Protein 7C90 (pdb70)

Sequence (597 aa):
QLVFRNTVTGDVLDLSFGKKGEKTEAVEHFLNTGENLYNTDDEAIKAGESLFMTACSGCHGHHAEGKLGPALGDDYYTYPKNANDKGLFETIYGGARSMMGPQYNNLTKDEILHIMAWVRSVYWGSADKADWLTEEQKANFKPAEVPEDFKQLVFRNTVTGDVLDLSFGKKGEKTEAVEHFLNTGENLYNTDDEAIKAGESLFMTACSGCHGHHAEGKLGPALGDDYYTYPKNANDKGLFETIYGGARSMMGPQYNNLTKDEILHIMAWVRSVYWGSADKADWLTEEQKANFKPAEVPEDFKLVFRNTVTGDVLDLGEKTEAVEHFLNTGENLYNTDDEAIKAGESLFMTACSGCHGHHAEGKLGPALGDDYYTYPKNANDKGLFETIYGGARSMMGPQYNNLTKDEILHIMAWVRSVYWGSADKADWLTEEQKANFKPAEVPEDFKQLVFRNTVTGDVLDLSFGKKGEKTEAVEHFLNTGENLYNTDDEAIKAGESLFMTACSGCHGHHAEGKLGPALGDDYYTYPKNANDKGLFETIYGGARSMMGPQYNNLTKDEILHIMAWVRSVYWGSADKADWLTEEQKANFKPAEVPEDF

Secondary structure (DSSP, 8-state):
----B-TTT-PBP-TTSS------HHHHHHHHHS--GGGG-HHHHHHHHHHHHHHTHHHH-TTS--SSSPPSSSS--SSGGGGSHHHHHHHHHH--STT----TTTS-HHHHHHHHHHHHHT--S-GGG-TTS-HHHHHT----PPPGGG-/----B-TTT-PBP--SSS------HHHHHHHHHS--GGGG-HHHHHHHHHHHHHHTHHHH-TTSS-SSSPPSSSS--SSGGGGSHHHHHHHHHH--STT----TTTS-HHHHHHHHHHHHHT--S-GGG-TTS-HHHHHT--PPPPPGGG-/---B-TTT-PBP------HHHHHHHHHS--GGGG-HHHHHHHHHHHHHHTHHHH-TTS--SSS--SSSS--SSGGGGSHHHHHHHHHH--STT----TTTS-HHHHHHHHHHHHHT--S-GGG-TTS-HHHHHT--PPPPPTTT-/-PPPB-TTT-PBP-TT---S-PPPHHHHHHHHHS--GGGG-HHHHHHHHHHHHHHTHHHH-TTSS-SSSPPSSSS--SSGGGGSHHHHHHHHHH--STT----TTTS-HHHHHHHHHHHHHT--S-GGG-TTS-HHHHHT--PPPPPTT-

InterPro domains:
  IPR009056 Cytochrome c-like domain [PF13442] (76-151)
  IPR009056 Cytochrome c-like domain [PS51007] (75-155)
  IPR009153 Cytochrome cL [PIRSF000008] (17-185)
  IPR009153 Cytochrome cL [TIGR03872] (35-166)
  IPR036909 Cytochrome c-like domain superfamily [G3DSA:1.10.760.10] (32-193)
  IPR036909 Cytochrome c-like domain superfamily [SSF46626] (16-171)
  IPR050597 Cytochrome c Oxidase Subunit [PTHR33751] (19-162)

Nearest PDB structures (foldseek):
  7c90-assembly1_D  TM=1.007E+00  e=9.278E-29  Methylophaga aminisulfidivorans MP
  7c90-assembly1_C  TM=9.976E-01  e=1.432E-25  Methylophaga aminisulfidivorans MP
  2gc4-assembly1_D  TM=9.327E-01  e=3.330E-16  Paracoccus denitrificans
  2d0w-assembly2_B  TM=9.275E-01  e=1.246E-15  Hyphomicrobium denitrificans
  2c8s-assembly1_A  TM=8.713E-01  e=1.729E-13  Methylorubrum extorquens

Organism: NCBI:txid1026882

Foldseek 3Di:
DDFQAAQAPRHTDDLVDADDDPCDPQNVCCVVPVARPCLVPPVLLVLLLVLCVVPPCVAQNSLSLGDPHHRLQELDDPGLCCLASSSVLNCAQCPHDDPGHHCRHPDHSSSSSSNVSNSPVQHQYQLVSNVSDDPVCNVVDHGHDDDPSND/DDFAAALAPRHTDDLCDAPAPDDDPQLVVCSVPVARPCLPPVVLLVLLLVLCVVPPCVQCNSLSLGDVHHRLQELDDPRLLCLGSSSVLNCQQCHHDDPGHHCRNPDRSSSSSSNSSNSPQQRQYALVRNVSDDPVCSVVPDHHDDDPVND/DFAAALAPRDTDDAPPDDPQLVCCVVPVAGPLLPPVVLLVLLLVLCVVPPCVAQNNLSLGDVHHRLQELDDPRLCCLGSSSVLNCAQCPHDDPGHHCVVVDHSSSSSSNSSNSPVQRQYALVSNVSADVVCNVVDDHHDNDPPRD/DDFAAALAPRDTDDLVPDPPDDDDPQRVCCVVPVAGPCLPPPVLLVLLLVLCVVPPCVAQNNLSCGDVHHRLQELDDPRLLCLGSSSVLNCAQCHDDDPTHHCVVPDRSSSSSSNSSNSPVQHQYQLVSNVSDDVVCSVVDDGHDDDPVD

Structure (mmCIF, N/CA/C/O backbone):
data_7C90
#
_entry.id   7C90
#
_cell.length_a   61.760
_cell.length_b   76.060
_cell.length_c   66.440
_cell.angle_alpha   90.000
_cell.angle_beta   106.850
_cell.angle_gamma   90.000
#
_symmetry.space_group_name_H-M   'P 1 21 1'
#
loop_
_entity.id
_entity.type
_entity.pdbx_description
1 polymer 'Cytochrome c, mono-and diheme variant'
2 non-polymer 'HEME C'
3 non-polymer '4-(2-HYDROXYETHYL)-1-PIPERAZINE ETHANESULFONIC ACID'
4 non-polymer GLYCEROL
5 non-polymer 'CALCIUM ION'
6 non-polymer 'FE (III) ION'
7 non-polymer 'SODIUM ION'
8 water water
#
loop_
_atom_site.group_PDB
_atom_site.id
_atom_site.type_symbol
_atom_site.label_atom_id
_atom_site.label_alt_id
_atom_site.label_comp_id
_atom_site.label_asym_id
_atom_site.label_entity_id
_atom_site.label_seq_id
_atom_site.pdbx_PDB_ins_code
_atom_site.Cartn_x
_atom_site.Cartn_y
_atom_site.Cartn_z
_atom_site.occupancy
_atom_site.B_iso_or_equiv
_atom_site.auth_seq_id
_atom_site.auth_comp_id
_atom_site.auth_asym_id
_atom_site.auth_atom_id
_atom_site.pdbx_PDB_model_num
ATOM 1 N N . GLN A 1 33 ? 5.302 14.453 -4.752 1.00 72.02 33 GLN A N 1
ATOM 2 C CA . GLN A 1 33 ? 6.254 15.267 -3.951 1.00 62.78 33 GLN A CA 1
ATOM 3 C C . GLN A 1 33 ? 6.631 14.461 -2.705 1.00 57.20 33 GLN A C 1
ATOM 4 O O . GLN A 1 33 ? 6.149 14.790 -1.632 1.00 53.96 33 GLN A O 1
ATOM 10 N N . LEU A 1 34 ? 7.457 13.430 -2.876 1.00 49.49 34 LEU A N 1
ATOM 11 C CA . LEU A 1 34 ? 7.870 12.540 -1.768 1.00 44.16 34 LEU A CA 1
ATOM 12 C C . LEU A 1 34 ? 8.814 13.254 -0.794 1.00 43.66 34 LEU A C 1
ATOM 13 O O . LEU A 1 34 ? 9.748 13.898 -1.235 1.00 35.50 34 LEU A O 1
ATOM 18 N N . VAL A 1 35 ? 8.549 13.110 0.499 1.00 36.23 35 VAL A N 1
ATOM 19 C CA . VAL A 1 35 ? 9.450 13.650 1.548 1.00 38.33 35 VAL A CA 1
ATOM 20 C C . VAL A 1 35 ? 10.339 12.509 2.057 1.00 36.63 35 VAL A C 1
ATOM 21 O O . VAL A 1 35 ? 9.845 11.635 2.723 1.00 36.26 35 VAL A O 1
ATOM 25 N N . PHE A 1 36 ? 11.618 12.532 1.706 1.00 34.00 36 PHE A N 1
ATOM 26 C CA . PHE A 1 36 ? 12.573 11.507 2.188 1.00 31.91 36 PHE A CA 1
ATOM 27 C C . PHE A 1 36 ? 13.184 11.984 3.505 1.00 31.76 36 PHE A C 1
ATOM 28 O O . PHE A 1 36 ? 13.682 13.097 3.566 1.00 29.15 36 PHE A O 1
ATOM 36 N N . ARG A 1 37 ? 13.134 11.127 4.520 1.00 29.28 37 ARG A N 1
ATOM 37 C CA . ARG A 1 37 ? 13.615 11.514 5.861 1.00 30.17 37 ARG A CA 1
ATOM 38 C C . ARG A 1 37 ? 14.659 10.539 6.406 1.00 27.60 37 ARG A C 1
ATOM 39 O O . ARG A 1 37 ? 14.563 9.356 6.168 1.00 28.11 37 ARG A O 1
ATOM 47 N N . ASN A 1 38 ? 15.628 11.108 7.106 1.00 25.80 38 ASN A N 1
ATOM 48 C CA . ASN A 1 38 ? 16.691 10.415 7.857 1.00 28.48 38 ASN A CA 1
ATOM 49 C C . ASN A 1 38 ? 16.058 9.444 8.878 1.00 27.64 38 ASN A C 1
ATOM 50 O O . ASN A 1 38 ? 15.159 9.825 9.635 1.00 26.27 38 ASN A O 1
ATOM 55 N N . THR A 1 39 ? 16.544 8.213 8.894 1.00 24.93 39 THR A N 1
ATOM 56 C CA . THR A 1 39 ? 16.004 7.085 9.682 1.00 26.67 39 THR A CA 1
ATOM 57 C C . THR A 1 39 ? 16.123 7.364 11.193 1.00 28.72 39 THR A C 1
ATOM 58 O O . THR A 1 39 ? 15.255 6.907 11.950 1.00 26.07 39 THR A O 1
ATOM 62 N N . VAL A 1 40 ? 17.167 8.082 11.616 1.00 28.09 40 VAL A N 1
ATOM 63 C CA . VAL A 1 40 ? 17.484 8.355 13.050 1.00 33.38 40 VAL A CA 1
ATOM 64 C C . VAL A 1 40 ? 16.987 9.762 13.435 1.00 36.77 40 VAL A C 1
ATOM 65 O O . VAL A 1 40 ? 16.291 9.882 14.460 1.00 40.61 40 VAL A O 1
ATOM 69 N N . THR A 1 41 ? 17.327 10.789 12.659 1.00 33.85 41 THR A N 1
ATOM 70 C CA . THR A 1 41 ? 17.115 12.208 13.047 1.00 34.57 41 THR A CA 1
ATOM 71 C C . THR A 1 41 ? 15.736 12.690 12.605 1.00 34.10 41 THR A C 1
ATOM 72 O O . THR A 1 41 ? 15.314 13.661 13.156 1.00 35.58 41 THR A O 1
ATOM 76 N N . GLY A 1 42 ? 15.076 12.055 11.633 1.00 32.42 42 GLY A N 1
ATOM 77 C CA . GLY A 1 42 ? 13.823 12.576 11.064 1.00 34.42 42 GLY A CA 1
ATOM 78 C C . GLY A 1 42 ? 14.067 13.807 10.185 1.00 34.27 42 GLY A C 1
ATOM 79 O O . GLY A 1 42 ? 13.126 14.269 9.578 1.00 39.33 42 GLY A O 1
ATOM 80 N N . ASP A 1 43 ? 15.296 14.305 10.059 1.00 37.67 43 ASP A N 1
ATOM 81 C CA . ASP A 1 43 ? 15.605 15.430 9.127 1.00 39.52 43 ASP A CA 1
ATOM 82 C C . ASP A 1 43 ? 15.298 15.022 7.683 1.00 37.21 43 ASP A C 1
ATOM 83 O O . ASP A 1 43 ? 15.488 13.836 7.322 1.00 30.84 43 ASP A O 1
ATOM 88 N N . VAL A 1 44 ? 14.916 16.003 6.864 1.00 33.45 44 VAL A N 1
ATOM 89 C CA . VAL A 1 44 ? 14.695 15.816 5.407 1.00 30.06 44 VAL A CA 1
ATOM 90 C C . VAL A 1 44 ? 16.027 15.491 4.748 1.00 30.98 44 VAL A C 1
ATOM 91 O O . VAL A 1 44 ? 17.037 16.123 5.077 1.00 31.50 44 VAL A O 1
ATOM 95 N N . LEU A 1 45 ? 15.999 14.500 3.862 1.00 30.23 45 LEU A N 1
ATOM 96 C CA . LEU A 1 45 ? 17.139 14.105 3.022 1.00 30.76 45 LEU A CA 1
ATOM 97 C C . LEU A 1 45 ? 17.012 14.907 1.725 1.00 33.36 45 LEU A C 1
ATOM 98 O O . LEU A 1 45 ? 15.934 14.851 1.109 1.00 33.99 45 LEU A O 1
ATOM 103 N N . ASP A 1 46 ? 18.036 15.701 1.434 1.00 36.00 46 ASP A N 1
ATOM 104 C CA . ASP A 1 46 ? 18.298 16.408 0.159 1.00 38.73 46 ASP A CA 1
ATOM 105 C C . ASP A 1 46 ? 18.931 15.405 -0.811 1.00 36.40 46 ASP A C 1
ATOM 106 O O . ASP A 1 46 ? 20.117 15.091 -0.671 1.00 37.55 46 ASP A O 1
ATOM 111 N N . LEU A 1 47 ? 18.164 14.915 -1.767 1.00 36.99 47 LEU A N 1
ATOM 112 C CA . LEU A 1 47 ? 18.602 13.816 -2.657 1.00 44.28 47 LEU A CA 1
ATOM 113 C C . LEU A 1 47 ? 19.573 14.323 -3.729 1.00 42.73 47 LEU A C 1
ATOM 114 O O . LEU A 1 47 ? 20.234 13.472 -4.349 1.00 46.75 47 LEU A O 1
ATOM 119 N N . SER A 1 48 ? 19.686 15.637 -3.924 1.00 39.49 48 SER A N 1
ATOM 120 C CA . SER A 1 48 ? 20.652 16.239 -4.882 1.00 44.47 48 SER A CA 1
ATOM 121 C C . SER A 1 48 ? 22.079 16.166 -4.318 1.00 43.35 48 SER A C 1
ATOM 122 O O . SER A 1 48 ? 23.024 16.486 -5.066 1.00 42.19 48 SER A O 1
ATOM 125 N N . PHE A 1 49 ? 22.240 15.801 -3.043 1.00 42.43 49 PHE A N 1
ATOM 126 C CA . PHE A 1 49 ? 23.563 15.614 -2.401 1.00 45.73 49 PHE A CA 1
ATOM 127 C C . PHE A 1 49 ? 24.181 14.313 -2.898 1.00 45.11 49 PHE A C 1
ATOM 128 O O . PHE A 1 49 ? 23.435 13.367 -3.251 1.00 50.21 49 PHE A O 1
ATOM 136 N N . GLY A 1 50 ? 25.507 14.283 -2.928 1.00 43.56 50 GLY A N 1
ATOM 137 C CA . GLY A 1 50 ? 26.274 13.039 -3.043 1.00 47.30 50 GLY A CA 1
ATOM 138 C C . GLY A 1 50 ? 26.716 12.764 -4.462 1.00 49.10 50 GLY A C 1
ATOM 139 O O . GLY A 1 50 ? 26.576 13.652 -5.310 1.00 52.29 50 GLY A O 1
ATOM 140 N N . LYS A 1 51 ? 27.218 11.547 -4.685 1.00 50.29 51 LYS A N 1
ATOM 141 C CA . LYS A 1 51 ? 27.785 11.042 -5.959 1.00 51.31 51 LYS A CA 1
ATOM 142 C C . LYS A 1 51 ? 26.692 11.037 -7.043 1.00 52.78 51 LYS A C 1
ATOM 143 O O . LYS A 1 51 ? 25.664 10.341 -6.887 1.00 54.92 51 LYS A O 1
ATOM 149 N N . LYS A 1 52 ? 26.915 11.801 -8.111 1.00 59.99 52 LYS A N 1
ATOM 150 C CA . LYS A 1 52 ? 26.037 11.853 -9.307 1.00 68.21 52 LYS A CA 1
ATOM 151 C C . LYS A 1 52 ? 26.439 10.710 -10.250 1.00 67.70 52 LYS A C 1
ATOM 152 O O . LYS A 1 52 ? 27.647 10.529 -10.471 1.00 66.93 52 LYS A O 1
ATOM 158 N N . GLY A 1 53 ? 25.461 9.926 -10.712 1.00 70.38 53 GLY A N 1
ATOM 159 C CA . GLY A 1 53 ? 25.592 9.020 -11.868 1.00 74.16 53 GLY A CA 1
ATOM 160 C C . GLY A 1 53 ? 24.739 9.523 -13.019 1.00 80.03 53 GLY A C 1
ATOM 161 O O . GLY A 1 53 ? 24.200 10.645 -12.893 1.00 78.91 53 GLY A O 1
ATOM 162 N N . GLU A 1 54 ? 24.640 8.751 -14.110 1.00 78.14 54 GLU A N 1
ATOM 163 C CA . GLU A 1 54 ? 23.553 8.889 -15.119 1.00 79.51 54 GLU A CA 1
ATOM 164 C C . GLU A 1 54 ? 22.220 8.976 -14.362 1.00 76.98 54 GLU A C 1
ATOM 165 O O . GLU A 1 54 ? 22.099 8.312 -13.303 1.00 81.66 54 GLU A O 1
ATOM 171 N N . LYS A 1 55 ? 21.276 9.788 -14.853 1.00 70.54 55 LYS A N 1
ATOM 172 C CA . LYS A 1 55 ? 19.926 9.957 -14.245 1.00 67.50 55 LYS A CA 1
ATOM 173 C C . LYS A 1 55 ? 18.970 8.919 -14.846 1.00 59.98 55 LYS A C 1
ATOM 174 O O . LYS A 1 55 ? 18.188 9.289 -15.719 1.00 61.06 55 LYS A O 1
ATOM 180 N N . THR A 1 56 ? 19.013 7.680 -14.351 1.00 50.81 56 THR A N 1
ATOM 181 C CA . THR A 1 56 ? 18.381 6.483 -14.955 1.00 44.30 56 THR A CA 1
ATOM 182 C C . THR A 1 56 ? 16.859 6.519 -14.760 1.00 43.67 56 THR A C 1
ATOM 183 O O . THR A 1 56 ? 16.368 7.329 -13.958 1.00 37.33 56 THR A O 1
ATOM 187 N N . GLU A 1 57 ? 16.149 5.630 -15.456 1.00 42.59 57 GLU A N 1
ATOM 188 C CA . GLU A 1 57 ? 14.676 5.488 -15.385 1.00 41.48 57 GLU A CA 1
ATOM 189 C C . GLU A 1 57 ? 14.283 4.968 -13.988 1.00 37.61 57 GLU A C 1
ATOM 190 O O . GLU A 1 57 ? 13.300 5.461 -13.439 1.00 37.25 57 GLU A O 1
ATOM 196 N N . ALA A 1 58 ? 15.007 3.987 -13.437 1.00 33.16 58 ALA A N 1
ATOM 197 C CA . ALA A 1 58 ? 14.766 3.453 -12.077 1.00 31.81 58 ALA A CA 1
ATOM 198 C C . ALA A 1 58 ? 14.878 4.584 -11.047 1.00 30.08 58 ALA A C 1
ATOM 199 O O . ALA A 1 58 ? 13.995 4.694 -10.168 1.00 29.24 58 ALA A O 1
ATOM 201 N N . VAL A 1 59 ? 15.888 5.441 -11.157 1.00 30.07 59 VAL A N 1
ATOM 202 C CA . VAL A 1 59 ? 16.071 6.531 -10.158 1.00 30.71 59 VAL A CA 1
ATOM 203 C C . VAL A 1 59 ? 14.920 7.531 -10.322 1.00 32.91 59 VAL A C 1
ATOM 204 O O . VAL A 1 59 ? 14.296 7.908 -9.301 1.00 32.24 59 VAL A O 1
ATOM 208 N N . GLU A 1 60 ? 14.608 7.953 -11.541 1.00 33.33 60 GLU A N 1
ATOM 209 C CA . GLU A 1 60 ? 13.521 8.959 -11.738 1.00 37.26 60 GLU A CA 1
ATOM 210 C C . GLU A 1 60 ? 12.207 8.349 -11.219 1.00 30.93 60 GLU A C 1
ATOM 211 O O . GLU A 1 60 ? 11.466 9.031 -10.458 1.00 30.97 60 GLU A O 1
ATOM 217 N N . HIS A 1 61 ? 11.945 7.088 -11.546 1.00 30.91 61 HIS A N 1
ATOM 218 C CA . HIS A 1 61 ? 10.728 6.361 -11.091 1.00 35.73 61 HIS A CA 1
ATOM 219 C C . HIS A 1 61 ? 10.689 6.348 -9.550 1.00 34.54 61 HIS A C 1
ATOM 220 O O . HIS A 1 61 ? 9.614 6.618 -8.953 1.00 28.80 61 HIS A O 1
ATOM 227 N N . PHE A 1 62 ? 11.836 6.077 -8.927 1.00 31.76 62 PHE A N 1
ATOM 228 C CA . PHE A 1 62 ? 11.924 5.904 -7.462 1.00 32.36 62 PHE A CA 1
ATOM 229 C C . PHE A 1 62 ? 11.641 7.246 -6.797 1.00 32.51 62 PHE A C 1
ATOM 230 O O . PHE A 1 62 ? 10.848 7.254 -5.831 1.00 33.43 62 PHE A O 1
ATOM 238 N N . LEU A 1 63 ? 12.246 8.328 -7.292 1.00 33.36 63 LEU A N 1
ATOM 239 C CA . LEU A 1 63 ? 12.104 9.669 -6.667 1.00 37.28 63 LEU A CA 1
ATOM 240 C C . LEU A 1 63 ? 10.629 10.089 -6.700 1.00 39.54 63 LEU A C 1
ATOM 241 O O . LEU A 1 63 ? 10.232 10.844 -5.791 1.00 40.80 63 LEU A O 1
ATOM 246 N N . ASN A 1 64 ? 9.849 9.581 -7.658 1.00 40.48 64 ASN A N 1
ATOM 247 C CA . ASN A 1 64 ? 8.425 9.967 -7.862 1.00 43.26 64 ASN A CA 1
ATOM 248 C C . ASN A 1 64 ? 7.478 9.074 -7.063 1.00 41.19 64 ASN A C 1
ATOM 249 O O . ASN A 1 64 ? 6.412 9.568 -6.716 1.00 42.28 64 ASN A O 1
ATOM 254 N N . THR A 1 65 ? 7.813 7.794 -6.858 1.00 40.08 65 THR A N 1
ATOM 255 C CA . THR A 1 65 ? 6.840 6.759 -6.409 1.00 37.92 65 THR A CA 1
ATOM 256 C C . THR A 1 65 ? 7.331 5.970 -5.197 1.00 36.71 65 THR A C 1
ATOM 257 O O . THR A 1 65 ? 6.499 5.255 -4.598 1.00 39.07 65 THR A O 1
ATOM 261 N N . GLY A 1 66 ? 8.628 6.001 -4.893 1.00 35.12 66 GLY A N 1
ATOM 262 C CA . GLY A 1 66 ? 9.191 5.167 -3.821 1.00 34.40 66 GLY A CA 1
ATOM 263 C C . GLY A 1 66 ? 9.160 3.690 -4.182 1.00 33.99 66 GLY A C 1
ATOM 264 O O . GLY A 1 66 ? 9.307 2.886 -3.263 1.00 39.08 66 GLY A O 1
ATOM 265 N N . GLU A 1 67 ? 8.982 3.355 -5.466 1.00 33.61 67 GLU A N 1
ATOM 266 C CA . GLU A 1 67 ? 9.009 1.969 -5.996 1.00 35.87 67 GLU A CA 1
ATOM 267 C C . GLU A 1 67 ? 10.365 1.723 -6.668 1.00 33.77 67 GLU A C 1
ATOM 268 O O . GLU A 1 67 ? 10.825 2.602 -7.406 1.00 32.76 67 GLU A O 1
ATOM 274 N N . ASN A 1 68 ? 10.968 0.552 -6.427 1.00 30.38 68 ASN A N 1
ATOM 275 C CA . ASN A 1 68 ? 12.292 0.161 -6.982 1.00 28.43 68 ASN A CA 1
ATOM 276 C C . ASN A 1 68 ? 12.077 -0.780 -8.173 1.00 29.66 68 ASN A C 1
ATOM 277 O O . ASN A 1 68 ? 11.800 -1.941 -7.921 1.00 29.10 68 ASN A O 1
ATOM 282 N N . LEU A 1 69 ? 12.158 -0.272 -9.411 1.00 32.37 69 LEU A N 1
ATOM 283 C CA . LEU A 1 69 ? 11.928 -1.054 -10.646 1.00 37.02 69 LEU A CA 1
ATOM 284 C C . LEU A 1 69 ? 12.905 -2.218 -10.706 1.00 36.27 69 LEU A C 1
ATOM 285 O O . LEU A 1 69 ? 12.613 -3.147 -11.452 1.00 38.53 69 LEU A O 1
ATOM 290 N N . TYR A 1 70 ? 14.056 -2.145 -10.034 1.00 32.24 70 TYR A N 1
ATOM 291 C CA . TYR A 1 70 ? 15.083 -3.209 -10.182 1.00 28.79 70 TYR A CA 1
ATOM 292 C C . TYR A 1 70 ? 14.699 -4.457 -9.389 1.00 28.29 70 TYR A C 1
ATOM 293 O O . TYR A 1 70 ? 15.377 -5.447 -9.640 1.00 26.15 70 TYR A O 1
ATOM 302 N N . ASN A 1 71 ? 13.667 -4.439 -8.528 1.00 27.98 71 ASN A N 1
ATOM 303 C CA . ASN A 1 71 ? 13.286 -5.631 -7.729 1.00 31.17 71 ASN A CA 1
ATOM 304 C C . ASN A 1 71 ? 13.029 -6.861 -8.620 1.00 34.96 71 ASN A C 1
ATOM 305 O O . ASN A 1 71 ? 13.175 -7.986 -8.100 1.00 32.30 71 ASN A O 1
ATOM 310 N N . THR A 1 72 ? 12.616 -6.687 -9.877 1.00 36.18 72 THR A N 1
ATOM 311 C CA . THR A 1 72 ? 12.175 -7.799 -10.772 1.00 42.80 72 THR A CA 1
ATOM 312 C C . THR A 1 72 ? 13.233 -8.064 -11.852 1.00 45.35 72 THR A C 1
ATOM 313 O O . THR A 1 72 ? 12.999 -8.931 -12.700 1.00 52.15 72 THR A O 1
ATOM 317 N N . ASP A 1 73 ? 14.370 -7.367 -11.815 1.00 46.51 73 ASP A N 1
ATOM 318 C CA . ASP A 1 73 ? 15.322 -7.309 -12.955 1.00 44.29 73 ASP A CA 1
ATOM 319 C C . ASP A 1 73 ? 16.552 -8.141 -12.580 1.00 45.54 73 ASP A C 1
ATOM 320 O O . ASP A 1 73 ? 17.339 -7.691 -11.735 1.00 44.85 73 ASP A O 1
ATOM 325 N N . ASP A 1 74 ? 16.704 -9.317 -13.197 1.00 46.29 74 ASP A N 1
ATOM 326 C CA . ASP A 1 74 ? 17.736 -10.320 -12.838 1.00 47.43 74 ASP A CA 1
ATOM 327 C C . ASP A 1 74 ? 19.137 -9.759 -13.079 1.00 45.11 74 ASP A C 1
ATOM 328 O O . ASP A 1 74 ? 20.021 -10.033 -12.245 1.00 48.35 74 ASP A O 1
ATOM 333 N N . GLU A 1 75 ? 19.333 -9.017 -14.164 1.00 45.71 75 GLU A N 1
ATOM 334 C CA . GLU A 1 75 ? 20.620 -8.363 -14.505 1.00 50.07 75 GLU A CA 1
ATOM 335 C C . GLU A 1 75 ? 20.965 -7.341 -13.413 1.00 49.01 75 GLU A C 1
ATOM 336 O O . GLU A 1 75 ? 22.133 -7.283 -13.004 1.00 46.03 75 GLU A O 1
ATOM 342 N N . ALA A 1 76 ? 19.979 -6.569 -12.950 1.00 44.17 76 ALA A N 1
ATOM 343 C CA . ALA A 1 76 ? 20.185 -5.502 -11.942 1.00 42.61 76 ALA A CA 1
ATOM 344 C C . ALA A 1 76 ? 20.533 -6.166 -10.601 1.00 35.95 76 ALA A C 1
ATOM 345 O O . ALA A 1 76 ? 21.483 -5.736 -9.937 1.00 34.98 76 ALA A O 1
ATOM 347 N N . ILE A 1 77 ? 19.828 -7.235 -10.264 1.00 32.36 77 ILE A N 1
ATOM 348 C CA . ILE A 1 77 ? 20.053 -8.004 -9.017 1.00 36.49 77 ILE A CA 1
ATOM 349 C C . ILE A 1 77 ? 21.503 -8.505 -9.014 1.00 41.56 77 ILE A C 1
ATOM 350 O O . ILE A 1 77 ? 22.183 -8.333 -7.978 1.00 36.21 77 ILE A O 1
ATOM 355 N N . LYS A 1 78 ? 21.993 -8.999 -10.156 1.00 45.25 78 LYS A N 1
ATOM 356 C CA . LYS A 1 78 ? 23.380 -9.524 -10.290 1.00 49.54 78 LYS A CA 1
ATOM 357 C C . LYS A 1 78 ? 24.383 -8.394 -10.010 1.00 45.82 78 LYS A C 1
ATOM 358 O O . LYS A 1 78 ? 25.314 -8.617 -9.215 1.00 45.68 78 LYS A O 1
ATOM 364 N N . ALA A 1 79 ? 24.198 -7.224 -10.617 1.00 42.82 79 ALA A N 1
ATOM 365 C CA . ALA A 1 79 ? 25.049 -6.029 -10.400 1.00 40.15 79 ALA A CA 1
ATOM 366 C C . ALA A 1 79 ? 24.936 -5.538 -8.936 1.00 38.77 79 ALA A C 1
ATOM 367 O O . ALA A 1 79 ? 25.967 -5.148 -8.357 1.00 38.06 79 ALA A O 1
ATOM 369 N N . GLY A 1 80 ? 23.751 -5.628 -8.321 1.00 37.91 80 GLY A N 1
ATOM 370 C CA . GLY A 1 80 ? 23.541 -5.265 -6.903 1.00 35.12 80 GLY A CA 1
ATOM 371 C C . GLY A 1 80 ? 24.311 -6.191 -5.970 1.00 34.74 80 GLY A C 1
ATOM 372 O O . GLY A 1 80 ? 24.770 -5.733 -4.925 1.00 31.70 80 GLY A O 1
ATOM 373 N N . GLU A 1 81 ? 24.440 -7.471 -6.307 1.00 34.64 81 GLU A N 1
ATOM 374 C CA . GLU A 1 81 ? 25.154 -8.457 -5.460 1.00 37.08 81 GLU A CA 1
ATOM 375 C C . GLU A 1 81 ? 26.601 -7.996 -5.323 1.00 35.60 81 GLU A C 1
ATOM 376 O O . GLU A 1 81 ? 27.088 -7.958 -4.211 1.00 30.99 81 GLU A O 1
ATOM 382 N N . SER A 1 82 ? 27.222 -7.642 -6.440 1.00 35.71 82 SER A N 1
ATOM 383 C CA . SER A 1 82 ? 28.644 -7.238 -6.519 1.00 38.00 82 SER A CA 1
ATOM 384 C C . SER A 1 82 ? 28.843 -5.911 -5.756 1.00 35.04 82 SER A C 1
ATOM 385 O O . SER A 1 82 ? 29.859 -5.784 -5.076 1.00 31.35 82 SER A O 1
ATOM 388 N N . LEU A 1 83 ? 27.879 -4.982 -5.799 1.00 33.85 83 LEU A N 1
ATOM 389 C CA . LEU A 1 83 ? 27.981 -3.649 -5.126 1.00 32.80 83 LEU A CA 1
ATOM 390 C C . LEU A 1 83 ? 27.812 -3.810 -3.610 1.00 32.28 83 LEU A C 1
ATOM 391 O O . LEU A 1 83 ? 28.525 -3.119 -2.846 1.00 32.48 83 LEU A O 1
ATOM 396 N N . PHE A 1 84 ? 26.920 -4.702 -3.192 1.00 28.84 84 PHE A N 1
ATOM 397 C CA . PHE A 1 84 ? 26.723 -5.079 -1.773 1.00 31.39 84 PHE A CA 1
ATOM 398 C C . PHE A 1 84 ? 28.010 -5.685 -1.194 1.00 33.52 84 PHE A C 1
ATOM 399 O O . PHE A 1 84 ? 28.376 -5.312 -0.087 1.00 28.21 84 PHE A O 1
ATOM 407 N N . MET A 1 85 ? 28.679 -6.588 -1.916 1.00 34.03 85 MET A N 1
ATOM 408 C CA . MET A 1 85 ? 29.946 -7.203 -1.422 1.00 33.03 85 MET A CA 1
ATOM 409 C C . MET A 1 85 ? 30.961 -6.091 -1.166 1.00 28.21 85 MET A C 1
ATOM 410 O O . MET A 1 85 ? 31.582 -6.111 -0.109 1.00 28.29 85 MET A O 1
ATOM 415 N N . THR A 1 86 ? 31.093 -5.132 -2.070 1.00 29.37 86 THR A N 1
ATOM 416 C CA . THR A 1 86 ? 32.087 -4.038 -1.927 1.00 30.86 86 THR A CA 1
ATOM 417 C C . THR A 1 86 ? 31.707 -3.092 -0.764 1.00 30.89 86 THR A C 1
ATOM 418 O O . THR A 1 86 ? 32.608 -2.710 0.030 1.00 28.20 86 THR A O 1
ATOM 422 N N . ALA A 1 87 ? 30.437 -2.721 -0.639 1.00 27.76 87 ALA A N 1
ATOM 423 C CA . ALA A 1 87 ? 30.000 -1.566 0.180 1.00 27.83 87 ALA A CA 1
ATOM 424 C C . ALA A 1 87 ? 29.470 -2.001 1.530 1.00 24.45 87 ALA A C 1
ATOM 425 O O . ALA A 1 87 ? 29.487 -1.144 2.437 1.00 27.10 87 ALA A O 1
ATOM 427 N N . CYS A 1 88 ? 28.990 -3.238 1.665 1.00 23.48 88 CYS A N 1
ATOM 428 C CA . CYS A 1 88 ? 28.096 -3.647 2.775 1.00 24.21 88 CYS A CA 1
ATOM 429 C C . CYS A 1 88 ? 28.598 -4.918 3.459 1.00 25.34 88 CYS A C 1
ATOM 430 O O . CYS A 1 88 ? 28.269 -5.081 4.641 1.00 26.51 88 CYS A O 1
ATOM 433 N N . SER A 1 89 ? 29.246 -5.847 2.740 1.00 27.85 89 SER A N 1
ATOM 434 C CA . SER A 1 89 ? 29.457 -7.239 3.240 1.00 28.81 89 SER A CA 1
ATOM 435 C C . SER A 1 89 ? 30.321 -7.232 4.498 1.00 26.00 89 SER A C 1
ATOM 436 O O . SER A 1 89 ? 30.058 -8.058 5.418 1.00 24.31 89 SER A O 1
ATOM 439 N N . GLY A 1 90 ? 31.288 -6.327 4.569 1.00 27.03 90 GLY A N 1
ATOM 440 C CA . GLY A 1 90 ? 32.216 -6.246 5.726 1.00 28.61 90 GLY A CA 1
ATOM 441 C C . GLY A 1 90 ? 31.458 -6.104 7.040 1.00 29.24 90 GLY A C 1
ATOM 442 O O . GLY A 1 90 ? 31.907 -6.665 8.028 1.00 33.07 90 GLY A O 1
ATOM 443 N N . CYS A 1 91 ? 30.326 -5.395 7.066 1.00 24.99 91 CYS A N 1
ATOM 444 C CA . CYS A 1 91 ? 29.544 -5.213 8.301 1.00 26.27 91 CYS A CA 1
ATOM 445 C C . CYS A 1 91 ? 28.291 -6.095 8.321 1.00 28.58 91 CYS A C 1
ATOM 446 O O . CYS A 1 91 ? 27.821 -6.340 9.420 1.00 28.01 91 CYS A O 1
ATOM 449 N N . HIS A 1 92 ? 27.689 -6.425 7.174 1.00 25.33 92 HIS A N 1
ATOM 450 C CA . HIS A 1 92 ? 26.378 -7.135 7.149 1.00 27.80 92 HIS A CA 1
ATOM 451 C C . HIS A 1 92 ? 26.527 -8.626 6.755 1.00 26.60 92 HIS A C 1
ATOM 452 O O . HIS A 1 92 ? 25.527 -9.352 6.805 1.00 25.21 92 HIS A O 1
ATOM 459 N N . GLY A 1 93 ? 27.719 -9.089 6.399 1.00 29.31 93 GLY A N 1
ATOM 460 C CA . GLY A 1 93 ? 27.940 -10.508 6.035 1.00 33.64 93 GLY A CA 1
ATOM 461 C C . GLY A 1 93 ? 27.724 -10.727 4.544 1.00 35.70 93 GLY A C 1
ATOM 462 O O . GLY A 1 93 ? 26.851 -10.035 3.971 1.00 33.07 93 GLY A O 1
ATOM 463 N N . HIS A 1 94 ? 28.472 -11.657 3.933 1.00 35.27 94 HIS A N 1
ATOM 464 C CA . HIS A 1 94 ? 28.446 -11.934 2.470 1.00 38.83 94 HIS A CA 1
ATOM 465 C C . HIS A 1 94 ? 27.080 -12.504 2.048 1.00 35.12 94 HIS A C 1
ATOM 466 O O . HIS A 1 94 ? 26.762 -12.362 0.879 1.00 33.99 94 HIS A O 1
ATOM 473 N N . HIS A 1 95 ? 26.272 -13.004 2.978 1.00 33.90 95 HIS A N 1
ATOM 474 C CA . HIS A 1 95 ? 24.892 -13.505 2.715 1.00 40.14 95 HIS A CA 1
ATOM 475 C C . HIS A 1 95 ? 23.837 -12.633 3.406 1.00 34.65 95 HIS A C 1
ATOM 476 O O . HIS A 1 95 ? 22.708 -13.122 3.572 1.00 38.12 95 HIS A O 1
ATOM 483 N N . ALA A 1 96 ? 24.185 -11.406 3.820 1.00 31.18 96 ALA A N 1
ATOM 484 C CA . ALA A 1 96 ? 23.283 -10.495 4.552 1.00 29.93 96 ALA A CA 1
ATOM 485 C C . ALA A 1 96 ? 22.754 -11.159 5.816 1.00 28.52 96 ALA A C 1
ATOM 486 O O . ALA A 1 96 ? 21.630 -10.789 6.260 1.00 33.17 96 ALA A O 1
ATOM 488 N N . GLU A 1 97 ? 23.562 -12.037 6.417 1.00 29.50 97 GLU A N 1
ATOM 489 C CA . GLU A 1 97 ? 23.234 -12.797 7.652 1.00 32.33 97 GLU A CA 1
ATOM 490 C C . GLU A 1 97 ? 23.546 -11.934 8.885 1.00 33.02 97 GLU A C 1
ATOM 491 O O . GLU A 1 97 ? 23.089 -12.280 10.001 1.00 33.69 97 GLU A O 1
ATOM 497 N N . GLY A 1 98 ? 24.200 -10.786 8.692 1.00 32.40 98 GLY A N 1
ATOM 498 C CA . GLY A 1 98 ? 24.577 -9.885 9.799 1.00 35.22 98 GLY A CA 1
ATOM 499 C C . GLY A 1 98 ? 25.934 -10.284 10.367 1.00 36.13 98 GLY A C 1
ATOM 500 O O . GLY A 1 98 ? 26.270 -11.470 10.312 1.00 32.81 98 GLY A O 1
ATOM 501 N N . LYS A 1 99 ? 26.734 -9.317 10.814 1.00 38.34 99 LYS A N 1
ATOM 502 C CA . LYS A 1 99 ? 28.058 -9.555 11.449 1.00 35.45 99 LYS A CA 1
ATOM 503 C C . LYS A 1 99 ? 28.207 -8.469 12.527 1.00 35.09 99 LYS A C 1
ATOM 504 O O . LYS A 1 99 ? 27.842 -8.735 13.694 1.00 39.32 99 LYS A O 1
ATOM 510 N N . LEU A 1 100 ? 28.564 -7.249 12.124 1.00 35.61 100 LEU A N 1
ATOM 511 C CA . LEU A 1 100 ? 28.618 -6.057 13.016 1.00 36.84 100 LEU A CA 1
ATOM 512 C C . LEU A 1 100 ? 27.252 -5.367 13.013 1.00 30.50 100 LEU A C 1
ATOM 513 O O . LEU A 1 100 ? 26.744 -5.028 14.084 1.00 30.67 100 LEU A O 1
ATOM 518 N N . GLY A 1 101 ? 26.710 -5.134 11.824 1.00 30.46 101 GLY A N 1
ATOM 519 C CA . GLY A 1 101 ? 25.334 -4.667 11.623 1.00 28.71 101 GLY A CA 1
ATOM 520 C C . GLY A 1 101 ? 24.389 -5.864 11.544 1.00 29.80 101 GLY A C 1
ATOM 521 O O . GLY A 1 101 ? 24.812 -7.021 11.488 1.00 28.90 101 GLY A O 1
ATOM 522 N N . PRO A 1 102 ? 23.074 -5.616 11.573 1.00 28.27 102 PRO A N 1
ATOM 523 C CA . PRO A 1 102 ? 22.104 -6.704 11.493 1.00 27.32 102 PRO A CA 1
ATOM 524 C C . PRO A 1 102 ? 22.024 -7.501 10.178 1.00 27.97 102 PRO A C 1
ATOM 525 O O . PRO A 1 102 ? 22.561 -7.161 9.132 1.00 23.55 102 PRO A O 1
ATOM 529 N N . ALA A 1 103 ? 21.345 -8.633 10.283 1.00 29.10 103 ALA A N 1
ATOM 530 C CA . ALA A 1 103 ? 20.871 -9.412 9.126 1.00 29.02 103 ALA A CA 1
ATOM 531 C C . ALA A 1 103 ? 19.940 -8.486 8.334 1.00 26.88 103 ALA A C 1
ATOM 532 O O . ALA A 1 103 ? 19.168 -7.731 8.981 1.00 28.38 103 ALA A O 1
ATOM 534 N N . LEU A 1 104 ? 20.055 -8.489 7.009 1.00 28.34 104 LEU A N 1
ATOM 535 C CA . LEU A 1 104 ? 19.175 -7.696 6.104 1.00 30.36 104 LEU A CA 1
ATOM 536 C C . LEU A 1 104 ? 18.192 -8.594 5.344 1.00 32.54 104 LEU A C 1
ATOM 537 O O . LEU A 1 104 ? 17.397 -8.032 4.613 1.00 35.58 104 LEU A O 1
ATOM 542 N N . GLY A 1 105 ? 18.243 -9.925 5.526 1.00 32.70 105 GLY A N 1
ATOM 543 C CA . GLY A 1 105 ? 17.478 -10.918 4.740 1.00 29.68 105 GLY A CA 1
ATOM 544 C C . GLY A 1 105 ? 16.264 -11.457 5.483 1.00 28.10 105 GLY A C 1
ATOM 545 O O . GLY A 1 105 ? 15.504 -12.251 4.904 1.00 28.79 105 GLY A O 1
ATOM 546 N N . ASP A 1 106 ? 16.065 -11.022 6.718 1.00 29.28 106 ASP A N 1
ATOM 547 C CA . ASP A 1 106 ? 15.070 -11.558 7.677 1.00 30.64 106 ASP A CA 1
ATOM 548 C C . ASP A 1 106 ? 13.879 -10.607 7.774 1.00 32.66 106 ASP A C 1
ATOM 549 O O . ASP A 1 106 ? 13.955 -9.517 7.171 1.00 30.76 106 ASP A O 1
ATOM 554 N N . ASP A 1 107 ? 12.804 -11.005 8.462 1.00 33.60 107 ASP A N 1
ATOM 555 C CA . ASP A 1 107 ? 11.630 -10.118 8.676 1.00 38.41 107 ASP A CA 1
ATOM 556 C C . ASP A 1 107 ? 11.736 -9.420 10.031 1.00 33.39 107 ASP A C 1
ATOM 557 O O . ASP A 1 107 ? 10.757 -8.796 10.421 1.00 36.98 107 ASP A O 1
ATOM 562 N N . TYR A 1 108 ? 12.885 -9.493 10.707 1.00 30.70 108 TYR A N 1
ATOM 563 C CA . TYR A 1 108 ? 13.172 -8.661 11.901 1.00 31.60 108 TYR A CA 1
ATOM 564 C C . TYR A 1 108 ? 13.875 -7.377 11.461 1.00 26.69 108 TYR A C 1
ATOM 565 O O . TYR A 1 108 ? 14.763 -7.432 10.605 1.00 28.39 108 TYR A O 1
ATOM 574 N N . TYR A 1 109 ? 13.462 -6.251 12.013 1.00 27.04 109 TYR A N 1
ATOM 575 C CA . TYR A 1 109 ? 13.941 -4.889 11.647 1.00 25.37 109 TYR A CA 1
ATOM 576 C C . TYR A 1 109 ? 14.298 -4.106 12.923 1.00 24.58 109 TYR A C 1
ATOM 577 O O . TYR A 1 109 ? 13.544 -4.102 13.913 1.00 27.34 109 TYR A O 1
ATOM 586 N N . THR A 1 110 ? 15.413 -3.394 12.878 1.00 23.48 110 THR A N 1
ATOM 587 C CA . THR A 1 110 ? 15.714 -2.328 13.845 1.00 25.13 110 THR A CA 1
ATOM 588 C C . THR A 1 110 ? 14.730 -1.167 13.634 1.00 26.66 110 THR A C 1
ATOM 589 O O . THR A 1 110 ? 14.189 -0.640 14.632 1.00 24.19 110 THR A O 1
ATOM 593 N N . TYR A 1 111 ? 14.525 -0.768 12.379 1.00 26.09 111 TYR A N 1
ATOM 594 C CA . TYR A 1 111 ? 13.612 0.314 11.963 1.00 24.72 111 TYR A CA 1
ATOM 595 C C . TYR A 1 111 ? 12.549 -0.283 11.053 1.00 24.93 111 TYR A C 1
ATOM 596 O O . TYR A 1 111 ? 12.851 -0.783 9.976 1.00 24.70 111 TYR A O 1
ATOM 605 N N . PRO A 1 112 ? 11.264 -0.298 11.476 1.00 24.65 112 PRO A N 1
ATOM 606 C CA . PRO A 1 112 ? 10.197 -0.935 10.691 1.00 25.38 112 PRO A CA 1
ATOM 607 C C . PRO A 1 112 ? 9.983 -0.404 9.256 1.00 25.80 112 PRO A C 1
ATOM 608 O O . PRO A 1 112 ? 9.605 -1.186 8.347 1.00 23.78 112 PRO A O 1
ATOM 612 N N . LYS A 1 113 ? 10.267 0.881 9.013 1.00 26.62 113 LYS A N 1
ATOM 613 C CA . LYS A 1 113 ? 10.161 1.467 7.644 1.00 26.25 113 LYS A CA 1
ATOM 614 C C . LYS A 1 113 ? 11.059 0.701 6.669 1.00 24.67 113 LYS A C 1
ATOM 615 O O . LYS A 1 113 ? 10.820 0.821 5.466 1.00 25.05 113 LYS A O 1
ATOM 621 N N . ASN A 1 114 ? 12.079 -0.028 7.143 1.00 23.19 114 ASN A N 1
ATOM 622 C CA . ASN A 1 114 ? 13.038 -0.711 6.242 1.00 24.64 114 ASN A CA 1
ATOM 623 C C . ASN A 1 114 ? 12.360 -1.924 5.578 1.00 25.83 114 ASN A C 1
ATOM 624 O O . ASN A 1 114 ? 12.949 -2.469 4.625 1.00 25.76 114 ASN A O 1
ATOM 629 N N . ALA A 1 115 ? 11.124 -2.261 5.961 1.00 26.82 115 ALA A N 1
ATOM 630 C CA . ALA A 1 115 ? 10.311 -3.301 5.275 1.00 27.07 115 ALA A CA 1
ATOM 631 C C . ALA A 1 115 ? 9.781 -2.776 3.932 1.00 28.47 115 ALA A C 1
ATOM 632 O O . ALA A 1 115 ? 9.341 -3.612 3.089 1.00 25.76 115 ALA A O 1
ATOM 634 N N . ASN A 1 116 ? 9.822 -1.459 3.700 1.00 26.42 116 ASN A N 1
ATOM 635 C CA . ASN A 1 116 ? 9.388 -0.889 2.400 1.00 28.34 116 ASN A CA 1
ATOM 636 C C . ASN A 1 116 ? 10.594 -0.212 1.731 1.00 29.21 116 ASN A C 1
ATOM 637 O O . ASN A 1 116 ? 11.602 0.072 2.421 1.00 26.60 116 ASN A O 1
ATOM 642 N N . ASP A 1 117 ? 10.524 0.004 0.413 1.00 26.38 117 ASP A N 1
ATOM 643 C CA . ASP A 1 117 ? 11.691 0.458 -0.376 1.00 27.17 117 ASP A CA 1
ATOM 644 C C . ASP A 1 117 ? 11.980 1.947 -0.104 1.00 26.51 117 ASP A C 1
ATOM 645 O O . ASP A 1 117 ? 13.182 2.320 -0.134 1.00 24.53 117 ASP A O 1
ATOM 650 N N . LYS A 1 118 ? 10.983 2.772 0.203 1.00 24.05 118 LYS A N 1
ATOM 651 C CA . LYS A 1 118 ? 11.248 4.203 0.517 1.00 26.01 118 LYS A CA 1
ATOM 652 C C . LYS A 1 118 ? 12.088 4.266 1.793 1.00 25.62 118 LYS A C 1
ATOM 653 O O . LYS A 1 118 ? 13.071 4.993 1.823 1.00 26.62 118 LYS A O 1
ATOM 659 N N . GLY A 1 119 ? 11.720 3.501 2.822 1.00 26.11 119 GLY A N 1
ATOM 660 C CA . GLY A 1 119 ? 12.479 3.510 4.085 1.00 26.98 119 GLY A CA 1
ATOM 661 C C . GLY A 1 119 ? 13.886 2.951 3.905 1.00 24.89 119 GLY A C 1
ATOM 662 O O . GLY A 1 119 ? 14.832 3.555 4.412 1.00 25.31 119 GLY A O 1
ATOM 663 N N . LEU A 1 120 ? 14.028 1.836 3.195 1.00 23.77 120 LEU A N 1
ATOM 664 C CA . LEU A 1 120 ? 15.330 1.165 2.961 1.00 25.02 120 LEU A CA 1
ATOM 665 C C . LEU A 1 120 ? 16.272 2.139 2.267 1.00 24.41 120 LEU A C 1
ATOM 666 O O . LEU A 1 120 ? 17.439 2.215 2.690 1.00 23.13 120 LEU A O 1
ATOM 671 N N . PHE A 1 121 ? 15.809 2.809 1.211 1.00 23.19 121 PHE A N 1
ATOM 672 C CA . PHE A 1 121 ? 16.637 3.805 0.491 1.00 24.15 121 PHE A CA 1
ATOM 673 C C . PHE A 1 121 ? 17.063 4.882 1.520 1.00 23.62 121 PHE A C 1
ATOM 674 O O . PHE A 1 121 ? 18.256 5.183 1.624 1.00 22.86 121 PHE A O 1
ATOM 682 N N . GLU A 1 122 ? 16.138 5.373 2.350 1.00 20.35 122 GLU A N 1
ATOM 683 C CA . GLU A 1 122 ? 16.470 6.452 3.335 1.00 22.76 122 GLU A CA 1
ATOM 684 C C . GLU A 1 122 ? 17.582 5.969 4.248 1.00 20.37 122 GLU A C 1
ATOM 685 O O . GLU A 1 122 ? 18.479 6.764 4.508 1.00 23.35 122 GLU A O 1
ATOM 691 N N . THR A 1 123 ? 17.516 4.726 4.722 1.00 20.68 123 THR A N 1
ATOM 692 C CA . THR A 1 123 ? 18.475 4.208 5.719 1.00 19.02 123 THR A CA 1
ATOM 693 C C . THR A 1 123 ? 19.845 4.155 5.024 1.00 20.07 123 THR A C 1
ATOM 694 O O . THR A 1 123 ? 20.852 4.567 5.614 1.00 20.41 123 THR A O 1
ATOM 698 N N . ILE A 1 124 ? 19.898 3.676 3.797 1.00 20.54 124 ILE A N 1
ATOM 699 C CA . ILE A 1 124 ? 21.184 3.541 3.063 1.00 20.86 124 ILE A CA 1
ATOM 700 C C . ILE A 1 124 ? 21.690 4.938 2.710 1.00 21.53 124 ILE A C 1
ATOM 701 O O . ILE A 1 124 ? 22.894 5.243 2.992 1.00 19.48 124 ILE A O 1
ATOM 706 N N . TYR A 1 125 ? 20.851 5.757 2.087 1.00 19.93 125 TYR A N 1
ATOM 707 C CA . TYR A 1 125 ? 21.286 7.088 1.592 1.00 22.74 125 TYR A CA 1
ATOM 708 C C . TYR A 1 125 ? 21.799 7.946 2.764 1.00 23.73 125 TYR A C 1
ATOM 709 O O . TYR A 1 125 ? 22.952 8.479 2.650 1.00 22.82 125 TYR A O 1
ATOM 718 N N . GLY A 1 126 ? 20.968 8.096 3.816 1.00 21.98 126 GLY A N 1
ATOM 719 C CA . GLY A 1 126 ? 21.134 9.039 4.946 1.00 23.61 126 GLY A CA 1
ATOM 720 C C . GLY A 1 126 ? 21.840 8.425 6.142 1.00 23.37 126 GLY A C 1
ATOM 721 O O . GLY A 1 126 ? 22.233 9.165 7.009 1.00 23.90 126 GLY A O 1
ATOM 722 N N . GLY A 1 127 ? 22.023 7.109 6.171 1.00 22.04 127 GLY A N 1
ATOM 723 C CA . GLY A 1 127 ? 22.684 6.413 7.279 1.00 24.19 127 GLY A CA 1
ATOM 724 C C . GLY A 1 127 ? 21.757 6.252 8.474 1.00 21.33 127 GLY A C 1
ATOM 725 O O . GLY A 1 127 ? 20.613 6.652 8.420 1.00 25.59 127 GLY A O 1
ATOM 726 N N . 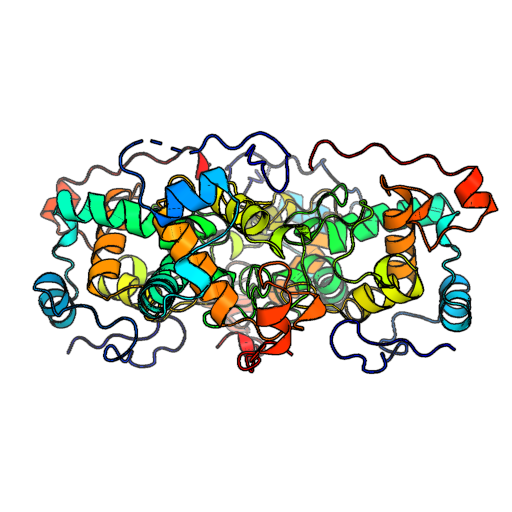ALA A 1 128 ? 22.239 5.608 9.501 1.00 23.80 128 ALA A N 1
ATOM 727 C CA . ALA A 1 128 ? 21.508 5.386 10.766 1.00 26.94 128 ALA A CA 1
ATOM 728 C C . ALA A 1 128 ? 22.480 5.729 11.891 1.00 26.78 128 ALA A C 1
ATOM 729 O O . ALA A 1 128 ? 23.169 6.748 11.725 1.00 29.91 128 ALA A O 1
ATOM 731 N N . ARG A 1 129 ? 22.527 4.952 12.978 1.00 24.15 129 ARG A N 1
ATOM 732 C CA . ARG A 1 129 ? 23.372 5.239 14.165 1.00 28.84 129 ARG A CA 1
ATOM 733 C C . ARG A 1 129 ? 24.765 4.657 13.944 1.00 34.84 129 ARG A C 1
ATOM 734 O O . ARG A 1 129 ? 24.915 3.764 13.088 1.00 40.56 129 ARG A O 1
ATOM 742 N N . SER A 1 130 ? 25.718 5.112 14.745 1.00 37.40 130 SER A N 1
ATOM 743 C CA . SER A 1 130 ? 27.011 4.428 14.996 1.00 43.93 130 SER A CA 1
ATOM 744 C C . SER A 1 130 ? 27.717 4.217 13.651 1.00 33.42 130 SER A C 1
ATOM 745 O O . SER A 1 130 ? 27.747 5.162 12.864 1.00 37.61 130 SER A O 1
ATOM 748 N N . MET A 1 131 ? 28.148 2.994 13.380 1.00 32.96 131 MET A N 1
ATOM 749 C CA . MET A 1 131 ? 28.923 2.635 12.170 1.00 35.15 131 MET A CA 1
ATOM 750 C C . MET A 1 131 ? 28.067 2.589 10.901 1.00 32.14 131 MET A C 1
ATOM 751 O O . MET A 1 131 ? 28.607 2.272 9.882 1.00 35.89 131 MET A O 1
ATOM 756 N N . MET A 1 132 ? 26.769 2.828 10.976 1.00 28.74 132 MET A N 1
ATOM 757 C CA . MET A 1 132 ? 25.965 2.788 9.734 1.00 25.77 132 MET A CA 1
ATOM 758 C C . MET A 1 132 ? 25.954 4.207 9.173 1.00 25.49 132 MET A C 1
ATOM 759 O O . MET A 1 132 ? 25.054 4.951 9.459 1.00 23.02 132 MET A O 1
ATOM 764 N N . GLY A 1 133 ? 27.014 4.552 8.459 1.00 28.45 133 GLY A N 1
ATOM 765 C CA . GLY A 1 133 ? 27.169 5.898 7.897 1.00 26.12 133 GLY A CA 1
ATOM 766 C C . GLY A 1 133 ? 26.315 6.135 6.669 1.00 27.23 133 GLY A C 1
ATOM 767 O O . GLY A 1 133 ? 25.901 5.200 6.048 1.00 22.17 133 GLY A O 1
ATOM 768 N N . PRO A 1 134 ? 26.030 7.392 6.299 1.00 27.47 134 PRO A N 1
ATOM 769 C CA . PRO A 1 134 ? 25.295 7.662 5.078 1.00 27.77 134 PRO A CA 1
ATOM 770 C C . PRO A 1 134 ? 26.161 7.255 3.872 1.00 27.86 134 PRO A C 1
ATOM 771 O O . PRO A 1 134 ? 27.332 7.412 3.916 1.00 23.41 134 PRO A O 1
ATOM 775 N N . GLN A 1 135 ? 25.537 6.734 2.829 1.00 25.34 135 GLN A N 1
ATOM 776 C CA . GLN A 1 135 ? 26.300 6.284 1.644 1.00 29.02 135 GLN A CA 1
ATOM 777 C C . GLN A 1 135 ? 26.129 7.259 0.483 1.00 28.73 135 GLN A C 1
ATOM 778 O O . GLN A 1 135 ? 26.578 6.935 -0.582 1.00 31.40 135 GLN A O 1
ATOM 784 N N . TYR A 1 136 ? 25.520 8.412 0.714 1.00 30.38 136 TYR A N 1
ATOM 785 C CA . TYR A 1 136 ? 25.269 9.376 -0.383 1.00 31.30 136 TYR A CA 1
ATOM 786 C C . TYR A 1 136 ? 26.557 9.775 -1.112 1.00 34.96 136 TYR A C 1
ATOM 787 O O . TYR A 1 136 ? 26.482 10.032 -2.277 1.00 35.92 136 TYR A O 1
ATOM 796 N N . ASN A 1 137 ? 27.703 9.782 -0.442 1.00 37.72 137 ASN A N 1
ATOM 797 C CA . ASN A 1 137 ? 28.971 10.205 -1.102 1.00 36.31 137 ASN A CA 1
ATOM 798 C C . ASN A 1 137 ? 29.711 9.006 -1.695 1.00 36.08 137 ASN A C 1
ATOM 799 O O . ASN A 1 137 ? 30.613 9.236 -2.510 1.00 42.46 137 ASN A O 1
ATOM 804 N N . ASN A 1 138 ? 29.354 7.785 -1.313 1.00 35.87 138 ASN A N 1
ATOM 805 C CA . ASN A 1 138 ? 30.076 6.542 -1.669 1.00 35.57 138 ASN A CA 1
ATOM 806 C C . ASN A 1 138 ? 29.445 5.884 -2.904 1.00 40.06 138 ASN A C 1
ATOM 807 O O . ASN A 1 138 ? 30.186 5.187 -3.621 1.00 40.24 138 ASN A O 1
ATOM 812 N N . LEU A 1 139 ? 28.124 6.031 -3.079 1.00 34.17 139 LEU A N 1
ATOM 813 C CA . LEU A 1 139 ? 27.293 5.298 -4.065 1.00 30.96 139 LEU A CA 1
ATOM 814 C C . LEU A 1 139 ? 26.345 6.272 -4.756 1.00 29.47 139 LEU A C 1
ATOM 815 O O . LEU A 1 139 ? 25.836 7.150 -4.067 1.00 27.13 139 LEU A O 1
ATOM 820 N N . THR A 1 140 ? 26.125 6.117 -6.065 1.00 28.52 140 THR A N 1
ATOM 821 C CA . THR A 1 140 ? 25.036 6.813 -6.793 1.00 30.50 140 THR A CA 1
ATOM 822 C C . THR A 1 140 ? 23.685 6.259 -6.323 1.00 29.20 140 THR A C 1
ATOM 823 O O . THR A 1 140 ? 23.615 5.102 -5.760 1.00 30.92 140 THR A O 1
ATOM 827 N N . LYS A 1 141 ? 22.634 7.030 -6.560 1.00 28.31 141 LYS A N 1
ATOM 828 C CA . LYS A 1 141 ? 21.242 6.612 -6.267 1.00 27.81 141 LYS A CA 1
ATOM 829 C C . LYS A 1 141 ? 20.922 5.341 -7.060 1.00 29.28 141 LYS A C 1
ATOM 830 O O . LYS A 1 141 ? 20.347 4.427 -6.474 1.00 30.48 141 LYS A O 1
ATOM 836 N N . ASP A 1 142 ? 21.387 5.237 -8.304 1.00 30.67 142 ASP A N 1
ATOM 837 C CA . ASP A 1 142 ? 21.142 4.036 -9.139 1.00 28.52 142 ASP A CA 1
ATOM 838 C C . ASP A 1 142 ? 21.830 2.831 -8.504 1.00 27.26 142 ASP A C 1
ATOM 839 O O . ASP A 1 142 ? 21.240 1.744 -8.522 1.00 25.81 142 ASP A O 1
ATOM 844 N N . GLU A 1 143 ? 23.039 3.017 -7.960 1.00 26.82 143 GLU A N 1
ATOM 845 C CA . GLU A 1 143 ? 23.794 1.923 -7.311 1.00 27.77 143 GLU A CA 1
ATOM 846 C C . GLU A 1 143 ? 23.072 1.480 -6.039 1.00 26.12 143 GLU A C 1
ATOM 847 O O . GLU A 1 143 ? 22.972 0.284 -5.789 1.00 26.55 143 GLU A O 1
ATOM 853 N N . ILE A 1 144 ? 22.530 2.415 -5.278 1.00 25.93 144 ILE A N 1
ATOM 854 C CA . ILE A 1 144 ? 21.748 2.076 -4.054 1.00 24.12 144 ILE A CA 1
ATOM 855 C C . ILE A 1 144 ? 20.537 1.225 -4.451 1.00 23.68 144 ILE A C 1
ATOM 856 O O . ILE A 1 144 ? 20.292 0.201 -3.793 1.00 25.97 144 ILE A O 1
ATOM 861 N N . LEU A 1 145 ? 19.824 1.582 -5.513 1.00 24.24 145 LEU A N 1
ATOM 862 C CA . LEU A 1 145 ? 18.626 0.803 -5.935 1.00 25.43 145 LEU A CA 1
ATOM 863 C 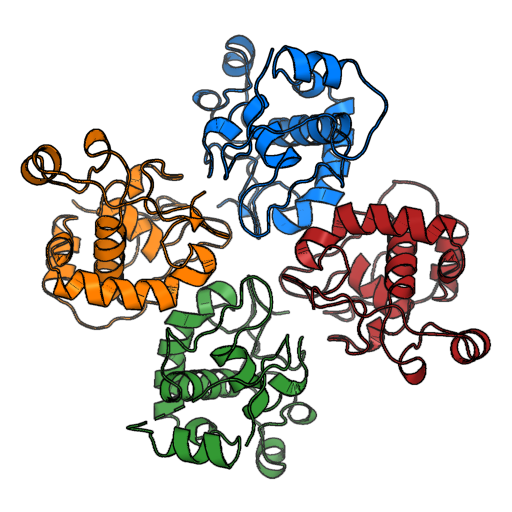C . LEU A 1 145 ? 19.047 -0.604 -6.397 1.00 24.45 145 LEU A C 1
ATOM 864 O O . LEU A 1 145 ? 18.317 -1.548 -6.152 1.00 26.08 145 LEU A O 1
ATOM 869 N N . HIS A 1 146 ? 20.189 -0.748 -7.054 1.00 28.01 146 HIS A N 1
ATOM 870 C CA . HIS A 1 146 ? 20.756 -2.076 -7.418 1.00 27.06 146 HIS A CA 1
ATOM 871 C C . HIS A 1 146 ? 20.971 -2.909 -6.156 1.00 26.07 146 HIS A C 1
ATOM 872 O O . HIS A 1 146 ? 20.524 -4.087 -6.085 1.00 25.92 146 HIS A O 1
ATOM 879 N N . ILE A 1 147 ? 21.631 -2.315 -5.167 1.00 26.47 147 ILE A N 1
ATOM 880 C CA . ILE A 1 147 ? 21.938 -3.021 -3.889 1.00 24.92 147 ILE A CA 1
ATOM 881 C C . ILE A 1 147 ? 20.621 -3.402 -3.243 1.00 22.95 147 ILE A C 1
ATOM 882 O O . ILE A 1 147 ? 20.523 -4.492 -2.677 1.00 23.35 147 ILE A O 1
ATOM 887 N N . MET A 1 148 ? 19.663 -2.479 -3.239 1.00 25.62 148 MET A N 1
ATOM 888 C CA . MET A 1 148 ? 18.336 -2.742 -2.627 1.00 24.60 148 MET A CA 1
ATOM 889 C C . MET A 1 148 ? 17.648 -3.920 -3.332 1.00 24.46 148 MET A C 1
ATOM 890 O O . MET A 1 148 ? 17.156 -4.823 -2.612 1.00 23.65 148 MET A O 1
ATOM 895 N N . ALA A 1 149 ? 17.614 -3.952 -4.660 1.00 23.04 149 ALA A N 1
ATOM 896 C CA . ALA A 1 149 ? 16.988 -5.102 -5.375 1.00 24.71 149 ALA A CA 1
ATOM 897 C C . ALA A 1 149 ? 17.656 -6.405 -4.911 1.00 24.80 149 ALA A C 1
ATOM 898 O O . ALA A 1 149 ? 16.933 -7.367 -4.597 1.00 28.71 149 ALA A O 1
ATOM 900 N N . TRP A 1 150 ? 18.985 -6.436 -4.791 1.00 27.50 150 TRP A N 1
ATOM 901 C CA . TRP A 1 150 ? 19.710 -7.674 -4.378 1.00 25.61 150 TRP A CA 1
ATOM 902 C C . TRP A 1 150 ? 19.320 -8.043 -2.949 1.00 26.76 150 TRP A C 1
ATOM 903 O O . TRP A 1 150 ? 19.095 -9.219 -2.678 1.00 24.91 150 TRP A O 1
ATOM 914 N N . VAL A 1 151 ? 19.260 -7.076 -2.031 1.00 25.23 151 VAL A N 1
ATOM 915 C CA . VAL A 1 151 ? 18.895 -7.334 -0.614 1.00 25.86 151 VAL A CA 1
ATOM 916 C C . VAL A 1 151 ? 17.492 -7.954 -0.579 1.00 29.55 151 VAL A C 1
ATOM 917 O O . VAL A 1 151 ? 17.271 -8.902 0.251 1.00 30.02 151 VAL A O 1
ATOM 921 N N . ARG A 1 152 ? 16.555 -7.458 -1.405 1.00 26.44 152 ARG A N 1
ATOM 922 C CA . ARG A 1 152 ? 15.180 -8.027 -1.405 1.00 24.56 152 ARG A CA 1
ATOM 923 C C . ARG A 1 152 ? 15.215 -9.453 -1.986 1.00 23.18 152 ARG A C 1
ATOM 924 O O . ARG A 1 152 ? 14.514 -10.265 -1.462 1.00 22.84 152 ARG A O 1
ATOM 932 N N . SER A 1 153 ? 16.075 -9.735 -2.961 1.00 27.17 153 SER A N 1
ATOM 933 C CA . SER A 1 153 ? 16.115 -11.012 -3.723 1.00 29.80 153 SER A CA 1
ATOM 934 C C . SER A 1 153 ? 16.564 -12.156 -2.806 1.00 33.17 153 SER A C 1
ATOM 935 O O . SER A 1 153 ? 16.183 -13.295 -3.085 1.00 35.05 153 SER A O 1
ATOM 938 N N . VAL A 1 154 ? 17.328 -11.873 -1.740 1.00 33.16 154 VAL A N 1
ATOM 939 C CA . VAL A 1 154 ? 17.907 -12.933 -0.856 1.00 31.31 154 VAL A CA 1
ATOM 940 C C . VAL A 1 154 ? 17.045 -13.096 0.386 1.00 31.04 154 VAL A C 1
ATOM 941 O O . VAL A 1 154 ? 17.384 -13.932 1.191 1.00 31.41 154 VAL A O 1
ATOM 945 N N . TYR A 1 155 ? 15.927 -12.370 0.476 1.00 31.23 155 TYR A N 1
ATOM 946 C CA . TYR A 1 155 ? 14.982 -12.412 1.623 1.00 31.28 155 TYR A CA 1
ATOM 947 C C . TYR A 1 155 ? 14.504 -13.837 1.880 1.00 37.67 155 TYR A C 1
ATOM 948 O O . TYR A 1 155 ? 14.072 -14.490 0.907 1.00 35.13 155 TYR A O 1
ATOM 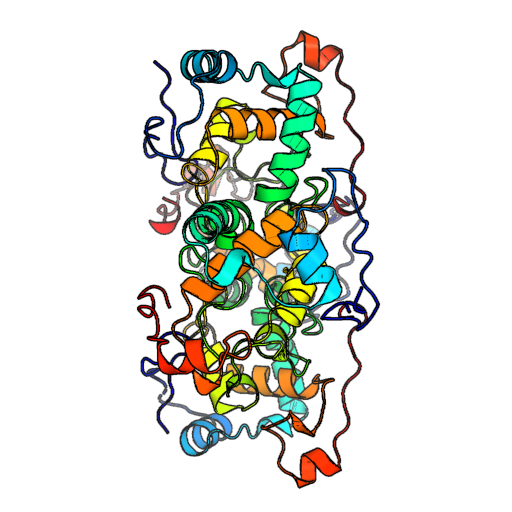957 N N . TRP A 1 156 ? 14.487 -14.230 3.155 1.00 38.33 156 TRP A N 1
ATOM 958 C CA . TRP A 1 156 ? 14.122 -15.582 3.654 1.00 37.06 156 TRP A CA 1
ATOM 959 C C . TRP A 1 156 ? 13.049 -15.445 4.726 1.00 34.88 156 TRP A C 1
ATOM 960 O O . TRP A 1 156 ? 12.795 -16.421 5.409 1.00 39.84 156 TRP A O 1
ATOM 971 N N . GLY A 1 157 ? 12.497 -14.246 4.917 1.00 31.11 157 GLY A N 1
ATOM 972 C CA . GLY A 1 157 ? 11.408 -14.011 5.873 1.00 32.82 157 GLY A CA 1
ATOM 973 C C . GLY A 1 157 ? 10.044 -14.339 5.269 1.00 31.13 157 GLY A C 1
ATOM 974 O O . GLY A 1 157 ? 9.989 -14.917 4.179 1.00 33.14 157 GLY A O 1
ATOM 975 N N . SER A 1 158 ? 8.984 -13.970 5.963 1.00 33.79 158 SER A N 1
ATOM 976 C CA . SER A 1 158 ? 7.583 -14.276 5.590 1.00 40.02 158 SER A CA 1
ATOM 977 C C . SER A 1 158 ? 7.095 -13.261 4.550 1.00 42.32 158 SER A C 1
ATOM 978 O O . SER A 1 158 ? 7.509 -12.088 4.616 1.00 43.79 158 SER A O 1
ATOM 981 N N . ALA A 1 159 ? 6.240 -13.698 3.628 1.00 43.02 159 ALA A N 1
ATOM 982 C CA . ALA A 1 159 ? 5.636 -12.850 2.574 1.00 46.13 159 ALA A CA 1
ATOM 983 C C . ALA A 1 159 ? 4.758 -11.782 3.227 1.00 42.67 159 ALA A C 1
ATOM 984 O O . ALA A 1 159 ? 4.622 -10.691 2.660 1.00 45.90 159 ALA A O 1
ATOM 986 N N . ASP A 1 160 ? 4.162 -12.109 4.366 1.00 43.80 160 ASP A N 1
ATOM 987 C CA . ASP A 1 160 ? 3.169 -11.243 5.049 1.00 53.50 160 ASP A CA 1
ATOM 988 C C . ASP A 1 160 ? 3.857 -9.954 5.511 1.00 49.34 160 ASP A C 1
ATOM 989 O O . ASP A 1 160 ? 3.172 -8.945 5.651 1.00 54.40 160 ASP A O 1
ATOM 994 N N . LYS A 1 161 ? 5.159 -9.989 5.793 1.00 49.88 161 LYS A N 1
ATOM 995 C CA . LYS A 1 161 ? 5.867 -8.817 6.377 1.00 49.02 161 LYS A CA 1
ATOM 996 C C . LYS A 1 161 ? 6.642 -8.085 5.270 1.00 42.61 161 LYS A C 1
ATOM 997 O O . LYS A 1 161 ? 7.206 -7.047 5.600 1.00 41.22 161 LYS A O 1
ATOM 1003 N N . ALA A 1 162 ? 6.631 -8.588 4.025 1.00 34.12 162 ALA A N 1
ATOM 1004 C CA . ALA A 1 162 ? 7.405 -8.040 2.894 1.00 37.65 162 ALA A CA 1
ATOM 1005 C C . ALA A 1 162 ? 6.655 -6.863 2.262 1.00 38.54 162 ALA A C 1
ATOM 1006 O O . ALA A 1 162 ? 6.025 -7.046 1.193 1.00 37.89 162 ALA A O 1
ATOM 1008 N N . ASP A 1 163 ? 6.741 -5.681 2.876 1.00 37.48 163 ASP A N 1
ATOM 1009 C CA . ASP A 1 163 ? 5.905 -4.512 2.495 1.00 36.50 163 ASP A CA 1
ATOM 1010 C C . ASP A 1 163 ? 6.225 -4.057 1.067 1.00 35.27 163 ASP A C 1
ATOM 1011 O O . ASP A 1 163 ? 5.324 -3.491 0.463 1.00 39.64 163 ASP A O 1
ATOM 1016 N N . TRP A 1 164 ? 7.414 -4.328 0.516 1.00 29.83 164 TRP A N 1
ATOM 1017 C CA . TRP A 1 164 ? 7.816 -3.909 -0.854 1.00 31.32 164 TRP A CA 1
ATOM 1018 C C . TRP A 1 164 ? 7.103 -4.755 -1.930 1.00 33.24 164 TRP A C 1
ATOM 1019 O O . TRP A 1 164 ? 7.085 -4.328 -3.081 1.00 30.91 164 TRP A O 1
ATOM 1030 N N . LEU A 1 165 ? 6.559 -5.913 -1.576 1.00 32.78 165 LEU A N 1
ATOM 1031 C CA . LEU A 1 165 ? 5.890 -6.842 -2.539 1.00 35.73 165 LEU A CA 1
ATOM 1032 C C . LEU A 1 165 ? 4.417 -6.445 -2.719 1.00 32.01 165 LEU A C 1
ATOM 1033 O O . LEU A 1 165 ? 3.759 -6.121 -1.710 1.00 38.95 165 LEU A O 1
ATOM 1038 N N . THR A 1 166 ? 3.912 -6.555 -3.949 1.00 35.88 166 THR A N 1
ATOM 1039 C CA . THR A 1 166 ? 2.466 -6.425 -4.292 1.00 37.73 166 THR A CA 1
ATOM 1040 C C . THR A 1 166 ? 1.736 -7.671 -3.784 1.00 39.50 166 THR A C 1
ATOM 1041 O O . THR A 1 166 ? 2.424 -8.690 -3.492 1.00 35.83 166 THR A O 1
ATOM 1045 N N . GLU A 1 167 ? 0.408 -7.595 -3.658 1.00 39.68 167 GLU A N 1
ATOM 1046 C CA . GLU A 1 167 ? -0.423 -8.731 -3.182 1.00 42.97 167 GLU A CA 1
ATOM 1047 C C . GLU A 1 167 ? -0.128 -9.942 -4.080 1.00 43.61 167 GLU A C 1
ATOM 1048 O O . GLU A 1 167 ? 0.027 -11.048 -3.546 1.00 47.42 167 GLU A O 1
ATOM 1054 N N . GLU A 1 168 ? 0.008 -9.712 -5.386 1.00 42.73 168 GLU A N 1
ATOM 1055 C CA . GLU A 1 168 ? 0.297 -10.731 -6.430 1.00 51.29 168 GLU A CA 1
ATOM 1056 C C . GLU A 1 168 ? 1.627 -11.430 -6.118 1.00 54.39 168 GLU A C 1
ATOM 1057 O O . GLU A 1 168 ? 1.689 -12.692 -6.160 1.00 50.86 168 GLU A O 1
ATOM 1063 N N . GLN A 1 169 ? 2.668 -10.639 -5.850 1.00 49.43 169 GLN A N 1
ATOM 1064 C CA . GLN A 1 169 ? 4.038 -11.154 -5.584 1.00 44.02 169 GLN A CA 1
ATOM 1065 C C . GLN A 1 169 ? 4.020 -11.988 -4.296 1.00 43.51 169 GLN A C 1
ATOM 1066 O O . GLN A 1 169 ? 4.589 -13.087 -4.307 1.00 44.66 169 GLN A O 1
ATOM 1072 N N . LYS A 1 170 ? 3.354 -11.509 -3.243 1.00 46.42 170 LYS A N 1
ATOM 1073 C CA . LYS A 1 170 ? 3.206 -12.238 -1.955 1.00 49.96 170 LYS A CA 1
ATOM 1074 C C . LYS A 1 170 ? 2.593 -13.621 -2.221 1.00 53.78 170 LYS A C 1
ATOM 1075 O O . LYS A 1 170 ? 3.184 -14.634 -1.794 1.00 54.13 170 LYS A O 1
ATOM 1081 N N . ALA A 1 171 ? 1.457 -13.663 -2.916 1.00 55.95 171 ALA A N 1
ATOM 1082 C CA . ALA A 1 171 ? 0.722 -14.910 -3.224 1.00 57.54 171 ALA A CA 1
ATOM 1083 C C . ALA A 1 171 ? 1.672 -15.900 -3.910 1.00 54.67 171 ALA A C 1
ATOM 1084 O O . ALA A 1 171 ? 1.519 -17.100 -3.636 1.00 56.46 171 ALA A O 1
ATOM 1086 N N . ASN A 1 172 ? 2.637 -15.418 -4.714 1.00 53.25 172 ASN A N 1
ATOM 1087 C CA . ASN A 1 172 ? 3.556 -16.259 -5.539 1.00 55.48 172 ASN A CA 1
ATOM 1088 C C . ASN A 1 172 ? 5.000 -16.281 -5.010 1.00 57.41 172 ASN A C 1
ATOM 1089 O O . ASN A 1 172 ? 5.892 -16.632 -5.790 1.00 55.03 172 ASN A O 1
ATOM 1094 N N . PHE A 1 173 ? 5.225 -15.956 -3.735 1.00 61.74 173 PHE A N 1
ATOM 1095 C CA . PHE A 1 173 ? 6.572 -15.752 -3.139 1.00 59.52 173 PHE A CA 1
ATOM 1096 C C . PHE A 1 173 ? 7.035 -17.030 -2.419 1.00 56.65 173 PHE A C 1
ATOM 1097 O O . PHE A 1 173 ? 6.260 -17.579 -1.620 1.00 54.20 173 PHE A O 1
ATOM 1105 N N . LYS A 1 174 ? 8.267 -17.478 -2.679 1.00 56.08 174 LYS A N 1
ATOM 1106 C CA . LYS A 1 174 ? 8.958 -18.507 -1.849 1.00 62.03 174 LYS A CA 1
ATOM 1107 C C . LYS A 1 174 ? 10.157 -17.869 -1.144 1.00 53.65 174 LYS A C 1
ATOM 1108 O O . LYS A 1 174 ? 11.028 -17.291 -1.794 1.00 48.00 174 LYS A O 1
ATOM 1114 N N . PRO A 1 175 ? 10.222 -17.924 0.205 1.00 50.52 175 PRO A N 1
ATOM 1115 C CA . PRO A 1 175 ? 11.396 -17.450 0.941 1.00 53.16 175 PRO A CA 1
ATOM 1116 C C . PRO A 1 175 ? 12.671 -18.067 0.356 1.00 54.01 175 PRO A C 1
ATOM 1117 O O . PRO A 1 175 ? 12.666 -19.249 0.026 1.00 52.54 175 PRO A O 1
ATOM 1121 N N . ALA A 1 176 ? 13.715 -17.254 0.187 1.00 52.91 176 ALA A N 1
ATOM 1122 C CA . ALA A 1 176 ? 15.037 -17.720 -0.289 1.00 49.48 176 ALA A CA 1
ATOM 1123 C C . ALA A 1 176 ? 15.686 -18.564 0.817 1.00 45.85 176 ALA A C 1
ATOM 1124 O O . ALA A 1 176 ? 15.083 -18.705 1.915 1.00 42.63 176 ALA A O 1
ATOM 1126 N N . GLU A 1 177 ? 16.864 -19.105 0.510 1.00 53.15 177 GLU A N 1
ATOM 1127 C CA . GLU A 1 177 ? 17.674 -19.984 1.398 1.00 58.92 177 GLU A CA 1
ATOM 1128 C C . GLU A 1 177 ? 18.113 -19.153 2.603 1.00 55.06 177 GLU A C 1
ATOM 1129 O O . GLU A 1 177 ? 18.733 -18.083 2.390 1.00 55.66 177 GLU A O 1
ATOM 1135 N N . VAL A 1 178 ? 17.756 -19.594 3.806 1.00 48.93 178 VAL A N 1
ATOM 1136 C CA . VAL A 1 178 ? 18.312 -19.059 5.077 1.00 54.70 178 VAL A CA 1
ATOM 1137 C C . VAL A 1 178 ? 19.821 -19.305 5.079 1.00 62.56 178 VAL A C 1
ATOM 1138 O O . VAL A 1 178 ? 20.288 -20.373 4.680 1.00 58.57 178 VAL A O 1
ATOM 1142 N N . PRO A 1 179 ? 20.648 -18.308 5.463 1.00 71.10 179 PRO A N 1
ATOM 1143 C CA . PRO A 1 179 ? 22.053 -18.566 5.760 1.00 72.75 179 PRO A CA 1
ATOM 1144 C C . PRO A 1 179 ? 22.158 -19.339 7.084 1.00 74.91 179 PRO A C 1
ATOM 1145 O O . PRO A 1 179 ? 21.379 -19.075 7.993 1.00 72.16 179 PRO A O 1
ATOM 1149 N N . GLU A 1 180 ? 23.094 -20.291 7.123 1.00 86.35 180 GLU A N 1
ATOM 1150 C CA . GLU A 1 180 ? 23.513 -21.084 8.314 1.00 92.96 180 GLU A CA 1
ATOM 1151 C C . GLU A 1 180 ? 23.661 -20.159 9.531 1.00 98.45 180 GLU A C 1
ATOM 1152 O O . GLU A 1 180 ? 23.033 -20.442 10.579 1.00 90.28 180 GLU A O 1
ATOM 1158 N N . ASP A 1 181 ? 24.418 -19.064 9.370 1.00 97.34 181 ASP A N 1
ATOM 1159 C CA . ASP A 1 181 ? 24.940 -18.216 10.478 1.00 92.67 181 ASP A CA 1
ATOM 1160 C C . ASP A 1 181 ? 23.818 -17.374 11.099 1.00 89.24 181 ASP A C 1
ATOM 1161 O O . ASP A 1 181 ? 24.079 -16.769 12.158 1.00 102.50 181 ASP A O 1
ATOM 1166 N N . PHE A 1 182 ? 22.623 -17.334 10.495 1.00 78.89 182 PHE A N 1
ATOM 1167 C CA . PHE A 1 182 ? 21.450 -16.595 11.039 1.00 73.65 182 PHE A CA 1
ATOM 1168 C C . PHE A 1 182 ? 20.859 -17.316 12.270 1.00 74.31 182 PHE A C 1
ATOM 1169 O O . PHE A 1 182 ? 20.134 -16.654 13.059 1.00 70.89 182 PHE A O 1
ATOM 1177 N N . LYS A 1 183 ? 21.143 -18.616 12.433 1.00 75.72 183 LYS A N 1
ATOM 1178 C CA . LYS A 1 183 ? 20.581 -19.489 13.503 1.00 79.22 183 LYS A CA 1
ATOM 1179 C C . LYS A 1 183 ? 19.061 -19.303 13.571 1.00 77.48 183 LYS A C 1
ATOM 1180 O O . LYS A 1 183 ? 18.307 -20.182 13.161 1.00 74.91 183 LYS A O 1
ATOM 1186 N N . GLN B 1 33 ? 2.570 -23.646 32.830 1.00 90.89 33 GLN B N 1
ATOM 1187 C CA . GLN B 1 33 ? 4.016 -23.692 33.235 1.00 89.01 33 GLN B CA 1
ATOM 1188 C C . GLN B 1 33 ? 4.767 -22.536 32.563 1.00 83.76 33 GLN B C 1
ATOM 1189 O O . GLN B 1 33 ? 4.572 -22.315 31.347 1.00 74.73 33 GLN B O 1
ATOM 1195 N N . LEU B 1 34 ? 5.595 -21.841 33.346 1.00 78.50 34 LEU B N 1
ATOM 1196 C CA . LEU B 1 34 ? 6.461 -20.726 32.895 1.00 70.94 34 LEU B CA 1
ATOM 1197 C C . LEU B 1 34 ? 7.797 -21.300 32.401 1.00 64.50 34 LEU B C 1
ATOM 1198 O O . LEU B 1 34 ? 8.733 -21.472 33.210 1.00 62.40 34 LEU B O 1
ATOM 1203 N N . VAL B 1 35 ? 7.880 -21.576 31.103 1.00 57.49 35 VAL B N 1
ATOM 1204 C CA . VAL B 1 35 ? 9.135 -22.013 30.429 1.00 57.43 35 VAL B CA 1
ATOM 1205 C C . VAL B 1 35 ? 9.785 -20.791 29.775 1.00 48.48 35 VAL B C 1
ATOM 1206 O O . VAL B 1 35 ? 9.067 -20.063 29.071 1.00 48.36 35 VAL B O 1
ATOM 1210 N N . PHE B 1 36 ? 11.092 -20.606 29.975 1.00 41.53 36 PHE B N 1
ATOM 1211 C CA . PHE B 1 36 ? 11.901 -19.518 29.368 1.00 40.02 36 PHE B CA 1
ATOM 1212 C C . PHE B 1 36 ? 12.601 -20.069 28.130 1.00 36.55 36 PHE B C 1
ATOM 1213 O O . PHE B 1 36 ? 13.241 -21.142 28.206 1.00 38.55 36 PHE B O 1
ATOM 1221 N N . ARG B 1 37 ? 12.426 -19.366 27.013 1.00 33.83 37 ARG B N 1
ATOM 1222 C CA . ARG B 1 37 ? 12.901 -19.789 25.682 1.00 35.44 37 ARG B CA 1
ATOM 1223 C C . ARG B 1 37 ? 13.818 -18.717 25.090 1.00 33.93 37 ARG B C 1
ATOM 1224 O O . ARG B 1 37 ? 13.493 -17.521 25.151 1.00 34.89 37 ARG B O 1
ATOM 1232 N N . ASN B 1 38 ? 14.897 -19.193 24.493 1.00 31.66 38 ASN B N 1
ATOM 1233 C CA . ASN B 1 38 ? 15.874 -18.444 23.681 1.00 34.40 38 ASN B CA 1
ATOM 1234 C C . ASN B 1 38 ? 15.145 -17.644 22.588 1.00 33.31 38 ASN B C 1
ATOM 1235 O O . ASN B 1 38 ? 14.431 -18.234 21.752 1.00 32.33 38 ASN B O 1
ATOM 1240 N N . THR B 1 39 ? 15.332 -16.328 22.594 1.00 31.56 39 THR B N 1
ATOM 1241 C CA . THR B 1 39 ? 14.782 -15.384 21.585 1.00 30.93 39 THR B CA 1
ATOM 1242 C C . THR B 1 39 ? 15.097 -15.825 20.140 1.00 35.52 39 THR B C 1
ATOM 1243 O O . THR B 1 39 ? 14.229 -15.659 19.268 1.00 34.48 39 THR B O 1
ATOM 1247 N N . VAL B 1 40 ? 16.304 -16.322 19.866 1.00 35.49 40 VAL B N 1
ATOM 1248 C CA . VAL B 1 40 ? 16.729 -16.718 18.490 1.00 38.77 40 VAL B CA 1
ATOM 1249 C C . VAL B 1 40 ? 16.171 -18.100 18.121 1.00 40.82 40 VAL B C 1
ATOM 1250 O O . VAL B 1 40 ? 15.542 -18.198 17.063 1.00 39.91 40 VAL B O 1
ATOM 1254 N N . THR B 1 41 ? 16.406 -19.124 18.949 1.00 44.00 41 THR B N 1
ATOM 1255 C CA . THR B 1 41 ? 16.239 -20.560 18.577 1.00 43.76 41 THR B CA 1
ATOM 1256 C C . THR B 1 41 ? 14.872 -21.100 19.018 1.00 42.72 41 THR B C 1
ATOM 1257 O O . THR B 1 41 ? 14.389 -22.060 18.386 1.00 45.63 41 THR B O 1
ATOM 1261 N N . GLY B 1 42 ? 14.278 -20.528 20.063 1.00 40.73 42 GLY B N 1
ATOM 1262 C CA . GLY B 1 42 ? 13.060 -21.065 20.694 1.00 42.04 42 GLY B CA 1
ATOM 1263 C C . GLY B 1 42 ? 13.365 -22.208 21.652 1.00 41.22 42 GLY B C 1
ATOM 1264 O O . GLY B 1 42 ? 12.426 -22.654 22.319 1.00 41.13 42 GLY B O 1
ATOM 1265 N N . ASP B 1 43 ? 14.636 -22.609 21.792 1.00 43.02 43 ASP B N 1
ATOM 1266 C CA . ASP B 1 43 ? 15.066 -23.698 22.712 1.00 42.44 43 ASP B CA 1
ATOM 1267 C C . ASP B 1 43 ? 14.831 -23.251 24.160 1.00 44.03 43 ASP B C 1
ATOM 1268 O O . ASP B 1 43 ? 14.924 -22.034 24.460 1.00 39.19 43 ASP B O 1
ATOM 1273 N N . VAL B 1 44 ? 14.492 -24.193 25.036 1.00 37.76 44 VAL B N 1
ATOM 1274 C CA . VAL B 1 44 ? 14.339 -23.922 26.488 1.00 41.03 44 VAL B CA 1
ATOM 1275 C C . VAL B 1 44 ? 15.695 -23.449 27.023 1.00 43.11 44 VAL B C 1
ATOM 1276 O O . VAL B 1 44 ? 16.712 -24.078 26.734 1.00 38.09 44 VAL B O 1
ATOM 1280 N N . LEU B 1 45 ? 15.675 -22.363 27.794 1.00 44.28 45 LEU B N 1
ATOM 1281 C CA . LEU B 1 45 ? 16.874 -21.768 28.430 1.00 40.90 45 LEU B CA 1
ATOM 1282 C C . LEU B 1 45 ? 17.181 -22.572 29.692 1.00 41.14 45 LEU B C 1
ATOM 1283 O O . LEU B 1 45 ? 16.241 -22.818 30.492 1.00 40.19 45 LEU B O 1
ATOM 1288 N N . ASP B 1 46 ? 18.454 -22.942 29.839 1.00 36.41 46 ASP B N 1
ATOM 1289 C CA . ASP B 1 46 ? 19.041 -23.507 31.070 1.00 37.10 46 ASP B CA 1
ATOM 1290 C C . ASP B 1 46 ? 19.567 -22.364 31.946 1.00 38.76 46 ASP B C 1
ATOM 1291 O O . ASP B 1 46 ? 20.563 -21.716 31.553 1.00 42.59 46 ASP B O 1
ATOM 1296 N N . LEU B 1 47 ? 18.976 -22.191 33.132 1.00 36.97 47 LEU B N 1
ATOM 1297 C CA . LEU B 1 47 ? 19.258 -21.078 34.071 1.00 37.75 47 LEU B CA 1
ATOM 1298 C C . LEU B 1 47 ? 20.218 -21.510 35.188 1.00 36.19 47 LEU B C 1
ATOM 1299 O O . LEU B 1 47 ? 20.457 -20.684 36.094 1.00 35.86 47 LEU B O 1
ATOM 1304 N N . SER B 1 48 ? 20.781 -22.717 35.132 1.00 33.31 48 SER B N 1
ATOM 1305 C CA . SER B 1 48 ? 21.611 -23.292 36.226 1.00 36.01 48 SER B CA 1
ATOM 1306 C C . SER B 1 48 ? 23.097 -22.923 36.104 1.00 34.00 48 SER B C 1
ATOM 1307 O O . SER B 1 48 ? 23.846 -23.183 37.063 1.00 33.23 48 SER B O 1
ATOM 1310 N N . PHE B 1 49 ? 23.540 -22.331 34.994 1.00 33.19 49 PHE B N 1
ATOM 1311 C CA . PHE B 1 49 ? 24.966 -21.950 34.832 1.00 33.15 49 PHE B CA 1
ATOM 1312 C C . PHE B 1 49 ? 25.067 -20.420 34.838 1.00 37.40 49 PHE B C 1
ATOM 1313 O O . PHE B 1 49 ? 24.254 -19.760 35.510 1.00 39.76 49 PHE B O 1
ATOM 1321 N N . GLY B 1 50 ? 26.081 -19.875 34.172 1.00 35.55 50 GLY B N 1
ATOM 1322 C CA . GLY B 1 50 ? 26.391 -18.442 34.214 1.00 34.40 50 GLY B CA 1
ATOM 1323 C C . GLY B 1 50 ? 27.012 -18.022 35.531 1.00 34.91 50 GLY B C 1
ATOM 1324 O O . GLY B 1 50 ? 27.697 -18.842 36.199 1.00 33.19 50 GLY B O 1
ATOM 1325 N N . LYS B 1 51 ? 26.814 -16.757 35.872 1.00 34.96 51 LYS B N 1
ATOM 1326 C CA . LYS B 1 51 ? 27.169 -16.188 37.192 1.00 40.12 51 LYS B CA 1
ATOM 1327 C C . LYS B 1 51 ? 26.087 -16.600 38.184 1.00 38.11 51 LYS B C 1
ATOM 1328 O O . LYS B 1 51 ? 24.966 -16.063 38.108 1.00 38.90 51 LYS B O 1
ATOM 1334 N N . LYS B 1 52 ? 26.432 -17.509 39.089 1.00 42.80 52 LYS B N 1
ATOM 1335 C CA . LYS B 1 52 ? 25.494 -18.114 40.070 1.00 46.40 52 LYS B CA 1
ATOM 1336 C C . LYS B 1 52 ? 24.916 -17.022 40.977 1.00 42.84 52 LYS B C 1
ATOM 1337 O O . LYS B 1 52 ? 23.681 -16.947 41.090 1.00 46.72 52 LYS B O 1
ATOM 1343 N N . GLY B 1 53 ? 25.760 -16.198 41.592 1.00 40.99 53 GLY B N 1
ATOM 1344 C CA . GLY B 1 53 ? 25.313 -15.218 42.600 1.00 44.35 53 GLY B CA 1
ATOM 1345 C C . GLY B 1 53 ? 24.566 -15.881 43.763 1.00 48.47 53 GLY B C 1
ATOM 1346 O O . GLY B 1 53 ? 25.076 -16.880 44.322 1.00 46.51 53 GLY B O 1
ATOM 1347 N N . GLU B 1 54 ? 23.404 -15.338 44.140 1.00 52.38 54 GLU B N 1
ATOM 1348 C CA . GLU B 1 54 ? 22.571 -15.827 45.275 1.00 58.33 54 GLU B CA 1
ATOM 1349 C C . GLU B 1 54 ? 21.107 -15.894 44.827 1.00 54.96 54 GLU B C 1
ATOM 1350 O O . GLU B 1 54 ? 20.672 -14.992 44.088 1.00 55.04 54 GLU B O 1
ATOM 1356 N N . LYS B 1 55 ? 20.373 -16.925 45.257 1.00 60.56 55 LYS B N 1
ATOM 1357 C CA . LYS B 1 55 ? 18.899 -16.991 45.070 1.00 64.80 55 LYS B CA 1
ATOM 1358 C C . LYS B 1 55 ? 18.296 -15.852 45.900 1.00 58.49 55 LYS B C 1
ATOM 1359 O O . LYS B 1 55 ? 18.566 -15.801 47.108 1.00 64.31 55 LYS B O 1
ATOM 1365 N N . THR B 1 56 ? 17.621 -14.910 45.245 1.00 44.94 56 THR B N 1
ATOM 1366 C CA . THR B 1 56 ? 16.992 -13.726 45.870 1.00 36.91 56 THR B CA 1
ATOM 1367 C C . THR B 1 56 ? 15.479 -13.910 45.789 1.00 35.60 56 THR B C 1
ATOM 1368 O O . THR B 1 56 ? 15.016 -14.734 44.950 1.00 37.54 56 THR B O 1
ATOM 1372 N N . GLU B 1 57 ? 14.750 -13.158 46.605 1.00 36.40 57 GLU B N 1
ATOM 1373 C CA . GLU B 1 57 ? 13.267 -13.060 46.565 1.00 42.64 57 GLU B CA 1
ATOM 1374 C C . GLU B 1 57 ? 12.842 -12.686 45.134 1.00 38.38 57 GLU B C 1
ATOM 1375 O O . GLU B 1 57 ? 11.976 -13.393 44.558 1.00 40.32 57 GLU B O 1
ATOM 1381 N N . ALA B 1 58 ? 13.413 -11.614 44.572 1.00 37.01 58 ALA B N 1
ATOM 1382 C CA . ALA B 1 58 ? 13.038 -11.107 43.225 1.00 34.55 58 ALA B CA 1
ATOM 1383 C C . ALA B 1 58 ? 13.230 -12.216 42.182 1.00 30.75 58 ALA B C 1
ATOM 1384 O O . ALA B 1 58 ? 12.333 -12.400 41.337 1.00 31.07 58 ALA B O 1
ATOM 1386 N N . VAL B 1 59 ? 14.344 -12.951 42.228 1.00 28.28 59 VAL B N 1
ATOM 1387 C CA . VAL B 1 59 ? 14.621 -14.004 41.206 1.00 29.78 59 VAL B CA 1
ATOM 1388 C C . VAL B 1 59 ? 13.640 -15.170 41.383 1.00 33.14 59 VAL B C 1
ATOM 1389 O O . VAL B 1 59 ? 13.108 -15.627 40.354 1.00 31.00 59 VAL B O 1
ATOM 1393 N N . GLU B 1 60 ? 13.401 -15.652 42.614 1.00 36.21 60 GLU B N 1
ATOM 1394 C CA . GLU B 1 60 ? 12.443 -16.774 42.852 1.00 39.84 60 GLU B CA 1
ATOM 1395 C C . GLU B 1 60 ? 11.077 -16.365 42.294 1.00 33.87 60 GLU B C 1
ATOM 1396 O O . GLU B 1 60 ? 10.475 -17.138 41.552 1.00 34.59 60 GLU B O 1
ATOM 1402 N N . HIS B 1 61 ? 10.612 -15.183 42.684 1.00 31.75 61 HIS B N 1
ATOM 1403 C CA . HIS B 1 61 ? 9.296 -14.647 42.279 1.00 35.25 61 HIS B CA 1
ATOM 1404 C C . HIS B 1 61 ? 9.243 -14.572 40.747 1.00 36.68 61 HIS B C 1
ATOM 1405 O O . HIS B 1 61 ? 8.237 -14.988 40.145 1.00 36.12 61 HIS B O 1
ATOM 1412 N N . PHE B 1 62 ? 10.293 -14.055 40.108 1.00 33.84 62 PHE B N 1
ATOM 1413 C CA . PHE B 1 62 ? 10.284 -13.867 38.637 1.00 31.25 62 PHE B CA 1
ATOM 1414 C C . PHE B 1 62 ? 10.235 -15.227 37.936 1.00 30.95 62 PHE B C 1
ATOM 1415 O O . PHE B 1 62 ? 9.537 -15.384 36.918 1.00 33.32 62 PHE B O 1
ATOM 1423 N N . LEU B 1 63 ? 10.992 -16.199 38.422 1.00 34.04 63 LEU B N 1
ATOM 1424 C CA . LEU B 1 63 ? 11.022 -17.532 37.771 1.00 38.39 63 LEU B CA 1
ATOM 1425 C C . LEU B 1 63 ? 9.657 -18.226 37.922 1.00 38.30 63 LEU B C 1
ATOM 1426 O O . LEU B 1 63 ? 9.336 -19.019 37.033 1.00 38.24 63 LEU B O 1
ATOM 1431 N N . ASN B 1 64 ? 8.853 -17.858 38.927 1.00 40.63 64 ASN B N 1
ATOM 1432 C CA . ASN B 1 64 ? 7.484 -18.406 39.147 1.00 42.61 64 ASN B CA 1
ATOM 1433 C C . ASN B 1 64 ? 6.420 -17.653 38.341 1.00 44.69 64 ASN B C 1
ATOM 1434 O O . ASN B 1 64 ? 5.460 -18.316 37.945 1.00 48.91 64 ASN B O 1
ATOM 1439 N N . THR B 1 65 ? 6.534 -16.337 38.134 1.00 42.33 65 THR B N 1
ATOM 1440 C CA . THR B 1 65 ? 5.412 -15.517 37.603 1.00 46.60 65 THR B CA 1
ATOM 1441 C C . THR B 1 65 ? 5.771 -14.719 36.342 1.00 49.02 65 THR B C 1
ATOM 1442 O O . THR B 1 65 ? 4.834 -14.404 35.590 1.00 47.69 65 THR B O 1
ATOM 1446 N N . GLY B 1 66 ? 7.036 -14.352 36.125 1.00 43.65 66 GLY B N 1
ATOM 1447 C CA . GLY B 1 66 ? 7.415 -13.452 35.015 1.00 42.24 66 GLY B CA 1
ATOM 1448 C C . GLY B 1 66 ? 7.260 -11.998 35.413 1.00 40.69 66 GLY B C 1
ATOM 1449 O O . GLY B 1 66 ? 7.374 -11.120 34.541 1.00 40.37 66 GLY B O 1
ATOM 1450 N N . GLU B 1 67 ? 6.991 -11.752 36.694 1.00 40.23 67 GLU B N 1
ATOM 1451 C CA . GLU B 1 67 ? 6.854 -10.400 37.286 1.00 41.88 67 GLU B CA 1
ATOM 1452 C C . GLU B 1 67 ? 8.206 -9.994 37.898 1.00 37.42 67 GLU B C 1
ATOM 1453 O O . GLU B 1 67 ? 8.784 -10.798 38.647 1.00 38.96 67 GLU B O 1
ATOM 1459 N N . ASN B 1 68 ? 8.700 -8.804 37.551 1.00 33.26 68 ASN B N 1
ATOM 1460 C CA . ASN B 1 68 ? 9.938 -8.199 38.114 1.00 33.06 68 ASN B CA 1
ATOM 1461 C C . ASN B 1 68 ? 9.564 -7.279 39.286 1.00 30.75 68 ASN B C 1
ATOM 1462 O O . ASN B 1 68 ? 9.166 -6.138 39.016 1.00 30.27 68 ASN B O 1
ATOM 1467 N N . LEU B 1 69 ? 9.795 -7.721 40.532 1.00 32.89 69 LEU B N 1
ATOM 1468 C CA . LEU B 1 69 ? 9.513 -6.924 41.761 1.00 36.30 69 LEU B CA 1
ATOM 1469 C C . LEU B 1 69 ? 10.342 -5.652 41.752 1.00 35.68 69 LEU B C 1
ATOM 1470 O O . LEU B 1 69 ? 9.970 -4.733 42.490 1.00 34.20 69 LEU B O 1
ATOM 1475 N N . TYR B 1 70 ? 11.460 -5.603 41.015 1.00 31.87 70 TYR B N 1
ATOM 1476 C CA . TYR B 1 70 ? 12.353 -4.416 41.089 1.00 28.20 70 TYR B CA 1
ATOM 1477 C C . TYR B 1 70 ? 11.754 -3.226 40.327 1.00 28.05 70 TYR B C 1
ATOM 1478 O O . TYR B 1 70 ? 12.266 -2.102 40.513 1.00 29.38 70 TYR B O 1
ATOM 1487 N N . ASN B 1 71 ? 10.733 -3.436 39.481 1.00 30.57 71 ASN B N 1
ATOM 1488 C CA . ASN B 1 71 ? 10.198 -2.389 38.563 1.00 31.38 71 ASN B CA 1
ATOM 1489 C C . ASN B 1 71 ? 9.759 -1.163 39.372 1.00 36.25 71 ASN B C 1
ATOM 1490 O O . ASN B 1 71 ? 9.924 -0.012 38.867 1.00 35.19 71 ASN B O 1
ATOM 1495 N N . THR B 1 72 ? 9.246 -1.352 40.583 1.00 36.29 72 THR B N 1
ATOM 1496 C CA . THR B 1 72 ? 8.713 -0.229 41.398 1.00 42.62 72 THR B CA 1
ATOM 1497 C C . THR B 1 72 ? 9.592 0.006 42.629 1.00 44.52 72 THR B C 1
ATOM 1498 O O . THR B 1 72 ? 9.067 0.527 43.616 1.00 54.42 72 THR B O 1
ATOM 1502 N N . ASP B 1 73 ? 10.864 -0.370 42.583 1.00 42.03 73 ASP B N 1
ATOM 1503 C CA . ASP B 1 73 ? 11.807 -0.217 43.716 1.00 41.54 73 ASP B CA 1
ATOM 1504 C C . ASP B 1 73 ? 12.898 0.779 43.292 1.00 48.45 73 ASP B C 1
ATOM 1505 O O . ASP B 1 73 ? 13.759 0.447 42.420 1.00 40.59 73 ASP B O 1
ATOM 1510 N N . ASP B 1 74 ? 12.858 1.976 43.869 1.00 45.06 74 ASP B N 1
ATOM 1511 C CA . ASP B 1 74 ? 13.672 3.115 43.389 1.00 47.93 74 ASP B CA 1
ATOM 1512 C C . ASP B 1 74 ? 15.138 2.796 43.665 1.00 45.25 74 ASP B C 1
ATOM 1513 O O . ASP B 1 74 ? 15.961 3.129 42.806 1.00 39.05 74 ASP B O 1
ATOM 1518 N N . GLU B 1 75 ? 15.426 2.113 44.778 1.00 42.41 75 GLU B N 1
ATOM 1519 C CA . GLU B 1 75 ? 16.792 1.669 45.168 1.00 44.02 75 GLU B CA 1
ATOM 1520 C C . GLU B 1 75 ? 17.322 0.688 44.103 1.00 38.36 75 GLU B C 1
ATOM 1521 O O . GLU B 1 75 ? 18.514 0.776 43.733 1.00 36.91 75 GLU B O 1
ATOM 1527 N N . ALA B 1 76 ? 16.475 -0.228 43.639 1.00 35.63 76 ALA B N 1
ATOM 1528 C CA . ALA B 1 76 ? 16.845 -1.273 42.662 1.00 34.22 76 ALA B CA 1
ATOM 1529 C C . ALA B 1 76 ? 17.064 -0.617 41.292 1.00 32.03 76 ALA B C 1
ATOM 1530 O O . ALA B 1 76 ? 18.043 -0.968 40.607 1.00 28.90 76 ALA B O 1
ATOM 1532 N N . ILE B 1 77 ? 16.239 0.366 40.950 1.00 30.69 77 ILE B N 1
ATOM 1533 C CA . ILE B 1 77 ? 16.349 1.130 39.677 1.00 31.76 77 ILE B CA 1
ATOM 1534 C C . ILE B 1 77 ? 17.698 1.842 39.636 1.00 34.41 77 ILE B C 1
ATOM 1535 O O . ILE B 1 77 ? 18.380 1.767 38.581 1.00 32.09 77 ILE B O 1
ATOM 1540 N N . LYS B 1 78 ? 18.107 2.470 40.738 1.00 38.47 78 LYS B N 1
ATOM 1541 C CA . LYS B 1 78 ? 19.419 3.161 40.836 1.00 42.69 78 LYS B CA 1
ATOM 1542 C C . LYS B 1 78 ? 20.572 2.156 40.631 1.00 37.31 78 LYS B C 1
ATOM 1543 O O . LYS B 1 78 ? 21.527 2.495 39.909 1.00 31.62 78 LYS B O 1
ATOM 1549 N N . ALA B 1 79 ? 20.545 0.992 41.284 1.00 31.50 79 ALA B N 1
ATOM 1550 C CA . ALA B 1 79 ? 21.553 -0.070 41.065 1.00 33.75 79 ALA B CA 1
ATOM 1551 C C . ALA B 1 79 ? 21.500 -0.528 39.590 1.00 30.26 79 ALA B C 1
ATOM 1552 O O . ALA B 1 79 ? 22.554 -0.701 38.969 1.00 31.01 79 ALA B O 1
ATOM 1554 N N . GLY B 1 80 ? 20.313 -0.742 39.031 1.00 30.79 80 GLY B N 1
ATOM 1555 C CA . GLY B 1 80 ? 20.181 -1.183 37.625 1.00 30.67 80 GLY B CA 1
ATOM 1556 C C . GLY B 1 80 ? 20.879 -0.201 36.682 1.00 28.43 80 GLY B C 1
ATOM 1557 O O . GLY B 1 80 ? 21.386 -0.625 35.622 1.00 25.15 80 GLY B O 1
ATOM 1558 N N . GLU B 1 81 ? 20.859 1.083 37.031 1.00 29.49 81 GLU B N 1
ATOM 1559 C CA . GLU B 1 81 ? 21.412 2.178 36.199 1.00 32.10 81 GLU B CA 1
ATOM 1560 C C . GLU B 1 81 ? 22.914 1.947 36.045 1.00 33.76 81 GLU B C 1
ATOM 1561 O O . GLU B 1 81 ? 23.392 2.019 34.897 1.00 36.69 81 GLU B O 1
ATOM 1567 N N . SER B 1 82 ? 23.624 1.692 37.149 1.00 30.08 82 SER B N 1
ATOM 1568 C CA . SER B 1 82 ? 25.103 1.542 37.148 1.00 33.98 82 SER B CA 1
ATOM 1569 C C . SER B 1 82 ? 25.467 0.240 36.443 1.00 29.32 82 SER B C 1
ATOM 1570 O O . SER B 1 82 ? 26.435 0.234 35.689 1.00 30.73 82 SER B O 1
ATOM 1573 N N . LEU B 1 83 ? 24.687 -0.811 36.666 1.00 26.99 83 LEU B N 1
ATOM 1574 C CA . LEU B 1 83 ? 24.897 -2.105 35.972 1.00 26.90 83 LEU B CA 1
ATOM 1575 C C . LEU B 1 83 ? 24.677 -1.907 34.465 1.00 25.56 83 LEU B C 1
ATOM 1576 O O . LEU B 1 83 ? 25.509 -2.384 33.716 1.00 24.72 83 LEU B O 1
ATOM 1581 N N . PHE B 1 84 ? 23.631 -1.192 34.037 1.00 26.26 84 PHE B N 1
ATOM 1582 C CA . PHE B 1 84 ? 23.409 -0.923 32.595 1.00 25.85 84 PHE B CA 1
ATOM 1583 C C . PHE B 1 84 ? 24.599 -0.153 32.002 1.00 25.31 84 PHE B C 1
ATOM 1584 O O . PHE B 1 84 ? 25.030 -0.508 30.919 1.00 23.55 84 PHE B O 1
ATOM 1592 N N . MET B 1 85 ? 25.097 0.878 32.664 1.00 25.96 85 MET B N 1
ATOM 1593 C CA . MET B 1 85 ? 26.227 1.679 32.138 1.00 28.93 85 MET B CA 1
ATOM 1594 C C . MET B 1 85 ? 27.437 0.772 31.902 1.00 29.01 85 MET B C 1
ATOM 1595 O O . MET B 1 85 ? 28.056 0.907 30.843 1.00 29.68 85 MET B O 1
ATOM 1600 N N . THR B 1 86 ? 27.744 -0.117 32.844 1.00 28.48 86 THR B N 1
ATOM 1601 C CA . THR B 1 86 ? 28.905 -1.034 32.780 1.00 30.21 86 THR B CA 1
ATOM 1602 C C . THR B 1 86 ? 28.723 -2.112 31.701 1.00 30.94 86 THR B C 1
ATOM 1603 O O . THR B 1 86 ? 29.698 -2.417 31.041 1.00 31.67 86 THR B O 1
ATOM 1607 N N . ALA B 1 87 ? 27.526 -2.680 31.543 1.00 29.78 87 ALA B N 1
ATOM 1608 C CA . ALA B 1 87 ? 27.301 -3.928 30.778 1.00 28.19 87 ALA B CA 1
ATOM 1609 C C . ALA B 1 87 ? 26.690 -3.655 29.393 1.00 26.33 87 ALA B C 1
ATOM 1610 O O . ALA B 1 87 ? 26.784 -4.538 28.550 1.00 25.31 87 ALA B O 1
ATOM 1612 N N . CYS B 1 88 ? 25.968 -2.552 29.207 1.00 23.97 88 CYS B N 1
ATOM 1613 C CA . CYS B 1 88 ? 25.006 -2.351 28.085 1.00 21.66 88 CYS B CA 1
ATOM 1614 C C . CYS B 1 88 ? 25.304 -1.062 27.311 1.00 23.96 88 CYS B C 1
ATOM 1615 O O . CYS B 1 88 ? 24.987 -1.034 26.090 1.00 25.60 88 CYS B O 1
ATOM 1618 N N . SER B 1 89 ? 25.840 -0.015 27.958 1.00 23.34 89 SER B N 1
ATOM 1619 C CA . SER B 1 89 ? 25.820 1.354 27.367 1.00 24.94 89 SER B CA 1
ATOM 1620 C C . SER B 1 89 ? 26.726 1.419 26.128 1.00 24.31 89 SER B C 1
ATOM 1621 O O . SER B 1 89 ? 26.442 2.241 25.246 1.00 28.12 89 SER B O 1
ATOM 1624 N N . GLY B 1 90 ? 27.789 0.625 26.093 1.00 25.72 90 GLY B N 1
ATOM 1625 C CA . GLY B 1 90 ? 28.793 0.587 25.012 1.00 26.50 90 GLY B CA 1
ATOM 1626 C C . GLY B 1 90 ? 28.124 0.254 23.691 1.00 29.56 90 GLY B C 1
ATOM 1627 O O . GLY B 1 90 ? 28.467 0.871 22.665 1.00 26.70 90 GLY B O 1
ATOM 1628 N N . CYS B 1 91 ? 27.102 -0.599 23.709 1.00 28.40 91 CYS B N 1
ATOM 1629 C CA . CYS B 1 91 ? 26.357 -0.955 22.471 1.00 25.64 91 CYS B CA 1
ATOM 1630 C C . CYS B 1 91 ? 24.974 -0.289 22.411 1.00 24.55 91 CYS B C 1
ATOM 1631 O O . CYS B 1 91 ? 24.470 -0.185 21.316 1.00 24.43 91 CYS B O 1
ATOM 1634 N N . HIS B 1 92 ? 24.353 0.114 23.527 1.00 22.90 92 HIS B N 1
ATOM 1635 C CA . HIS B 1 92 ? 22.947 0.607 23.512 1.00 21.47 92 HIS B CA 1
ATOM 1636 C C . HIS B 1 92 ? 22.892 2.100 23.867 1.00 23.97 92 HIS B C 1
ATOM 1637 O O . HIS B 1 92 ? 21.766 2.639 23.879 1.00 23.64 92 HIS B O 1
ATOM 1644 N N . GLY B 1 93 ? 24.030 2.714 24.221 1.00 24.44 93 GLY B N 1
ATOM 1645 C CA . GLY B 1 93 ? 24.076 4.152 24.538 1.00 27.58 93 GLY B CA 1
ATOM 1646 C C . GLY B 1 93 ? 23.810 4.401 26.006 1.00 27.34 93 GLY B C 1
ATOM 1647 O O . GLY B 1 93 ? 23.124 3.552 26.661 1.00 27.25 93 GLY B O 1
ATOM 1648 N N . HIS B 1 94 ? 24.383 5.471 26.547 1.00 26.51 94 HIS B N 1
ATOM 1649 C CA . HIS B 1 94 ? 24.274 5.785 27.992 1.00 26.74 94 HIS B CA 1
ATOM 1650 C C . HIS B 1 94 ? 22.819 6.075 28.356 1.00 25.95 94 HIS B C 1
ATOM 1651 O O . HIS B 1 94 ? 22.516 5.954 29.556 1.00 26.51 94 HIS B O 1
ATOM 1658 N N . HIS B 1 95 ? 21.942 6.412 27.405 1.00 26.16 95 HIS B N 1
ATOM 1659 C CA . HIS B 1 95 ? 20.511 6.725 27.707 1.00 30.15 95 HIS B CA 1
ATOM 1660 C C . HIS B 1 95 ? 19.569 5.702 27.072 1.00 27.46 95 HIS B C 1
ATOM 1661 O O . HIS B 1 95 ? 18.334 5.955 27.011 1.00 27.81 95 HIS B O 1
ATOM 1668 N N . ALA B 1 96 ? 20.097 4.528 26.730 1.00 29.77 96 ALA B N 1
ATOM 1669 C CA . ALA B 1 96 ? 19.335 3.416 26.109 1.00 28.92 96 ALA B CA 1
ATOM 1670 C C . ALA B 1 96 ? 18.679 3.903 24.804 1.00 26.77 96 ALA B C 1
ATOM 1671 O O . ALA B 1 96 ? 17.615 3.381 24.412 1.00 26.64 96 ALA B O 1
ATOM 1673 N N . GLU B 1 97 ? 19.331 4.835 24.126 1.00 26.57 97 GLU B N 1
ATOM 1674 C CA . GLU B 1 97 ? 18.829 5.530 22.910 1.00 30.10 97 GLU B CA 1
ATOM 1675 C C . GLU B 1 97 ? 19.295 4.772 21.658 1.00 31.41 97 GLU B C 1
ATOM 1676 O O . GLU B 1 97 ? 18.925 5.161 20.537 1.00 30.59 97 GLU B O 1
ATOM 1682 N N . GLY B 1 98 ? 20.093 3.720 21.825 1.00 31.60 98 GLY B N 1
ATOM 1683 C CA . GLY B 1 98 ? 20.684 3.007 20.678 1.00 31.15 98 GLY B CA 1
ATOM 1684 C C . GLY B 1 98 ? 22.068 3.532 20.344 1.00 30.74 98 GLY B C 1
ATOM 1685 O O . GLY B 1 98 ? 22.341 4.723 20.571 1.00 31.04 98 GLY B O 1
ATOM 1686 N N . LYS B 1 99 ? 22.915 2.652 19.830 1.00 31.09 99 LYS B N 1
ATOM 1687 C CA . LYS B 1 99 ? 24.228 2.996 19.227 1.00 34.24 99 LYS B CA 1
ATOM 1688 C C . LYS B 1 99 ? 24.533 1.932 18.158 1.00 32.37 99 LYS B C 1
ATOM 1689 O O . LYS B 1 99 ? 24.027 2.073 17.061 1.00 39.53 99 LYS B O 1
ATOM 1695 N N . LEU B 1 100 ? 25.237 0.853 18.489 1.00 29.17 100 LEU B N 1
ATOM 1696 C CA . LEU B 1 100 ? 25.378 -0.310 17.586 1.00 30.36 100 LEU B CA 1
ATOM 1697 C C . LEU B 1 100 ? 24.126 -1.189 17.681 1.00 30.54 100 LEU B C 1
ATOM 1698 O O . LEU B 1 100 ? 23.701 -1.722 16.658 1.00 24.74 100 LEU B O 1
ATOM 1703 N N . GLY B 1 101 ? 23.580 -1.363 18.888 1.00 29.56 101 GLY B N 1
ATOM 1704 C CA . GLY B 1 101 ? 22.310 -2.067 19.105 1.00 27.78 101 GLY B CA 1
ATOM 1705 C C . GLY B 1 101 ? 21.139 -1.090 19.151 1.00 25.63 101 GLY B C 1
ATOM 1706 O O . GLY B 1 101 ? 21.298 0.122 19.225 1.00 24.58 101 GLY B O 1
ATOM 1707 N N . PRO B 1 102 ? 19.906 -1.592 19.077 1.00 26.95 102 PRO B N 1
ATOM 1708 C CA . PRO B 1 102 ? 18.729 -0.728 19.147 1.00 27.04 102 PRO B CA 1
ATOM 1709 C C . PRO B 1 102 ? 18.521 0.098 20.429 1.00 28.44 102 PRO B C 1
ATOM 1710 O O . PRO B 1 102 ? 18.917 -0.294 21.513 1.00 28.22 102 PRO B O 1
ATOM 1714 N N . ALA B 1 103 ? 17.795 1.207 20.262 1.00 26.63 103 ALA B N 1
ATOM 1715 C CA . ALA B 1 103 ? 17.124 1.951 21.341 1.00 25.64 103 ALA B CA 1
ATOM 1716 C C . ALA B 1 103 ? 16.293 0.951 22.151 1.00 25.41 103 ALA B C 1
ATOM 1717 O O . ALA B 1 103 ? 15.680 0.056 21.548 1.00 22.44 103 ALA B O 1
ATOM 1719 N N . LEU B 1 104 ? 16.342 1.054 23.475 1.00 25.77 104 LEU B N 1
ATOM 1720 C CA . LEU B 1 104 ? 15.602 0.149 24.380 1.00 25.82 104 LEU B CA 1
ATOM 1721 C C . LEU B 1 104 ? 14.471 0.928 25.071 1.00 26.71 104 LEU B C 1
ATOM 1722 O O . LEU B 1 104 ? 13.614 0.282 25.629 1.00 33.19 104 LEU B O 1
ATOM 1727 N N . GLY B 1 105 ? 14.471 2.271 25.029 1.00 27.72 105 GLY B N 1
ATOM 1728 C CA . GLY B 1 105 ? 13.487 3.115 25.742 1.00 29.35 105 GLY B CA 1
ATOM 1729 C C . GLY B 1 105 ? 12.271 3.463 24.893 1.00 28.89 105 GLY B C 1
ATOM 1730 O O . GLY B 1 105 ? 11.366 4.129 25.409 1.00 29.75 105 GLY B O 1
ATOM 1731 N N . ASP B 1 106 ? 12.249 3.069 23.624 1.00 27.77 106 ASP B N 1
ATOM 1732 C CA . ASP B 1 106 ? 11.174 3.443 22.664 1.00 30.55 106 ASP B CA 1
ATOM 1733 C C . ASP B 1 106 ? 10.117 2.337 22.706 1.00 29.01 106 ASP B C 1
ATOM 1734 O O . ASP B 1 106 ? 10.372 1.336 23.393 1.00 28.96 106 ASP B O 1
ATOM 1739 N N . ASP B 1 107 ? 8.994 2.479 22.001 1.00 29.77 107 ASP B N 1
ATOM 1740 C CA . ASP B 1 107 ? 7.910 1.462 22.079 1.00 34.37 107 ASP B CA 1
ATOM 1741 C C . ASP B 1 107 ? 7.917 0.613 20.818 1.00 32.68 107 ASP B C 1
ATOM 1742 O O . ASP B 1 107 ? 7.012 -0.193 20.678 1.00 34.87 107 ASP B O 1
ATOM 1747 N N . TYR B 1 108 ? 8.905 0.756 19.932 1.00 30.70 108 TYR B N 1
ATOM 1748 C CA . TYR B 1 108 ? 9.110 -0.231 18.850 1.00 29.54 108 TYR B CA 1
ATOM 1749 C C . TYR B 1 108 ? 10.130 -1.256 19.353 1.00 29.01 108 TYR B C 1
ATOM 1750 O O . TYR B 1 108 ? 11.139 -0.835 19.981 1.00 31.19 108 TYR B O 1
ATOM 1759 N N . TYR B 1 109 ? 9.909 -2.545 19.071 1.00 27.85 109 TYR B N 1
ATOM 1760 C CA . TYR B 1 109 ? 10.833 -3.641 19.467 1.00 27.42 109 TYR B CA 1
ATOM 1761 C C . TYR B 1 109 ? 11.156 -4.484 18.243 1.00 26.76 109 TYR B C 1
ATOM 1762 O O . TYR B 1 109 ? 10.271 -4.780 17.510 1.00 29.90 109 TYR B O 1
ATOM 1771 N N . THR B 1 110 ? 12.412 -4.843 18.025 1.00 25.61 110 THR B N 1
ATOM 1772 C CA . THR B 1 110 ? 12.788 -5.785 16.964 1.00 25.20 110 THR B CA 1
ATOM 1773 C C . THR B 1 110 ? 12.056 -7.095 17.243 1.00 27.49 110 THR B C 1
ATOM 1774 O O . THR B 1 110 ? 11.597 -7.710 16.298 1.00 25.91 110 THR B O 1
ATOM 1778 N N . TYR B 1 111 ? 11.998 -7.487 18.515 1.00 27.78 111 TYR B N 1
ATOM 1779 C CA . TYR B 1 111 ? 11.348 -8.723 18.993 1.00 28.05 111 TYR B CA 1
ATOM 1780 C C . TYR B 1 111 ? 10.253 -8.321 19.962 1.00 27.64 111 TYR B C 1
ATOM 1781 O O . TYR B 1 111 ? 10.532 -7.999 21.113 1.00 28.28 111 TYR B O 1
ATOM 1790 N N . PRO B 1 112 ? 8.983 -8.296 19.510 1.00 27.80 112 PRO B N 1
ATOM 1791 C CA . PRO B 1 112 ? 7.895 -7.745 20.314 1.00 29.04 112 PRO B CA 1
ATOM 1792 C C . PRO B 1 112 ? 7.681 -8.389 21.702 1.00 27.27 112 PRO B C 1
ATOM 1793 O O . PRO B 1 112 ? 7.081 -7.751 22.522 1.00 27.01 112 PRO B O 1
ATOM 1797 N N . LYS B 1 113 ? 8.179 -9.603 21.960 1.00 27.39 113 LYS B N 1
ATOM 1798 C CA . LYS B 1 113 ? 8.115 -10.212 23.317 1.00 30.24 113 LYS B CA 1
ATOM 1799 C C . LYS B 1 113 ? 8.897 -9.380 24.349 1.00 28.69 113 LYS B C 1
ATOM 1800 O O . LYS B 1 113 ? 8.594 -9.517 25.536 1.00 32.70 113 LYS B O 1
ATOM 1806 N N . ASN B 1 114 ? 9.828 -8.514 23.936 1.00 27.32 114 ASN B N 1
ATOM 1807 C CA . ASN B 1 114 ? 10.633 -7.679 24.872 1.00 25.89 114 ASN B CA 1
ATOM 1808 C C . ASN B 1 114 ? 9.762 -6.586 25.494 1.00 25.51 114 ASN B C 1
ATOM 1809 O O . ASN B 1 114 ? 10.223 -5.928 26.418 1.00 23.79 114 ASN B O 1
ATOM 1814 N N . ALA B 1 115 ? 8.518 -6.415 25.037 1.00 26.87 115 ALA B N 1
ATOM 1815 C CA . ALA B 1 115 ? 7.549 -5.490 25.672 1.00 26.36 115 ALA B CA 1
ATOM 1816 C C . ALA B 1 115 ? 7.045 -6.081 26.996 1.00 27.21 115 ALA B C 1
ATOM 1817 O O . ALA B 1 115 ? 6.482 -5.312 27.804 1.00 25.30 115 ALA B O 1
ATOM 1819 N N . ASN B 1 116 ? 7.272 -7.379 27.245 1.00 26.35 116 ASN B N 1
ATOM 1820 C CA . ASN B 1 116 ? 6.943 -7.998 28.560 1.00 27.91 116 ASN B CA 1
ATOM 1821 C C . ASN B 1 116 ? 8.228 -8.464 29.252 1.00 29.81 116 ASN B C 1
ATOM 1822 O O . ASN B 1 116 ? 9.258 -8.667 28.576 1.00 28.41 116 ASN B O 1
ATOM 1827 N N . ASP B 1 117 ? 8.168 -8.617 30.577 1.00 29.02 117 ASP B N 1
ATOM 1828 C CA . ASP B 1 117 ? 9.373 -8.827 31.410 1.00 29.56 117 ASP B CA 1
ATOM 1829 C C . ASP B 1 117 ? 9.921 -10.232 31.158 1.00 28.61 117 ASP B C 1
ATOM 1830 O O . ASP B 1 117 ? 11.149 -10.358 31.134 1.00 28.85 117 ASP B O 1
ATOM 1835 N N . LYS B 1 118 ? 9.081 -11.216 30.836 1.00 28.36 118 LYS B N 1
ATOM 1836 C CA . LYS B 1 118 ? 9.590 -12.582 30.525 1.00 30.75 118 LYS B CA 1
ATOM 1837 C C . LYS B 1 118 ? 10.428 -12.510 29.250 1.00 27.60 118 LYS B C 1
ATOM 1838 O O . LYS B 1 118 ? 11.542 -13.044 29.232 1.00 27.68 118 LYS B O 1
ATOM 1844 N N . GLY B 1 119 ? 9.892 -11.881 28.203 1.00 27.35 119 GLY B N 1
ATOM 1845 C CA . GLY B 1 119 ? 10.587 -11.791 26.913 1.00 28.58 119 GLY B CA 1
ATOM 1846 C C . GLY B 1 119 ? 11.903 -11.038 27.064 1.00 25.68 119 GLY B C 1
ATOM 1847 O O . GLY B 1 119 ? 12.942 -11.543 26.600 1.00 24.78 119 GLY B O 1
ATOM 1848 N N . LEU B 1 120 ? 11.871 -9.913 27.767 1.00 23.83 120 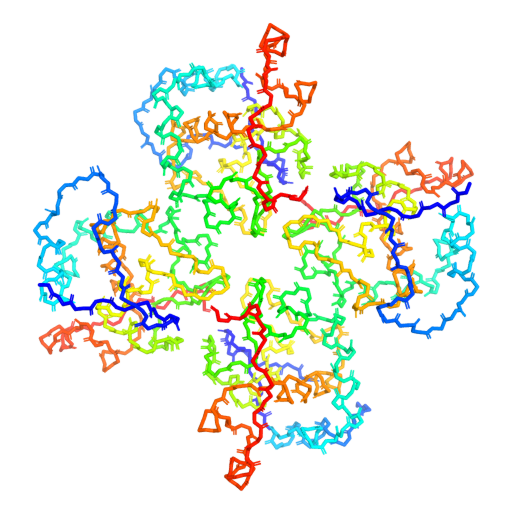LEU B N 1
ATOM 1849 C CA . LEU B 1 120 ? 13.070 -9.067 27.927 1.00 24.34 120 LEU B CA 1
ATOM 1850 C C . LEU B 1 120 ? 14.155 -9.899 28.628 1.00 23.82 120 LEU B C 1
ATOM 1851 O O . LEU B 1 120 ? 15.313 -9.864 28.184 1.00 22.46 120 LEU B O 1
ATOM 1856 N N . PHE B 1 121 ? 13.814 -10.623 29.698 1.00 25.00 121 PHE B N 1
ATOM 1857 C CA . PHE B 1 121 ? 14.801 -11.453 30.436 1.00 23.93 121 PHE B CA 1
ATOM 1858 C C . PHE B 1 121 ? 15.415 -12.483 29.479 1.00 24.04 121 PHE B C 1
ATOM 1859 O O . PHE B 1 121 ? 16.645 -12.742 29.536 1.00 22.86 121 PHE B O 1
ATOM 1867 N N . GLU B 1 122 ? 14.578 -13.101 28.651 1.00 24.62 122 GLU B N 1
ATOM 1868 C CA . GLU B 1 122 ? 15.011 -14.184 27.730 1.00 26.58 122 GLU B CA 1
ATOM 1869 C C . GLU B 1 122 ? 16.037 -13.624 26.747 1.00 26.65 122 GLU B C 1
ATOM 1870 O O . GLU B 1 122 ? 17.053 -14.311 26.497 1.00 25.24 122 GLU B O 1
ATOM 1876 N N . THR B 1 123 ? 15.771 -12.434 26.196 1.00 23.62 123 THR B N 1
ATOM 1877 C CA . THR B 1 123 ? 16.656 -11.802 25.207 1.00 23.87 123 THR B CA 1
ATOM 1878 C C . THR B 1 123 ? 17.988 -11.465 25.879 1.00 23.18 123 THR B C 1
ATOM 1879 O O . THR B 1 123 ? 18.996 -11.776 25.303 1.00 24.40 123 THR B O 1
ATOM 1883 N N . ILE B 1 124 ? 17.967 -10.903 27.088 1.00 23.73 124 ILE B N 1
ATOM 1884 C CA . ILE B 1 124 ? 19.206 -10.526 27.818 1.00 26.05 124 ILE B CA 1
ATOM 1885 C C . ILE B 1 124 ? 19.985 -11.791 28.180 1.00 23.03 124 ILE B C 1
ATOM 1886 O O . ILE B 1 124 ? 21.168 -11.871 27.857 1.00 22.83 124 ILE B O 1
ATOM 1891 N N . TYR B 1 125 ? 19.321 -12.756 28.784 1.00 23.44 125 TYR B N 1
ATOM 1892 C CA . TYR B 1 125 ? 19.960 -13.971 29.335 1.00 25.22 125 TYR B CA 1
ATOM 1893 C C . TYR B 1 125 ? 20.576 -14.797 28.200 1.00 26.76 125 TYR B C 1
ATOM 1894 O O . TYR B 1 125 ? 21.796 -15.078 28.279 1.00 27.56 125 TYR B O 1
ATOM 1903 N N . GLY B 1 126 ? 19.781 -15.162 27.183 1.00 27.40 126 GLY B N 1
ATOM 1904 C CA . GLY B 1 126 ? 20.206 -16.094 26.111 1.00 27.60 126 GLY B CA 1
ATOM 1905 C C . GLY B 1 126 ? 20.681 -15.384 24.851 1.00 25.44 126 GLY B C 1
ATOM 1906 O O . GLY B 1 126 ? 21.142 -16.035 23.959 1.00 24.86 126 GLY B O 1
ATOM 1907 N N . GLY B 1 127 ? 20.604 -14.066 24.791 1.00 26.67 127 GLY B N 1
ATOM 1908 C CA . GLY B 1 127 ? 21.105 -13.307 23.645 1.00 24.77 127 GLY B CA 1
ATOM 1909 C C . GLY B 1 127 ? 20.127 -13.244 22.497 1.00 25.59 127 GLY B C 1
ATOM 1910 O O . GLY B 1 127 ? 19.000 -13.819 22.593 1.00 26.44 127 GLY B O 1
ATOM 1911 N N . ALA B 1 128 ? 20.520 -12.510 21.448 1.00 26.72 128 ALA B N 1
ATOM 1912 C CA . ALA B 1 128 ? 19.773 -12.380 20.179 1.00 27.62 128 ALA B CA 1
ATOM 1913 C C . ALA B 1 128 ? 20.784 -12.575 19.055 1.00 29.09 128 ALA B C 1
ATOM 1914 O O . ALA B 1 128 ? 21.692 -13.421 19.235 1.00 29.33 128 ALA B O 1
ATOM 1916 N N . ARG B 1 129 ? 20.693 -11.813 17.964 1.00 27.62 129 ARG B N 1
ATOM 1917 C CA . ARG B 1 129 ? 21.564 -12.034 16.781 1.00 29.51 129 ARG B CA 1
ATOM 1918 C C . ARG B 1 129 ? 22.733 -11.040 16.739 1.00 31.84 129 ARG B C 1
ATOM 1919 O O . ARG B 1 129 ? 22.884 -10.223 17.670 1.00 27.63 129 ARG B O 1
ATOM 1927 N N . SER B 1 130 ? 23.548 -11.143 15.691 1.00 35.50 130 SER B N 1
ATOM 1928 C CA . SER B 1 130 ? 24.807 -10.380 15.475 1.00 38.06 130 SER B CA 1
ATOM 1929 C C . SER B 1 130 ? 25.558 -10.207 16.814 1.00 32.66 130 SER B C 1
ATOM 1930 O O . SER B 1 130 ? 25.943 -11.217 17.427 1.00 31.39 130 SER B O 1
ATOM 1933 N N . MET B 1 131 ? 25.735 -8.991 17.304 1.00 30.46 131 MET B N 1
ATOM 1934 C CA . MET B 1 131 ? 26.628 -8.696 18.450 1.00 29.80 131 MET B CA 1
ATOM 1935 C C . MET B 1 131 ? 25.896 -8.792 19.802 1.00 28.16 131 MET B C 1
ATOM 1936 O O . MET B 1 131 ? 26.541 -8.460 20.832 1.00 28.91 131 MET B O 1
ATOM 1941 N N . MET B 1 132 ? 24.593 -9.114 19.827 1.00 26.10 132 MET B N 1
ATOM 1942 C CA . MET B 1 132 ? 23.817 -9.254 21.095 1.00 26.64 132 MET B CA 1
ATOM 1943 C C . MET B 1 132 ? 24.040 -10.673 21.633 1.00 26.16 132 MET B C 1
ATOM 1944 O O . MET B 1 132 ? 23.248 -11.585 21.364 1.00 26.96 132 MET B O 1
ATOM 1949 N N . GLY B 1 133 ? 25.178 -10.878 22.283 1.00 26.04 133 GLY B N 1
ATOM 1950 C CA . GLY B 1 133 ? 25.530 -12.185 22.840 1.00 25.06 133 GLY B CA 1
ATOM 1951 C C . GLY B 1 133 ? 24.725 -12.433 24.104 1.00 26.29 133 GLY B C 1
ATOM 1952 O O . GLY B 1 133 ? 24.202 -11.505 24.698 1.00 26.60 133 GLY B O 1
ATOM 1953 N N . PRO B 1 134 ? 24.638 -13.696 24.554 1.00 26.29 134 PRO B N 1
ATOM 1954 C CA . PRO B 1 134 ? 24.023 -14.008 25.828 1.00 25.03 134 PRO B CA 1
ATOM 1955 C C . PRO B 1 134 ? 24.777 -13.256 26.931 1.00 25.43 134 PRO B C 1
ATOM 1956 O O . PRO B 1 134 ? 25.994 -13.085 26.815 1.00 25.79 134 PRO B O 1
ATOM 1960 N N . GLN B 1 135 ? 24.066 -12.831 27.963 1.00 24.97 135 GLN B N 1
ATOM 1961 C CA . GLN B 1 135 ? 24.650 -12.085 29.105 1.00 27.58 135 GLN B CA 1
ATOM 1962 C C . GLN B 1 135 ? 24.687 -12.979 30.358 1.00 28.48 135 GLN B C 1
ATOM 1963 O O . GLN B 1 135 ? 25.093 -12.459 31.396 1.00 27.47 135 GLN B O 1
ATOM 1969 N N . TYR B 1 136 ? 24.373 -14.283 30.261 1.00 29.10 136 TYR B N 1
ATOM 1970 C CA . TYR B 1 136 ? 24.243 -15.161 31.460 1.00 30.66 136 TYR B CA 1
ATOM 1971 C C . TYR B 1 136 ? 25.613 -15.397 32.112 1.00 29.87 136 TYR B C 1
ATOM 1972 O O . TYR B 1 136 ? 25.637 -15.652 33.305 1.00 29.42 136 TYR B O 1
ATOM 1981 N N . ASN B 1 137 ? 26.717 -15.289 31.378 1.00 29.26 137 ASN B N 1
ATOM 1982 C CA . ASN B 1 137 ? 28.080 -15.365 31.967 1.00 29.61 137 ASN B CA 1
ATOM 1983 C C . ASN B 1 137 ? 28.527 -14.002 32.484 1.00 26.41 137 ASN B C 1
ATOM 1984 O O . ASN B 1 137 ? 29.496 -13.983 33.213 1.00 28.54 137 ASN B O 1
ATOM 1989 N N . ASN B 1 138 ? 27.850 -12.911 32.136 1.00 23.67 138 ASN B N 1
ATOM 1990 C CA . ASN B 1 138 ? 28.322 -11.533 32.461 1.00 23.83 138 ASN B CA 1
ATOM 1991 C C . ASN B 1 138 ? 27.683 -11.006 33.745 1.00 24.92 138 ASN B C 1
ATOM 1992 O O . ASN B 1 138 ? 28.281 -10.110 34.373 1.00 26.03 138 ASN B O 1
ATOM 1997 N N . LEU B 1 139 ? 26.495 -11.497 34.076 1.00 25.81 139 LEU B N 1
ATOM 1998 C CA . LEU B 1 139 ? 25.595 -10.893 35.081 1.00 26.65 139 LEU B CA 1
ATOM 1999 C C . LEU B 1 139 ? 24.874 -12.014 35.823 1.00 26.95 139 LEU B C 1
ATOM 2000 O O . LEU B 1 139 ? 24.446 -12.945 35.149 1.00 27.69 139 LEU B O 1
ATOM 2005 N N . THR B 1 140 ? 24.650 -11.891 37.130 1.00 28.28 140 THR B N 1
ATOM 2006 C CA . THR B 1 140 ? 23.715 -12.798 37.851 1.00 26.49 140 THR B CA 1
ATOM 2007 C C . THR B 1 140 ? 22.291 -12.525 37.331 1.00 25.98 140 THR B C 1
ATOM 2008 O O . THR B 1 140 ? 22.010 -11.411 36.770 1.00 22.09 140 THR B O 1
ATOM 2012 N N . LYS B 1 141 ? 21.385 -13.467 37.566 1.00 25.62 141 LYS B N 1
ATOM 2013 C CA . LYS B 1 141 ? 19.939 -13.293 37.253 1.00 25.63 141 LYS B CA 1
ATOM 2014 C C . LYS B 1 141 ? 19.375 -12.076 38.012 1.00 26.10 141 LYS B C 1
ATOM 2015 O O . LYS B 1 141 ? 18.529 -11.342 37.444 1.00 25.01 141 LYS B O 1
ATOM 2021 N N . ASP B 1 142 ? 19.842 -11.847 39.238 1.00 26.71 142 ASP B N 1
ATOM 2022 C CA . ASP B 1 142 ? 19.408 -10.711 40.080 1.00 26.61 142 ASP B CA 1
ATOM 2023 C C . ASP B 1 142 ? 19.883 -9.396 39.434 1.00 27.46 142 ASP B C 1
ATOM 2024 O O . ASP B 1 142 ? 19.134 -8.409 39.476 1.00 24.64 142 ASP B O 1
ATOM 2029 N N . GLU B 1 143 ? 21.118 -9.365 38.926 1.00 27.15 143 GLU B N 1
ATOM 2030 C CA . GLU B 1 143 ? 21.683 -8.155 38.282 1.00 27.48 143 GLU B CA 1
ATOM 2031 C C . GLU B 1 143 ? 20.824 -7.868 37.048 1.00 23.79 143 GLU B C 1
ATOM 2032 O O . GLU B 1 143 ? 20.477 -6.721 36.819 1.00 22.82 143 GLU B O 1
ATOM 2038 N N . ILE B 1 144 ? 20.465 -8.904 36.290 1.00 22.87 144 ILE B N 1
ATOM 2039 C CA . ILE B 1 144 ? 19.657 -8.752 35.052 1.00 22.38 144 ILE B CA 1
ATOM 2040 C C . ILE B 1 144 ? 18.321 -8.080 35.422 1.00 23.21 144 ILE B C 1
ATOM 2041 O O . ILE B 1 144 ? 17.927 -7.099 34.731 1.00 20.94 144 ILE B O 1
ATOM 2046 N N . LEU B 1 145 ? 17.646 -8.530 36.487 1.00 23.63 145 LEU B N 1
ATOM 2047 C CA . LEU B 1 145 ? 16.343 -7.948 36.920 1.00 24.17 145 LEU B CA 1
ATOM 2048 C C . LEU B 1 145 ? 16.518 -6.477 37.319 1.00 24.60 145 LEU B C 1
ATOM 2049 O O . LEU B 1 145 ? 15.581 -5.673 37.036 1.00 26.13 145 LEU B O 1
ATOM 2054 N N . HIS B 1 146 ? 17.665 -6.114 37.899 1.00 23.07 146 HIS B N 1
ATOM 2055 C CA . HIS B 1 146 ? 17.992 -4.711 38.247 1.00 23.88 146 HIS B CA 1
ATOM 2056 C C . HIS B 1 146 ? 18.064 -3.886 36.965 1.00 26.22 146 HIS B C 1
ATOM 2057 O O . HIS B 1 146 ? 17.383 -2.817 36.904 1.00 26.10 146 HIS B O 1
ATOM 2064 N N . ILE B 1 147 ? 18.809 -4.377 35.968 1.00 25.41 147 ILE B N 1
ATOM 2065 C CA . ILE B 1 147 ? 19.008 -3.669 34.665 1.00 26.43 147 ILE B CA 1
ATOM 2066 C C . ILE B 1 147 ? 17.646 -3.497 34.006 1.00 22.88 147 ILE B C 1
ATOM 2067 O O . ILE B 1 147 ? 17.311 -2.386 33.585 1.00 25.21 147 ILE B O 1
ATOM 2072 N N . MET B 1 148 ? 16.876 -4.560 33.978 1.00 25.87 148 MET B N 1
ATOM 2073 C CA . MET B 1 148 ? 15.515 -4.579 33.377 1.00 25.18 148 MET B CA 1
ATOM 2074 C C . MET B 1 148 ? 14.631 -3.516 34.031 1.00 24.15 148 MET B C 1
ATOM 2075 O O . MET B 1 148 ? 13.971 -2.811 33.283 1.00 25.22 148 MET B O 1
ATOM 2080 N N . ALA B 1 149 ? 14.609 -3.424 35.359 1.00 24.32 149 ALA B N 1
ATOM 2081 C CA . ALA B 1 149 ? 13.846 -2.387 36.099 1.00 26.56 149 ALA B CA 1
ATOM 2082 C C . ALA B 1 149 ? 14.280 -0.982 35.642 1.00 23.96 149 ALA B C 1
ATOM 2083 O O . ALA B 1 149 ? 13.404 -0.117 35.416 1.00 24.58 149 ALA B O 1
ATOM 2085 N N . TRP B 1 150 ? 15.582 -0.751 35.498 1.00 25.32 150 TRP B N 1
ATOM 2086 C CA . TRP B 1 150 ? 16.128 0.556 35.049 1.00 23.73 150 TRP B CA 1
ATOM 2087 C C . TRP B 1 150 ? 15.714 0.821 33.600 1.00 23.05 150 TRP B C 1
ATOM 2088 O O . TRP B 1 150 ? 15.229 1.936 33.311 1.00 25.69 150 TRP B O 1
ATOM 2099 N N . VAL B 1 151 ? 15.773 -0.184 32.729 1.00 23.81 151 VAL B N 1
ATOM 2100 C CA . VAL B 1 151 ? 15.353 -0.010 31.315 1.00 25.41 151 VAL B CA 1
ATOM 2101 C C . VAL B 1 151 ? 13.872 0.392 31.283 1.00 27.19 151 VAL B C 1
ATOM 2102 O O . VAL B 1 151 ? 13.547 1.369 30.567 1.00 26.21 151 VAL B O 1
ATOM 2106 N N . ARG B 1 152 ? 13.017 -0.229 32.092 1.00 23.78 152 ARG B N 1
ATOM 2107 C CA . ARG B 1 152 ? 11.567 0.139 32.119 1.00 25.30 152 ARG B CA 1
ATOM 2108 C C . ARG B 1 152 ? 11.389 1.560 32.691 1.00 24.95 152 ARG B C 1
ATOM 2109 O O . ARG B 1 152 ? 10.501 2.274 32.173 1.00 25.87 152 ARG B O 1
ATOM 2117 N N . SER B 1 153 ? 12.210 1.973 33.661 1.00 26.35 153 SER B N 1
ATOM 2118 C CA . SER B 1 153 ? 12.117 3.292 34.328 1.00 29.23 153 SER B CA 1
ATOM 2119 C C . SER B 1 153 ? 12.367 4.445 33.337 1.00 31.22 153 SER B C 1
ATOM 2120 O O . SER B 1 153 ? 11.805 5.501 33.577 1.00 34.14 153 SER B O 1
ATOM 2123 N N . VAL B 1 154 ? 13.163 4.256 32.270 1.00 32.94 154 VAL B N 1
ATOM 2124 C CA . VAL B 1 154 ? 13.596 5.349 31.336 1.00 31.94 154 VAL B CA 1
ATOM 2125 C C . VAL B 1 154 ? 12.729 5.285 30.083 1.00 32.40 154 VAL B C 1
ATOM 2126 O O . VAL B 1 154 ? 12.959 6.061 29.158 1.00 28.10 154 VAL B O 1
ATOM 2130 N N . TYR B 1 155 ? 11.757 4.378 30.046 1.00 30.26 155 TYR B N 1
ATOM 2131 C CA . TYR B 1 155 ? 10.861 4.200 28.876 1.00 30.47 155 TYR B CA 1
ATOM 2132 C C . TYR B 1 155 ? 10.151 5.515 28.543 1.00 31.81 155 TYR B C 1
ATOM 2133 O O . TYR B 1 155 ? 9.518 6.114 29.435 1.00 29.25 155 TYR B O 1
ATOM 2142 N N . TRP B 1 156 ? 10.205 5.920 27.272 1.00 30.33 156 TRP B N 1
ATOM 2143 C CA . TRP B 1 156 ? 9.589 7.183 26.798 1.00 30.05 156 TRP B CA 1
ATOM 2144 C C . TRP B 1 156 ? 8.477 6.908 25.795 1.00 29.97 156 TRP B C 1
ATOM 2145 O O . TRP B 1 156 ? 7.905 7.878 25.312 1.00 29.76 156 TRP B O 1
ATOM 2156 N N . GLY B 1 157 ? 8.131 5.637 25.563 1.00 30.57 157 GLY B N 1
ATOM 2157 C CA . GLY B 1 157 ? 7.061 5.261 24.629 1.00 32.51 157 GLY B CA 1
ATOM 2158 C C . GLY B 1 157 ? 5.697 5.464 25.250 1.00 32.29 157 GLY B C 1
ATOM 2159 O O . GLY B 1 157 ? 5.629 6.088 26.339 1.00 33.27 157 GLY B O 1
ATOM 2160 N N . SER B 1 158 ? 4.662 4.905 24.622 1.00 37.24 158 SER B N 1
ATOM 2161 C CA . SER B 1 158 ? 3.237 5.056 25.037 1.00 45.89 158 SER B CA 1
ATOM 2162 C C . SER B 1 158 ? 2.823 3.978 26.056 1.00 46.21 158 SER B C 1
ATOM 2163 O O . SER B 1 158 ? 3.302 2.821 25.974 1.00 40.40 158 SER B O 1
ATOM 2166 N N . ALA B 1 159 ? 1.924 4.347 26.968 1.00 50.32 159 ALA B N 1
ATOM 2167 C CA . ALA B 1 159 ? 1.342 3.458 28.004 1.00 52.31 159 ALA B CA 1
ATOM 2168 C C . ALA B 1 159 ? 0.649 2.267 27.333 1.00 48.38 159 ALA B C 1
ATOM 2169 O O . ALA B 1 159 ? 0.819 1.150 27.820 1.00 58.27 159 ALA B O 1
ATOM 2171 N N . ASP B 1 160 ? -0.051 2.499 26.223 1.00 49.16 160 ASP B N 1
ATOM 2172 C CA . ASP B 1 160 ? -0.810 1.475 25.454 1.00 56.63 160 ASP B CA 1
ATOM 2173 C C . ASP B 1 160 ? 0.082 0.277 25.117 1.00 54.40 160 ASP B C 1
ATOM 2174 O O . ASP B 1 160 ? -0.472 -0.816 24.902 1.00 48.69 160 ASP B O 1
ATOM 2179 N N . LYS B 1 161 ? 1.398 0.492 24.996 1.00 56.30 161 LYS B N 1
ATOM 2180 C CA . LYS B 1 161 ? 2.355 -0.524 24.475 1.00 50.39 161 LYS B CA 1
ATOM 2181 C C . LYS B 1 161 ? 3.245 -1.073 25.595 1.00 43.48 161 LYS B C 1
ATOM 2182 O O . LYS B 1 161 ? 3.938 -2.067 25.319 1.00 48.06 161 LYS B O 1
ATOM 2188 N N . ALA B 1 162 ? 3.203 -0.488 26.798 1.00 40.56 162 ALA B N 1
ATOM 2189 C CA . ALA B 1 162 ? 3.990 -0.909 27.983 1.00 40.90 162 ALA B CA 1
ATOM 2190 C C . ALA B 1 162 ? 3.371 -2.148 28.658 1.00 43.37 162 ALA B C 1
ATOM 2191 O O . ALA B 1 162 ? 2.841 -2.018 29.778 1.00 40.09 162 ALA B O 1
ATOM 2193 N N . ASP B 1 163 ? 3.492 -3.327 28.039 1.00 45.02 163 ASP B N 1
ATOM 2194 C CA . ASP B 1 163 ? 2.862 -4.591 28.518 1.00 46.05 163 ASP B CA 1
ATOM 2195 C C . ASP B 1 163 ? 3.229 -4.953 29.969 1.00 46.96 163 ASP B C 1
ATOM 2196 O O . ASP B 1 163 ? 2.388 -5.620 30.599 1.00 53.72 163 ASP B O 1
ATOM 2201 N N . TRP B 1 164 ? 4.424 -4.606 30.472 1.00 38.88 164 TRP B N 1
ATOM 2202 C CA . TRP B 1 164 ? 4.893 -4.979 31.838 1.00 39.99 164 TRP B CA 1
ATOM 2203 C C . TRP B 1 164 ? 4.127 -4.187 32.910 1.00 43.06 164 TRP B C 1
ATOM 2204 O O . TRP B 1 164 ? 4.222 -4.553 34.081 1.00 44.26 164 TRP B O 1
ATOM 2215 N N . LEU B 1 165 ? 3.453 -3.095 32.554 1.00 42.54 165 LEU B N 1
ATOM 2216 C CA . LEU B 1 165 ? 2.729 -2.253 33.545 1.00 48.63 165 LEU B CA 1
ATOM 2217 C C . LEU B 1 165 ? 1.333 -2.845 33.817 1.00 46.66 165 LEU B C 1
ATOM 2218 O O . LEU B 1 165 ? 0.600 -3.143 32.843 1.00 44.39 165 LEU B O 1
ATOM 2223 N N . THR B 1 166 ? 0.951 -2.934 35.089 1.00 48.05 166 THR B N 1
ATOM 2224 C CA . THR B 1 166 ? -0.461 -3.087 35.532 1.00 50.54 166 THR B CA 1
ATOM 2225 C C . THR B 1 166 ? -1.323 -1.952 34.961 1.00 51.36 166 THR B C 1
ATOM 2226 O O . THR B 1 166 ? -0.780 -0.882 34.601 1.00 42.12 166 THR B O 1
ATOM 2230 N N . GLU B 1 167 ? -2.637 -2.166 34.910 1.00 55.07 167 GLU B N 1
ATOM 2231 C CA . GLU B 1 167 ? -3.597 -1.194 34.335 1.00 56.89 167 GLU B CA 1
ATOM 2232 C C . GLU B 1 167 ? -3.711 0.031 35.244 1.00 53.76 167 GLU B C 1
ATOM 2233 O O . GLU B 1 167 ? -4.010 1.105 34.704 1.00 53.26 167 GLU B O 1
ATOM 2239 N N . GLU B 1 168 ? -3.456 -0.118 36.546 1.00 53.64 168 GLU B N 1
ATOM 2240 C CA . GLU B 1 168 ? -3.298 1.020 37.487 1.00 56.75 168 GLU B CA 1
ATOM 2241 C C . GLU B 1 168 ? -2.134 1.902 37.010 1.00 60.11 168 GLU B C 1
ATOM 2242 O O . GLU B 1 168 ? -2.353 3.121 36.826 1.00 57.67 168 GLU B O 1
ATOM 2248 N N . GLN B 1 169 ? -0.948 1.305 36.814 1.00 57.63 169 GLN B N 1
ATOM 2249 C CA . GLN B 1 169 ? 0.298 2.001 36.384 1.00 53.27 169 GLN B CA 1
ATOM 2250 C C . GLN B 1 169 ? 0.064 2.677 35.019 1.00 53.01 169 GLN B C 1
ATOM 2251 O O . GLN B 1 169 ? 0.456 3.843 34.882 1.00 55.77 169 GLN B O 1
ATOM 2257 N N . LYS B 1 170 ? -0.617 2.002 34.079 1.00 52.56 170 LYS B N 1
ATOM 2258 C CA . LYS B 1 170 ? -0.892 2.479 32.689 1.00 55.55 170 LYS B CA 1
ATOM 2259 C C . LYS B 1 170 ? -1.888 3.647 32.660 1.00 55.71 170 LYS B C 1
ATOM 2260 O O . LYS B 1 170 ? -1.689 4.562 31.814 1.00 48.53 170 LYS B O 1
ATOM 2266 N N . ALA B 1 171 ? -2.946 3.598 33.479 1.00 53.74 171 ALA B N 1
ATOM 2267 C CA . ALA B 1 171 ? -3.904 4.716 33.676 1.00 56.00 171 ALA B CA 1
ATOM 2268 C C . ALA B 1 171 ? -3.187 5.887 34.372 1.00 58.03 171 ALA B C 1
ATOM 2269 O O . ALA B 1 171 ? -3.587 7.037 34.136 1.00 60.87 171 ALA B O 1
ATOM 2271 N N . ASN B 1 172 ? -2.146 5.609 35.174 1.00 63.58 172 ASN B N 1
ATOM 2272 C CA . ASN B 1 172 ? -1.347 6.621 35.922 1.00 63.04 172 ASN B CA 1
ATOM 2273 C C . ASN B 1 172 ? -0.013 6.897 35.215 1.00 67.38 172 ASN B C 1
ATOM 2274 O O . ASN B 1 172 ? 0.826 7.620 35.798 1.00 74.31 172 ASN B O 1
ATOM 2279 N N . PHE B 1 173 ? 0.198 6.342 34.018 1.00 66.72 173 PHE B N 1
ATOM 2280 C CA . PHE B 1 173 ? 1.531 6.320 33.357 1.00 63.43 173 PHE B CA 1
ATOM 2281 C C . PHE B 1 173 ? 1.934 7.724 32.903 1.00 59.96 173 PHE B C 1
ATOM 2282 O O . PHE B 1 173 ? 1.130 8.405 32.233 1.00 55.50 173 PHE B O 1
ATOM 2290 N N . LYS B 1 174 ? 3.172 8.109 33.224 1.00 60.45 174 LYS B N 1
ATOM 2291 C CA . LYS B 1 174 ? 3.856 9.306 32.672 1.00 58.71 174 LYS B CA 1
ATOM 2292 C C . LYS B 1 174 ? 5.158 8.852 32.016 1.00 51.78 174 LYS B C 1
ATOM 2293 O O . LYS B 1 174 ? 6.079 8.429 32.704 1.00 47.26 174 LYS B O 1
ATOM 2299 N N . PRO B 1 175 ? 5.312 8.936 30.676 1.00 46.21 175 PRO B N 1
ATOM 2300 C CA . PRO B 1 175 ? 6.539 8.454 30.040 1.00 46.87 175 PRO B CA 1
ATOM 2301 C C . PRO B 1 175 ? 7.742 9.311 30.470 1.00 41.72 175 PRO B C 1
ATOM 2302 O O . PRO B 1 175 ? 7.571 10.492 30.650 1.00 38.31 175 PRO B O 1
ATOM 2306 N N . ALA B 1 176 ? 8.924 8.714 30.619 1.00 34.33 176 ALA B N 1
ATOM 2307 C CA . ALA B 1 176 ? 10.185 9.461 30.807 1.00 35.65 176 ALA B CA 1
ATOM 2308 C C . ALA B 1 176 ? 10.417 10.369 29.590 1.00 34.23 176 ALA B C 1
ATOM 2309 O O . ALA B 1 176 ? 9.755 10.197 28.570 1.00 30.83 176 ALA B O 1
ATOM 2311 N N . GLU B 1 177 ? 11.326 11.329 29.715 1.00 37.47 177 GLU B N 1
ATOM 2312 C CA . GLU B 1 177 ? 11.726 12.222 28.599 1.00 38.25 177 GLU B CA 1
ATOM 2313 C C . GLU B 1 177 ? 12.598 11.447 27.603 1.00 34.89 177 GLU B C 1
ATOM 2314 O O . GLU B 1 177 ? 13.284 10.487 28.011 1.00 30.49 177 GLU B O 1
ATOM 2320 N N . VAL B 1 178 ? 12.558 11.880 26.342 1.00 33.22 178 VAL B N 1
ATOM 2321 C CA . VAL B 1 178 ? 13.357 11.337 25.214 1.00 34.07 178 VAL B CA 1
ATOM 2322 C C . VAL B 1 178 ? 14.742 11.944 25.324 1.00 32.04 178 VAL B C 1
ATOM 2323 O O . VAL B 1 178 ? 14.890 13.154 25.220 1.00 31.30 178 VAL B O 1
ATOM 2327 N N . PRO B 1 179 ? 15.808 11.139 25.497 1.00 29.42 179 PRO B N 1
ATOM 2328 C CA . PRO B 1 179 ? 17.152 11.696 25.503 1.00 30.03 179 PRO B CA 1
ATOM 2329 C C . PRO B 1 179 ? 17.496 12.256 24.113 1.00 31.45 179 PRO B C 1
ATOM 2330 O O . PRO B 1 179 ? 17.041 11.715 23.088 1.00 29.88 179 PRO B O 1
ATOM 2334 N N . GLU B 1 180 ? 18.266 13.340 24.110 1.00 33.38 180 GLU B N 1
ATOM 2335 C CA . GLU B 1 180 ? 18.745 14.071 22.906 1.00 41.76 180 GLU B CA 1
ATOM 2336 C C . GLU B 1 180 ? 19.426 13.101 21.929 1.00 37.84 180 GLU B C 1
ATOM 2337 O O . GLU B 1 180 ? 19.271 13.296 20.709 1.00 32.63 180 GLU B O 1
ATOM 2343 N N . ASP B 1 181 ? 20.183 12.131 22.449 1.00 36.77 181 ASP B N 1
ATOM 2344 C CA . ASP B 1 181 ? 21.060 11.243 21.639 1.00 42.69 181 ASP B CA 1
ATOM 2345 C C . ASP B 1 181 ? 20.185 10.306 20.790 1.00 42.58 181 ASP B C 1
ATOM 2346 O O . ASP B 1 181 ? 20.697 9.845 19.770 1.00 46.37 181 ASP B O 1
ATOM 2351 N N . PHE B 1 182 ? 18.915 10.068 21.163 1.00 34.10 182 PHE B N 1
ATOM 2352 C CA . PHE B 1 182 ? 17.955 9.249 20.372 1.00 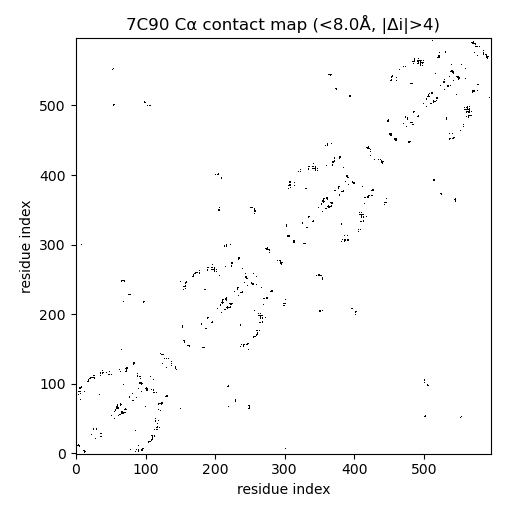35.60 182 PHE B CA 1
ATOM 2353 C C . PHE B 1 182 ? 17.744 9.880 18.984 1.00 41.27 182 PHE B C 1
ATOM 2354 O O . PHE B 1 182 ? 17.588 9.109 18.003 1.00 35.27 182 PHE B O 1
ATOM 2362 N N . LYS B 1 183 ? 17.703 11.223 18.953 1.00 43.79 183 LYS B N 1
ATOM 2363 C CA . LYS B 1 183 ? 17.553 12.139 17.786 1.00 50.31 183 LYS B CA 1
ATOM 2364 C C . LYS B 1 183 ? 16.104 12.079 17.290 1.00 53.47 183 LYS B C 1
ATOM 2365 O O . LYS B 1 183 ? 15.258 12.855 17.738 1.00 57.35 183 LYS B O 1
ATOM 2371 N N . LEU C 1 34 ? 53.484 10.479 38.048 1.00 52.49 34 LEU C N 1
ATOM 2372 C CA . LEU C 1 34 ? 53.297 10.036 36.630 1.00 47.72 34 LEU C CA 1
ATOM 2373 C C . LEU C 1 34 ? 52.180 10.841 35.972 1.00 41.93 34 LEU C C 1
ATOM 2374 O O . LEU C 1 34 ? 51.098 10.950 36.567 1.00 40.23 34 LEU C O 1
ATOM 2379 N N . VAL C 1 35 ? 52.401 11.256 34.731 1.00 43.02 35 VAL C N 1
ATOM 2380 C CA . VAL C 1 35 ? 51.340 11.869 33.897 1.00 41.48 35 VAL C CA 1
ATOM 2381 C C . VAL C 1 35 ? 50.704 10.779 33.027 1.00 38.99 35 VAL C C 1
ATOM 2382 O O . VAL C 1 35 ? 51.432 10.103 32.318 1.00 39.66 35 VAL C O 1
ATOM 2386 N N . PHE C 1 36 ? 49.374 10.680 33.053 1.00 37.94 36 PHE C N 1
ATOM 2387 C CA . PHE C 1 36 ? 48.584 9.678 32.304 1.00 34.07 36 PHE C CA 1
ATOM 2388 C C . PHE C 1 36 ? 47.875 10.383 31.159 1.00 32.83 36 PHE C C 1
ATOM 2389 O O . PHE C 1 36 ? 47.356 11.491 31.384 1.00 30.03 36 PHE C O 1
ATOM 2397 N N . ARG C 1 37 ? 47.939 9.784 29.964 1.00 31.29 37 ARG C N 1
ATOM 2398 C CA . ARG C 1 37 ? 47.504 10.384 28.680 1.00 34.82 37 ARG C CA 1
ATOM 2399 C C . ARG C 1 37 ? 46.484 9.474 28.000 1.00 31.93 37 ARG C C 1
ATOM 2400 O O . ARG C 1 37 ? 46.584 8.250 28.096 1.00 29.37 37 ARG C O 1
ATOM 2408 N N . ASN C 1 38 ? 45.543 10.107 27.340 1.00 29.62 38 ASN C N 1
ATOM 2409 C CA . ASN C 1 38 ? 44.529 9.469 26.501 1.00 30.60 38 ASN C CA 1
ATOM 2410 C C . ASN C 1 38 ? 45.233 8.721 25.358 1.00 31.81 38 ASN C C 1
ATOM 2411 O O . ASN C 1 38 ? 46.100 9.290 24.668 1.00 31.79 38 ASN C O 1
ATOM 2416 N N . THR C 1 39 ? 44.811 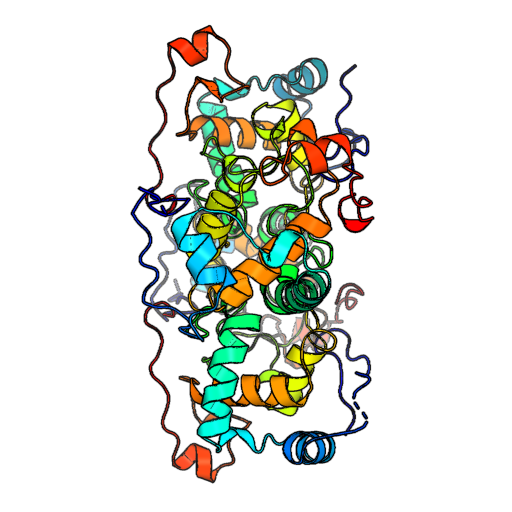7.489 25.114 1.00 30.10 39 THR C N 1
ATOM 2417 C CA . THR C 1 39 ? 45.415 6.600 24.096 1.00 29.62 39 THR C CA 1
ATOM 2418 C C . THR C 1 39 ? 45.331 7.253 22.702 1.00 31.43 39 THR C C 1
ATOM 2419 O O . THR C 1 39 ? 46.244 7.072 21.906 1.00 37.52 39 THR C O 1
ATOM 2423 N N . VAL C 1 40 ? 44.268 7.982 22.400 1.00 33.43 40 VAL C N 1
ATOM 2424 C CA . VAL C 1 40 ? 44.030 8.515 21.029 1.00 37.08 40 VAL C CA 1
ATOM 2425 C C . VAL C 1 40 ? 44.411 10.002 20.935 1.00 40.21 40 VAL C C 1
ATOM 2426 O O . VAL C 1 40 ? 45.034 10.376 19.930 1.00 43.78 40 VAL C O 1
ATOM 2430 N N . THR C 1 41 ? 43.990 10.836 21.885 1.00 42.72 41 THR C N 1
ATOM 2431 C CA . THR C 1 41 ? 44.165 12.313 21.824 1.00 43.23 41 THR C CA 1
ATOM 2432 C C . THR C 1 41 ? 45.542 12.679 22.400 1.00 49.43 41 THR C C 1
ATOM 2433 O O . THR C 1 41 ? 46.195 13.568 21.837 1.00 56.83 41 THR C O 1
ATOM 2437 N N . GLY C 1 42 ? 46.012 11.977 23.430 1.00 50.66 42 GLY C N 1
ATOM 2438 C CA . GLY C 1 42 ? 47.248 12.338 24.154 1.00 47.49 42 GLY C CA 1
ATOM 2439 C C . GLY C 1 42 ? 46.985 13.366 25.246 1.00 46.90 42 GLY C C 1
ATOM 2440 O O . GLY C 1 42 ? 47.925 13.678 25.981 1.00 55.16 42 GLY C O 1
ATOM 2441 N N . ASP C 1 43 ? 45.748 13.857 25.360 1.00 45.70 43 ASP C N 1
ATOM 2442 C CA . ASP C 1 43 ? 45.267 14.723 26.466 1.00 47.31 43 ASP C CA 1
ATOM 2443 C C . ASP C 1 43 ? 45.480 14.027 27.808 1.00 44.91 43 ASP C C 1
ATOM 2444 O O . ASP C 1 43 ? 45.332 12.788 27.878 1.00 38.88 43 ASP C O 1
ATOM 2449 N N . VAL C 1 44 ? 45.711 14.824 28.850 1.00 41.32 44 VAL C N 1
ATOM 2450 C CA . VAL C 1 44 ? 45.858 14.352 30.254 1.00 41.70 44 VAL C CA 1
ATOM 2451 C C . VAL C 1 44 ? 44.580 13.679 30.723 1.00 38.67 44 VAL C C 1
ATOM 2452 O O . VAL C 1 44 ? 43.489 14.230 30.530 1.00 37.77 44 VAL C O 1
ATOM 2456 N N . LEU C 1 45 ? 44.753 12.606 31.466 1.00 33.99 45 LEU C N 1
ATOM 2457 C CA . LEU C 1 45 ? 43.608 11.957 32.124 1.00 39.50 45 LEU C CA 1
ATOM 2458 C C . LEU C 1 45 ? 43.549 12.528 33.545 1.00 47.55 45 LEU C C 1
ATOM 2459 O O . LEU C 1 45 ? 44.602 12.672 34.158 1.00 48.82 45 LEU C O 1
ATOM 2464 N N . ASP C 1 46 ? 42.367 12.919 34.008 1.00 50.48 46 ASP C N 1
ATOM 2465 C CA . ASP C 1 46 ? 42.235 13.427 35.395 1.00 59.44 46 ASP C CA 1
ATOM 2466 C C . ASP C 1 46 ? 41.960 12.202 36.248 1.00 56.67 46 ASP C C 1
ATOM 2467 O O . ASP C 1 46 ? 40.911 11.614 36.063 1.00 58.41 46 ASP C O 1
ATOM 2472 N N . LEU C 1 47 ? 42.860 11.862 37.157 1.00 54.04 47 LEU C N 1
ATOM 2473 C CA . LEU C 1 47 ? 42.675 10.573 37.855 1.00 61.12 47 LEU C CA 1
ATOM 2474 C C . LEU C 1 47 ? 41.835 10.694 39.132 1.00 67.24 47 LEU C C 1
ATOM 2475 O O . LEU C 1 47 ? 41.465 9.657 39.684 1.00 71.83 47 LEU C O 1
ATOM 2480 N N . GLY C 1 53 ? 40.812 11.295 48.544 1.00 105.58 53 GLY C N 1
ATOM 2481 C CA . GLY C 1 53 ? 40.347 10.011 47.982 1.00 101.39 53 GLY C CA 1
ATOM 2482 C C . GLY C 1 53 ? 40.631 8.843 48.915 1.00 99.48 53 GLY C C 1
ATOM 2483 O O . GLY C 1 53 ? 41.553 8.960 49.747 1.00 97.85 53 GLY C O 1
ATOM 2484 N N . GLU C 1 54 ? 39.870 7.753 48.773 1.00 99.85 54 GLU C N 1
ATOM 2485 C CA . GLU C 1 54 ? 40.020 6.495 49.563 1.00 101.01 54 GLU C CA 1
ATOM 2486 C C . GLU C 1 54 ? 40.658 5.421 48.665 1.00 96.59 54 GLU C C 1
ATOM 2487 O O . GLU C 1 54 ? 39.986 4.407 48.365 1.00 93.58 54 GLU C O 1
ATOM 2493 N N . LYS C 1 55 ? 41.921 5.642 48.272 1.00 83.67 55 LYS C N 1
ATOM 2494 C CA . LYS C 1 55 ? 42.680 4.825 47.284 1.00 70.61 55 LYS C CA 1
ATOM 2495 C C . LYS C 1 55 ? 43.240 3.572 47.973 1.00 58.81 55 LYS C C 1
ATOM 2496 O O . LYS C 1 55 ? 43.720 3.696 49.108 1.00 59.85 55 LYS C O 1
ATOM 2502 N N . THR C 1 56 ? 43.171 2.412 47.302 1.00 47.69 56 THR C N 1
ATOM 2503 C CA . THR C 1 56 ? 43.779 1.119 47.724 1.00 42.72 56 THR C CA 1
ATOM 2504 C C . THR C 1 56 ? 45.304 1.201 47.592 1.00 42.38 56 THR C C 1
ATOM 2505 O O . THR C 1 56 ? 45.815 2.168 46.992 1.00 45.55 56 THR C O 1
ATOM 2509 N N . GLU C 1 57 ? 46.013 0.225 48.150 1.00 43.72 57 GLU C N 1
ATOM 2510 C CA . GLU C 1 57 ? 47.495 0.159 48.083 1.00 46.07 57 GLU C CA 1
ATOM 2511 C C . GLU C 1 57 ? 47.879 0.045 46.604 1.00 40.99 57 GLU C C 1
ATOM 2512 O O . GLU C 1 57 ? 48.748 0.811 46.136 1.00 38.97 57 GLU C O 1
ATOM 2518 N N . ALA C 1 58 ? 47.217 -0.875 45.906 1.00 36.57 58 ALA C N 1
ATOM 2519 C CA . ALA C 1 58 ? 47.468 -1.184 44.482 1.00 38.45 58 ALA C CA 1
ATOM 2520 C C . ALA C 1 58 ? 47.310 0.099 43.643 1.00 33.56 58 ALA C C 1
ATOM 2521 O O . ALA C 1 58 ? 48.205 0.410 42.814 1.00 35.18 58 ALA C O 1
ATOM 2523 N N . VAL C 1 59 ? 46.236 0.854 43.857 1.00 33.55 59 VAL C N 1
ATOM 2524 C CA . VAL C 1 59 ? 45.970 2.110 43.093 1.00 34.90 59 VAL C CA 1
ATOM 2525 C C . VAL C 1 59 ? 47.060 3.132 43.424 1.00 36.04 59 VAL C C 1
ATOM 2526 O O . VAL C 1 59 ? 47.564 3.752 42.482 1.00 34.40 59 VAL C O 1
ATOM 2530 N N . GLU C 1 60 ? 47.426 3.298 44.698 1.00 40.19 60 GLU C N 1
ATOM 2531 C CA . GLU C 1 60 ? 48.470 4.288 45.080 1.00 43.65 60 GLU C CA 1
ATOM 2532 C C . GLU C 1 60 ? 49.803 3.853 44.460 1.00 36.05 60 GLU C C 1
ATOM 2533 O O . GLU C 1 60 ? 50.503 4.694 43.904 1.00 38.90 60 GLU C O 1
ATOM 2539 N N . HIS C 1 61 ? 50.146 2.576 44.545 1.00 35.17 61 HIS C N 1
ATOM 2540 C CA . HIS C 1 61 ? 51.403 2.050 43.950 1.00 36.14 61 HIS C CA 1
ATOM 2541 C C . HIS C 1 61 ? 51.370 2.290 42.443 1.00 34.32 61 HIS C C 1
ATOM 2542 O O . HIS C 1 61 ? 52.361 2.819 41.894 1.00 35.57 61 HIS C O 1
ATOM 2549 N N . PHE C 1 62 ? 50.234 1.999 41.803 1.00 33.61 62 PHE C N 1
ATOM 2550 C CA . PHE C 1 62 ? 50.061 2.175 40.341 1.00 30.64 62 PHE C CA 1
ATOM 2551 C C . PHE C 1 62 ? 50.257 3.646 39.959 1.00 32.89 62 PHE C C 1
ATOM 2552 O O . PHE C 1 62 ? 51.014 3.925 39.003 1.00 30.13 62 PHE C O 1
ATOM 2560 N N . LEU C 1 63 ? 49.613 4.576 40.660 1.00 33.28 63 LEU C N 1
ATOM 2561 C CA . LEU C 1 63 ? 49.707 6.020 40.292 1.00 38.35 63 LEU C CA 1
ATOM 2562 C C . LEU C 1 63 ? 51.150 6.520 40.453 1.00 36.74 63 LEU C C 1
ATOM 2563 O O . LEU C 1 63 ? 51.524 7.405 39.672 1.00 37.50 63 LEU C O 1
ATOM 2568 N N . ASN C 1 64 ? 51.956 5.917 41.332 1.00 36.01 64 ASN C N 1
ATOM 2569 C CA . ASN C 1 64 ? 53.383 6.302 41.556 1.00 40.58 64 ASN C CA 1
ATOM 2570 C C . ASN C 1 64 ? 54.350 5.581 40.608 1.00 40.83 64 ASN C C 1
ATOM 2571 O O . ASN C 1 64 ? 55.398 6.152 40.318 1.00 43.25 64 ASN C O 1
ATOM 2576 N N . THR C 1 65 ? 54.036 4.375 40.133 1.00 40.31 65 THR C N 1
ATOM 2577 C CA . THR C 1 65 ? 55.026 3.481 39.486 1.00 41.24 65 THR C CA 1
ATOM 2578 C C . THR C 1 65 ? 54.597 3.012 38.088 1.00 40.22 65 THR C C 1
ATOM 2579 O O . THR C 1 65 ? 55.501 2.666 37.319 1.00 34.05 65 THR C O 1
ATOM 2583 N N . GLY C 1 66 ? 53.294 2.955 37.784 1.00 37.47 66 GLY C N 1
ATOM 2584 C CA . GLY C 1 66 ? 52.772 2.315 36.562 1.00 40.07 66 GLY C CA 1
ATOM 2585 C C . GLY C 1 66 ? 52.860 0.798 36.640 1.00 35.63 66 GLY C C 1
ATOM 2586 O O . GLY C 1 66 ? 52.715 0.140 35.621 1.00 37.75 66 GLY C O 1
ATOM 2587 N N . GLU C 1 67 ? 53.052 0.243 37.827 1.00 36.75 67 GLU C N 1
ATOM 2588 C CA . GLU C 1 67 ? 53.121 -1.225 38.034 1.00 34.36 67 GLU C CA 1
ATOM 2589 C C . GLU C 1 67 ? 51.859 -1.673 38.781 1.00 35.98 67 GLU C C 1
ATOM 2590 O O . GLU C 1 67 ? 51.486 -1.016 39.772 1.00 36.76 67 GLU C O 1
ATOM 2596 N N . ASN C 1 68 ? 51.277 -2.791 38.334 1.00 30.91 68 ASN C N 1
ATOM 2597 C CA . ASN C 1 68 ? 50.036 -3.415 38.838 1.00 32.63 68 ASN C CA 1
ATOM 2598 C C . ASN C 1 68 ? 50.377 -4.588 39.777 1.00 32.84 68 ASN C C 1
ATOM 2599 O O . ASN C 1 68 ? 50.656 -5.681 39.275 1.00 31.07 68 ASN C O 1
ATOM 2604 N N . LEU C 1 69 ? 50.258 -4.377 41.091 1.00 32.22 69 LEU C N 1
ATOM 2605 C CA . LEU C 1 69 ? 50.505 -5.401 42.151 1.00 35.77 69 LEU C CA 1
ATOM 2606 C C . LEU C 1 69 ? 49.581 -6.602 41.966 1.00 35.44 69 LEU C C 1
ATOM 2607 O O . LEU C 1 69 ? 49.942 -7.703 42.439 1.00 33.53 69 LEU C O 1
ATOM 2612 N N . TYR C 1 70 ? 48.408 -6.431 41.360 1.00 31.65 70 TYR C N 1
ATOM 2613 C CA . TYR C 1 70 ? 47.433 -7.545 41.248 1.00 31.69 70 TYR C CA 1
ATOM 2614 C C . TYR C 1 70 ? 47.871 -8.592 40.214 1.00 29.22 70 TYR C C 1
ATOM 2615 O O . TYR C 1 70 ? 47.287 -9.666 40.241 1.00 29.54 70 TYR C O 1
ATOM 2624 N N . ASN C 1 71 ? 48.871 -8.327 39.375 1.00 30.55 71 ASN C N 1
ATOM 2625 C CA . ASN C 1 71 ? 49.309 -9.260 38.300 1.00 32.77 71 ASN C CA 1
ATOM 2626 C C . ASN C 1 71 ? 49.730 -10.609 38.919 1.00 38.31 71 ASN C C 1
ATOM 2627 O O . ASN C 1 71 ? 49.618 -11.636 38.194 1.00 35.34 71 ASN C O 1
ATOM 2632 N N . THR C 1 72 ? 50.130 -10.643 40.199 1.00 38.57 72 THR C N 1
ATOM 2633 C CA . THR C 1 72 ? 50.570 -11.886 40.904 1.00 47.33 72 THR C CA 1
ATOM 2634 C C . THR C 1 72 ? 49.694 -12.233 42.114 1.00 48.97 72 THR C C 1
ATOM 2635 O O . THR C 1 72 ? 50.177 -12.977 42.971 1.00 58.38 72 THR C O 1
ATOM 2639 N N . ASP C 1 73 ? 48.463 -11.731 42.181 1.00 50.17 73 ASP C N 1
ATOM 2640 C CA . ASP C 1 73 ? 47.518 -11.966 43.305 1.00 50.08 73 ASP C CA 1
ATOM 2641 C C . ASP C 1 73 ? 46.356 -12.817 42.763 1.00 49.26 73 ASP C C 1
ATOM 2642 O O . ASP C 1 73 ? 45.539 -12.296 41.979 1.00 41.69 73 ASP C O 1
ATOM 2647 N N . ASP C 1 74 ? 46.315 -14.108 43.097 1.00 48.23 74 ASP C N 1
ATOM 2648 C CA . ASP C 1 74 ? 45.386 -15.064 42.444 1.00 49.29 74 ASP C CA 1
ATOM 2649 C C . ASP C 1 74 ? 43.957 -14.668 42.794 1.00 45.50 74 ASP C C 1
ATOM 2650 O O . ASP C 1 74 ? 43.117 -14.727 41.897 1.00 41.34 74 ASP C O 1
ATOM 2655 N N . GLU C 1 75 ? 43.716 -14.243 44.033 1.00 43.28 75 GLU C N 1
ATOM 2656 C CA . GLU C 1 75 ? 42.387 -13.765 44.493 1.00 51.34 75 GLU C CA 1
ATOM 2657 C C . GLU C 1 75 ? 41.939 -12.562 43.646 1.00 49.35 75 GLU C C 1
ATOM 2658 O O . GLU C 1 75 ? 40.745 -12.509 43.290 1.00 44.54 75 GLU C O 1
ATOM 2664 N N . ALA C 1 76 ? 42.857 -11.645 43.320 1.00 43.88 76 ALA C N 1
ATOM 2665 C CA . ALA C 1 76 ? 42.569 -10.387 42.587 1.00 40.91 76 ALA C CA 1
ATOM 2666 C C . ALA C 1 76 ? 42.259 -10.718 41.119 1.00 35.98 76 ALA C C 1
ATOM 2667 O O . ALA C 1 76 ? 41.362 -10.101 40.521 1.00 38.78 76 ALA C O 1
ATOM 2669 N N . ILE C 1 77 ? 42.963 -11.691 40.562 1.00 37.90 77 ILE C N 1
ATOM 2670 C CA . ILE C 1 77 ? 42.770 -12.187 39.172 1.00 39.95 77 ILE C CA 1
ATOM 2671 C C . ILE C 1 77 ? 41.382 -12.836 39.053 1.00 42.65 77 ILE C C 1
ATOM 2672 O O . ILE C 1 77 ? 40.766 -12.713 37.968 1.00 38.66 77 ILE C O 1
ATOM 2677 N N . LYS C 1 78 ? 40.895 -13.474 40.115 1.00 41.79 78 LYS C N 1
ATOM 2678 C CA . LYS C 1 78 ? 39.549 -14.120 40.122 1.00 45.94 78 LYS C CA 1
ATOM 2679 C C . LYS C 1 78 ? 38.476 -13.036 40.037 1.00 39.04 78 LYS C C 1
ATOM 2680 O O . LYS C 1 78 ? 37.566 -13.184 39.235 1.00 36.22 78 LYS C O 1
ATOM 2686 N N . ALA C 1 79 ? 38.582 -12.014 40.882 1.00 36.80 79 ALA C N 1
ATOM 2687 C CA . ALA C 1 79 ? 37.684 -10.843 40.911 1.00 36.68 79 ALA C CA 1
ATOM 2688 C C . ALA C 1 79 ? 37.725 -10.106 39.550 1.00 35.67 79 ALA C C 1
ATOM 2689 O O . ALA C 1 79 ? 36.657 -9.632 39.089 1.00 34.14 79 ALA C O 1
ATOM 2691 N N . GLY C 1 80 ? 38.905 -9.994 38.940 1.00 31.38 80 GLY C N 1
ATOM 2692 C CA . GLY C 1 80 ? 39.094 -9.350 37.631 1.00 30.73 80 GLY C CA 1
ATOM 2693 C C . GLY C 1 80 ? 38.388 -10.144 36.548 1.00 34.62 80 GLY C C 1
ATOM 2694 O O . GLY C 1 80 ? 37.900 -9.552 35.548 1.00 29.83 80 GLY C O 1
ATOM 2695 N N . GLU C 1 81 ? 38.293 -11.457 36.723 1.00 29.84 81 GLU C N 1
ATOM 2696 C CA . GLU C 1 81 ? 37.607 -12.297 35.720 1.00 33.13 81 GLU C CA 1
ATOM 2697 C C . GLU C 1 81 ? 36.122 -11.903 35.692 1.00 33.30 81 GLU C C 1
ATOM 2698 O O . GLU C 1 81 ? 35.532 -11.750 34.584 1.00 34.40 81 GLU C O 1
ATOM 2704 N N . SER C 1 82 ? 35.513 -11.775 36.867 1.00 32.28 82 SER C N 1
ATOM 2705 C CA . SER C 1 82 ? 34.073 -11.457 37.012 1.00 33.68 82 SER C CA 1
ATOM 2706 C C . SER C 1 82 ? 33.808 -10.042 36.472 1.00 32.03 82 SER C C 1
ATOM 2707 O O . SER C 1 82 ? 32.750 -9.827 35.810 1.00 30.11 82 SER C O 1
ATOM 2710 N N . LEU C 1 83 ? 34.690 -9.085 36.754 1.00 30.57 83 LEU C N 1
ATOM 2711 C CA . LEU C 1 83 ? 34.516 -7.688 36.256 1.00 29.98 83 LEU C CA 1
ATOM 2712 C C . LEU C 1 83 ? 34.708 -7.664 34.742 1.00 27.57 83 LEU C C 1
ATOM 2713 O O . LEU C 1 83 ? 33.928 -7.015 34.076 1.00 34.46 83 LEU C O 1
ATOM 2718 N N . PHE C 1 84 ? 35.702 -8.357 34.209 1.00 28.87 84 PHE C N 1
ATOM 2719 C CA . PHE C 1 84 ? 35.929 -8.428 32.744 1.00 27.95 84 PHE C CA 1
ATOM 2720 C C . PHE C 1 84 ? 34.665 -8.949 32.047 1.00 29.94 84 PHE C C 1
ATOM 2721 O O . PHE C 1 84 ? 34.296 -8.392 30.990 1.00 25.12 84 PHE C O 1
ATOM 2729 N N . MET C 1 85 ? 34.037 -10.007 32.577 1.00 30.62 85 MET C N 1
ATOM 2730 C CA . MET C 1 85 ? 32.834 -10.597 31.930 1.00 30.78 85 MET C CA 1
ATOM 2731 C C . MET C 1 85 ? 31.723 -9.533 31.942 1.00 30.13 85 MET C C 1
ATOM 2732 O O . MET C 1 85 ? 30.990 -9.436 30.970 1.00 33.05 85 MET C O 1
ATOM 2737 N N . THR C 1 86 ? 31.626 -8.718 32.987 1.00 30.46 86 THR C N 1
ATOM 2738 C CA . THR C 1 86 ? 30.571 -7.691 33.075 1.00 33.21 86 THR C CA 1
ATOM 2739 C C . THR C 1 86 ? 30.853 -6.559 32.086 1.00 32.39 86 THR C C 1
ATOM 2740 O O . THR C 1 86 ? 29.926 -6.184 31.355 1.00 34.16 86 THR C O 1
ATOM 2744 N N . ALA C 1 87 ? 32.074 -6.029 32.072 1.00 27.78 87 ALA C N 1
ATOM 2745 C CA . ALA C 1 87 ? 32.380 -4.724 31.440 1.00 28.75 87 ALA C CA 1
ATOM 2746 C C . ALA C 1 87 ? 32.919 -4.910 30.018 1.00 27.37 87 ALA C C 1
ATOM 2747 O O . ALA C 1 87 ? 32.856 -3.940 29.247 1.00 30.52 87 ALA C O 1
ATOM 2749 N N . CYS C 1 88 ? 33.507 -6.059 29.668 1.00 28.74 88 CYS C N 1
ATOM 2750 C CA . CYS C 1 88 ? 34.410 -6.158 28.477 1.00 26.60 88 CYS C CA 1
ATOM 2751 C C . CYS C 1 88 ? 34.019 -7.294 27.521 1.00 27.06 88 CYS C C 1
ATOM 2752 O O . CYS C 1 88 ? 34.305 -7.162 26.292 1.00 25.42 88 CYS C O 1
ATOM 2755 N N . SER C 1 89 ? 33.494 -8.418 28.017 1.00 28.47 89 SER C N 1
ATOM 2756 C CA . SER C 1 89 ? 33.403 -9.677 27.223 1.00 29.80 89 SER C CA 1
ATOM 2757 C C . SER C 1 89 ? 32.410 -9.513 26.068 1.00 27.18 89 SER C C 1
ATOM 2758 O O . SER C 1 89 ? 32.625 -10.155 25.022 1.00 30.23 89 SER C O 1
ATOM 2761 N N . GLY C 1 90 ? 31.405 -8.661 26.226 1.00 29.65 90 GLY C N 1
ATOM 2762 C CA . GLY C 1 90 ? 30.460 -8.317 25.137 1.00 32.09 90 GLY C CA 1
ATOM 2763 C C . GLY C 1 90 ? 31.184 -7.938 23.861 1.00 34.91 90 GLY C C 1
ATOM 2764 O O . GLY C 1 90 ? 30.795 -8.401 22.759 1.00 39.25 90 GLY C O 1
ATOM 2765 N N . CYS C 1 91 ? 32.254 -7.150 23.964 1.00 31.36 91 CYS C N 1
ATOM 2766 C CA . CYS C 1 91 ? 32.954 -6.640 22.766 1.00 29.46 91 CYS C CA 1
ATOM 2767 C C . CYS C 1 91 ? 34.262 -7.387 22.523 1.00 28.85 91 CYS C C 1
ATOM 2768 O O . CYS C 1 91 ? 34.777 -7.316 21.392 1.00 31.48 91 CYS C O 1
ATOM 2771 N N . HIS C 1 92 ? 34.850 -8.005 23.545 1.00 25.53 92 HIS C N 1
ATOM 2772 C CA . HIS C 1 92 ? 36.208 -8.574 23.410 1.00 27.17 92 HIS C CA 1
ATOM 2773 C C . HIS C 1 92 ? 36.152 -10.098 23.548 1.00 27.92 92 HIS C C 1
ATOM 2774 O O . HIS C 1 92 ? 37.240 -10.719 23.418 1.00 27.97 92 HIS C O 1
ATOM 2781 N N . GLY C 1 93 ? 34.963 -10.668 23.800 1.00 28.10 93 GLY C N 1
ATOM 2782 C CA . GLY C 1 93 ? 34.782 -12.138 23.910 1.00 32.97 93 GLY C CA 1
ATOM 2783 C C . GLY C 1 93 ? 35.002 -12.636 25.334 1.00 35.11 93 GLY C C 1
ATOM 2784 O O . GLY C 1 93 ? 35.672 -11.920 26.137 1.00 32.10 93 GLY C O 1
ATOM 2785 N N . HIS C 1 94 ? 34.484 -13.825 25.663 1.00 36.17 94 HIS C N 1
ATOM 2786 C CA . HIS C 1 94 ? 34.568 -14.407 27.030 1.00 36.52 94 HIS C CA 1
ATOM 2787 C C . HIS C 1 94 ? 35.986 -14.920 27.289 1.00 35.06 94 HIS C C 1
ATOM 2788 O O . HIS C 1 94 ? 36.339 -15.073 28.453 1.00 33.04 94 HIS C O 1
ATOM 2795 N N . HIS C 1 95 ? 36.790 -15.124 26.251 1.00 31.87 95 HIS C N 1
ATOM 2796 C CA . HIS C 1 95 ? 38.181 -15.617 26.383 1.00 33.48 95 HIS C CA 1
ATOM 2797 C C . HIS C 1 95 ? 39.139 -14.559 25.861 1.00 32.30 95 HIS C C 1
ATOM 2798 O O . HIS C 1 95 ? 40.255 -14.943 25.487 1.00 32.52 95 HIS C O 1
ATOM 2805 N N . ALA C 1 96 ? 38.676 -13.305 25.757 1.00 33.07 96 ALA C N 1
ATOM 2806 C CA . ALA C 1 96 ? 39.477 -12.170 25.247 1.00 31.47 96 ALA C CA 1
ATOM 2807 C C . ALA C 1 96 ? 40.033 -12.505 23.865 1.00 28.74 96 ALA C C 1
ATOM 2808 O O . ALA C 1 96 ? 41.138 -12.022 23.540 1.00 29.27 96 ALA C O 1
ATOM 2810 N N . GLU C 1 97 ? 39.280 -13.277 23.065 1.00 33.11 97 GLU C N 1
ATOM 2811 C CA . GLU C 1 97 ? 39.698 -13.733 21.706 1.00 33.97 97 GLU C CA 1
ATOM 2812 C C . GLU C 1 97 ? 39.353 -12.663 20.662 1.00 34.59 97 GLU C C 1
ATOM 2813 O O . GLU C 1 97 ? 39.863 -12.746 19.520 1.00 36.45 97 GLU C O 1
ATOM 2819 N N . GLY C 1 98 ? 38.578 -11.647 21.039 1.00 33.87 98 GLY C N 1
ATOM 2820 C CA . GLY C 1 98 ? 38.122 -10.603 20.094 1.00 34.95 98 GLY C CA 1
ATOM 2821 C C . GLY C 1 98 ? 36.733 -10.935 19.574 1.00 39.18 98 GLY C C 1
ATOM 2822 O O . GLY C 1 98 ? 36.401 -12.127 19.531 1.00 37.37 98 GLY C O 1
ATOM 2823 N N . LYS C 1 99 ? 35.946 -9.915 19.229 1.00 40.00 99 LYS C N 1
ATOM 2824 C CA . LYS C 1 99 ? 34.556 -10.028 18.709 1.00 38.55 99 LYS C CA 1
ATOM 2825 C C . LYS C 1 99 ? 34.232 -8.717 17.964 1.00 38.20 99 LYS C C 1
ATOM 2826 O O . LYS C 1 99 ? 34.568 -8.635 16.787 1.00 36.84 99 LYS C O 1
ATOM 2832 N N . LEU C 1 100 ? 33.717 -7.695 18.662 1.00 38.31 100 LEU C N 1
ATOM 2833 C CA . LEU C 1 100 ? 33.619 -6.297 18.164 1.00 39.25 100 LEU C CA 1
ATOM 2834 C C . LEU C 1 100 ? 35.031 -5.705 18.179 1.00 36.57 100 LEU C C 1
ATOM 2835 O O . LEU C 1 100 ? 35.549 -5.303 17.117 1.00 37.39 100 LEU C O 1
ATOM 2840 N N . GLY C 1 101 ? 35.647 -5.690 19.355 1.00 34.18 101 GLY C N 1
ATOM 2841 C CA . GLY C 1 101 ? 37.006 -5.161 19.543 1.00 33.59 101 GLY C CA 1
ATOM 2842 C C . GLY C 1 101 ? 38.042 -6.261 19.382 1.00 31.95 101 GLY C C 1
ATOM 2843 O O . GLY C 1 101 ? 37.713 -7.437 19.333 1.00 36.56 101 GLY C O 1
ATOM 2844 N N . PRO C 1 102 ? 39.336 -5.919 19.411 1.00 28.10 102 PRO C N 1
ATOM 2845 C CA . PRO C 1 102 ? 40.376 -6.915 19.197 1.00 26.85 102 PRO C CA 1
ATOM 2846 C C . PRO C 1 102 ? 40.557 -7.917 20.337 1.00 27.27 102 PRO C C 1
ATOM 2847 O O . PRO C 1 102 ? 40.160 -7.653 21.455 1.00 28.87 102 PRO C O 1
ATOM 2851 N N . ALA C 1 103 ? 41.205 -9.039 20.029 1.00 28.45 103 ALA C N 1
ATOM 2852 C CA . ALA C 1 103 ? 41.734 -9.997 21.025 1.00 28.94 103 ALA C CA 1
ATOM 2853 C C . ALA C 1 103 ? 42.674 -9.237 21.988 1.00 29.79 103 ALA C C 1
ATOM 2854 O O . ALA C 1 103 ? 43.403 -8.364 21.518 1.00 27.74 103 ALA C O 1
ATOM 2856 N N . LEU C 1 104 ? 42.625 -9.533 23.290 1.00 29.66 104 LEU C N 1
ATOM 2857 C CA . LEU C 1 104 ? 43.468 -8.869 24.325 1.00 31.97 104 LEU C CA 1
ATOM 2858 C C . LEU C 1 104 ? 44.517 -9.842 24.898 1.00 34.61 104 LEU C C 1
ATOM 2859 O O . LEU C 1 104 ? 45.376 -9.391 25.662 1.00 35.33 104 LEU C O 1
ATOM 2864 N N . GLY C 1 105 ? 44.485 -11.122 24.505 1.00 36.98 105 GLY C N 1
ATOM 2865 C CA . GLY C 1 105 ? 45.394 -12.164 25.017 1.00 33.23 105 GLY C CA 1
ATOM 2866 C C . GLY C 1 105 ? 46.590 -12.404 24.119 1.00 33.26 105 GLY C C 1
ATOM 2867 O O . GLY C 1 105 ? 47.466 -13.193 24.534 1.00 33.93 105 GLY C O 1
ATOM 2868 N N . ASP C 1 106 ? 46.660 -11.755 22.954 1.00 31.81 106 ASP C N 1
ATOM 2869 C CA . ASP C 1 106 ? 47.709 -12.014 21.926 1.00 33.35 106 ASP C CA 1
ATOM 2870 C C . ASP C 1 106 ? 48.771 -10.925 22.024 1.00 30.29 106 ASP C C 1
ATOM 2871 O O . ASP C 1 106 ? 48.616 -10.072 22.890 1.00 33.09 106 ASP C O 1
ATOM 2876 N N . ASP C 1 107 ? 49.782 -10.934 21.160 1.00 32.75 107 ASP C N 1
ATOM 2877 C CA . ASP C 1 107 ? 50.936 -9.991 21.242 1.00 39.37 107 ASP C CA 1
ATOM 2878 C C . ASP C 1 107 ? 50.900 -9.029 20.051 1.00 38.24 107 ASP C C 1
ATOM 2879 O O . ASP C 1 107 ? 51.937 -8.384 19.759 1.00 39.20 107 ASP C O 1
ATOM 2884 N N . TYR C 1 108 ? 49.734 -8.910 19.417 1.00 34.42 108 TYR C N 1
ATOM 2885 C CA . TYR C 1 108 ? 49.444 -7.875 18.397 1.00 33.40 108 TYR C CA 1
ATOM 2886 C C . TYR C 1 108 ? 48.668 -6.763 19.075 1.00 31.63 108 TYR C C 1
ATOM 2887 O O . TYR C 1 108 ? 47.692 -7.077 19.785 1.00 29.66 108 TYR C O 1
ATOM 2896 N N . TYR C 1 109 ? 49.112 -5.521 18.900 1.00 27.87 109 TYR C N 1
ATOM 2897 C CA . TYR C 1 109 ? 48.469 -4.352 19.537 1.00 28.00 109 TYR C CA 1
ATOM 2898 C C . TYR C 1 109 ? 48.092 -3.335 18.463 1.00 26.71 109 TYR C C 1
ATOM 2899 O O . TYR C 1 109 ? 48.833 -3.104 17.541 1.00 24.38 109 TYR C O 1
ATOM 2908 N N . THR C 1 110 ? 46.927 -2.730 18.621 1.00 25.52 110 THR C N 1
ATOM 2909 C CA . THR C 1 110 ? 46.497 -1.549 17.839 1.00 27.65 110 THR C CA 1
ATOM 2910 C C . THR C 1 110 ? 47.315 -0.358 18.325 1.00 23.82 110 THR C C 1
ATOM 2911 O O . THR C 1 110 ? 47.772 0.421 17.505 1.00 26.36 110 THR C O 1
ATOM 2915 N N . TYR C 1 111 ? 47.494 -0.268 19.641 1.00 25.46 111 TYR C N 1
ATOM 2916 C CA . TYR C 1 111 ? 48.301 0.764 20.344 1.00 27.59 111 TYR C CA 1
ATOM 2917 C C . TYR C 1 111 ? 49.407 0.068 21.119 1.00 26.83 111 TYR C C 1
ATOM 2918 O O . TYR C 1 111 ? 49.121 -0.717 22.030 1.00 24.98 111 TYR C O 1
ATOM 2927 N N . PRO C 1 112 ? 50.682 0.291 20.715 1.00 27.76 112 PRO C N 1
ATOM 2928 C CA . PRO C 1 112 ? 51.812 -0.452 21.269 1.00 28.99 112 PRO C CA 1
ATOM 2929 C C . PRO C 1 112 ? 51.999 -0.302 22.785 1.00 30.10 112 PRO C C 1
ATOM 2930 O O . PRO C 1 112 ? 52.414 -1.251 23.426 1.00 31.41 112 PRO C O 1
ATOM 2934 N N . LYS C 1 113 ? 51.622 0.845 23.344 1.00 31.95 113 LYS C N 1
ATOM 2935 C CA . LYS C 1 113 ? 51.736 1.122 24.799 1.00 31.17 113 LYS C CA 1
ATOM 2936 C C . LYS C 1 113 ? 50.864 0.152 25.596 1.00 31.66 113 LYS C C 1
ATOM 2937 O O . LYS C 1 113 ? 51.094 0.026 26.805 1.00 34.16 113 LYS C O 1
ATOM 2943 N N . ASN C 1 114 ? 49.874 -0.501 24.978 1.00 28.72 114 ASN C N 1
ATOM 2944 C CA . ASN C 1 114 ? 49.014 -1.454 25.724 1.00 28.78 114 ASN C CA 1
ATOM 2945 C C . ASN C 1 114 ? 49.803 -2.718 26.072 1.00 27.32 114 ASN C C 1
ATOM 2946 O O . ASN C 1 114 ? 49.227 -3.526 26.774 1.00 31.39 114 ASN C O 1
ATOM 2951 N N . ALA C 1 115 ? 51.086 -2.844 25.683 1.00 30.46 115 ALA C N 1
ATOM 2952 C CA . ALA C 1 115 ? 51.962 -3.978 26.091 1.00 31.87 115 ALA C CA 1
ATOM 2953 C C . ALA C 1 115 ? 52.499 -3.739 27.503 1.00 30.79 115 ALA C C 1
ATOM 2954 O O . ALA C 1 115 ? 53.062 -4.698 28.086 1.00 28.29 115 ALA C O 1
ATOM 2956 N N . ASN C 1 116 ? 52.332 -2.520 28.028 1.00 29.22 116 ASN C N 1
ATOM 2957 C CA . ASN C 1 116 ? 52.682 -2.164 29.430 1.00 28.71 116 ASN C CA 1
ATOM 2958 C C . ASN C 1 116 ? 51.411 -1.748 30.196 1.00 32.01 116 ASN C C 1
ATOM 2959 O O . ASN C 1 116 ? 50.375 -1.412 29.568 1.00 28.02 116 ASN C O 1
ATOM 2964 N N . ASP C 1 117 ? 51.445 -1.894 31.520 1.00 28.78 117 ASP C N 1
ATOM 2965 C CA . ASP C 1 117 ? 50.286 -1.649 32.413 1.00 29.57 117 ASP C CA 1
ATOM 2966 C C . ASP C 1 117 ? 49.926 -0.153 32.445 1.00 31.24 117 ASP C C 1
ATOM 2967 O O . ASP C 1 117 ? 48.720 0.175 32.488 1.00 27.45 117 ASP C O 1
ATOM 2972 N N . LYS C 1 118 ? 50.898 0.754 32.422 1.00 26.83 118 LYS C N 1
ATOM 2973 C CA . LYS C 1 118 ? 50.545 2.187 32.327 1.00 29.72 118 LYS C CA 1
ATOM 2974 C C . LYS C 1 118 ? 49.652 2.421 31.097 1.00 29.57 118 LYS C C 1
ATOM 2975 O O . LYS C 1 118 ? 48.576 3.071 31.255 1.00 24.88 118 LYS C O 1
ATOM 2981 N N . GLY C 1 119 ? 50.079 1.940 29.923 1.00 27.04 119 GLY C N 1
ATOM 2982 C CA . GLY C 1 119 ? 49.345 2.125 28.663 1.00 27.10 119 GLY C CA 1
ATOM 2983 C C . GLY C 1 119 ? 47.973 1.475 28.721 1.00 26.05 119 GLY C C 1
ATOM 2984 O O . GLY C 1 119 ? 46.990 2.121 28.342 1.00 28.55 119 GLY C O 1
ATOM 2985 N N . LEU C 1 120 ? 47.909 0.224 29.170 1.00 24.63 120 LEU C N 1
ATOM 2986 C CA . LEU C 1 120 ? 46.660 -0.548 29.236 1.00 25.63 120 LEU C CA 1
ATOM 2987 C C . LEU C 1 120 ? 45.669 0.197 30.139 1.00 27.28 120 LEU C C 1
ATOM 2988 O O . LEU C 1 120 ? 44.490 0.325 29.780 1.00 26.05 120 LEU C O 1
ATOM 2993 N N . PHE C 1 121 ? 46.134 0.690 31.285 1.00 25.94 121 PHE C N 1
ATOM 2994 C CA . PHE C 1 121 ? 45.263 1.436 32.215 1.00 26.10 121 PHE C CA 1
ATOM 2995 C C . PHE C 1 121 ? 44.716 2.675 31.492 1.00 24.85 121 PHE C C 1
ATOM 2996 O O . PHE C 1 121 ? 43.511 2.917 31.540 1.00 26.29 121 PHE C O 1
ATOM 3004 N N . GLU C 1 122 ? 45.562 3.426 30.805 1.00 23.87 122 GLU C N 1
ATOM 3005 C CA . GLU C 1 122 ? 45.125 4.645 30.070 1.00 26.82 122 GLU C CA 1
ATOM 3006 C C . GLU C 1 122 ? 44.008 4.298 29.077 1.00 26.80 122 GLU C C 1
ATOM 3007 O O . GLU C 1 122 ? 43.032 5.099 28.953 1.00 23.44 122 GLU C O 1
ATOM 3013 N N . THR C 1 123 ? 44.165 3.195 28.337 1.00 24.50 123 THR C N 1
ATOM 3014 C CA . THR C 1 123 ? 43.213 2.780 27.274 1.00 23.81 123 THR C CA 1
ATOM 3015 C C . THR C 1 123 ? 41.858 2.496 27.918 1.00 25.23 123 THR C C 1
ATOM 3016 O O . THR C 1 123 ? 40.850 2.973 27.371 1.00 28.07 123 THR C O 1
ATOM 3020 N N . ILE C 1 124 ? 41.830 1.741 29.023 1.00 27.34 124 ILE C N 1
ATOM 3021 C CA . ILE C 1 124 ? 40.566 1.370 29.727 1.00 25.49 124 ILE C CA 1
ATOM 3022 C C . ILE C 1 124 ? 39.940 2.619 30.358 1.00 28.34 124 ILE C C 1
ATOM 3023 O O . ILE C 1 124 ? 38.746 2.876 30.102 1.00 26.05 124 ILE C O 1
ATOM 3028 N N . TYR C 1 125 ? 40.718 3.365 31.136 1.00 23.06 125 TYR C N 1
ATOM 3029 C CA . TYR C 1 125 ? 40.227 4.546 31.880 1.00 26.58 125 TYR C CA 1
ATOM 3030 C C . TYR C 1 125 ? 39.655 5.584 30.915 1.00 25.63 125 TYR C C 1
ATOM 3031 O O . TYR C 1 125 ? 38.524 6.032 31.113 1.00 24.49 125 TYR C O 1
ATOM 3040 N N . GLY C 1 126 ? 40.417 5.909 29.874 1.00 26.76 126 GLY C N 1
ATOM 3041 C CA . GLY C 1 126 ? 40.196 7.084 29.013 1.00 27.16 126 GLY C CA 1
ATOM 3042 C C . GLY C 1 126 ? 39.519 6.730 27.710 1.00 27.24 126 GLY C C 1
ATOM 3043 O O . GLY C 1 126 ? 39.124 7.652 27.011 1.00 26.14 126 GLY C O 1
ATOM 3044 N N . GLY C 1 127 ? 39.449 5.438 27.377 1.00 28.48 127 GLY C N 1
ATOM 3045 C CA . GLY C 1 127 ? 38.819 4.943 26.150 1.00 25.80 127 GLY C CA 1
ATOM 3046 C C . GLY C 1 127 ? 39.749 5.085 24.963 1.00 26.56 127 GLY C C 1
ATOM 3047 O O . GLY C 1 127 ? 40.936 5.473 25.131 1.00 27.73 127 GLY C O 1
ATOM 3048 N N . ALA C 1 128 ? 39.266 4.705 23.789 1.00 27.34 128 ALA C N 1
ATOM 3049 C CA . ALA C 1 128 ? 40.029 4.824 22.534 1.00 29.47 128 ALA C CA 1
ATOM 3050 C C . ALA C 1 128 ? 39.078 5.381 21.473 1.00 31.18 128 ALA C C 1
ATOM 3051 O O . ALA C 1 128 ? 38.421 6.392 21.802 1.00 31.87 128 ALA C O 1
ATOM 3053 N N . ARG C 1 129 ? 39.023 4.798 20.268 1.00 29.47 129 ARG C N 1
ATOM 3054 C CA . ARG C 1 129 ? 38.158 5.273 19.162 1.00 34.14 129 ARG C CA 1
ATOM 3055 C C . ARG C 1 129 ? 36.800 4.561 19.232 1.00 38.62 129 ARG C C 1
ATOM 3056 O O . ARG C 1 129 ? 36.694 3.562 19.961 1.00 42.31 129 ARG C O 1
ATOM 3064 N N . SER C 1 130 ? 35.813 5.061 18.486 1.00 41.64 130 SER C N 1
ATOM 3065 C CA . SER C 1 130 ? 34.515 4.387 18.199 1.00 44.31 130 SER C CA 1
ATOM 3066 C C . SER C 1 130 ? 33.894 3.826 19.492 1.00 39.17 130 SER C C 1
ATOM 3067 O O . SER C 1 130 ? 33.681 4.611 20.423 1.00 44.72 130 SER C O 1
ATOM 3070 N N . MET C 1 131 ? 33.698 2.511 19.561 1.00 38.71 131 MET C N 1
ATOM 3071 C CA . MET C 1 131 ? 32.879 1.794 20.579 1.00 43.34 131 MET C CA 1
ATOM 3072 C C . MET C 1 131 ? 33.634 1.669 21.908 1.00 36.16 131 MET C C 1
ATOM 3073 O O . MET C 1 131 ? 33.036 1.301 22.917 1.00 37.01 131 MET C O 1
ATOM 3078 N N . MET C 1 132 ? 34.937 1.904 21.896 1.00 35.52 132 MET C N 1
ATOM 3079 C CA . MET C 1 132 ? 35.808 1.677 23.068 1.00 30.49 132 MET C CA 1
ATOM 3080 C C . MET C 1 132 ? 35.726 2.935 23.940 1.00 30.11 132 MET C C 1
ATOM 3081 O O . MET C 1 132 ? 36.623 3.769 23.923 1.00 29.18 132 MET C O 1
ATOM 3086 N N . GLY C 1 133 ? 34.626 3.092 24.650 1.00 29.68 133 GLY C N 1
ATOM 3087 C CA . GLY C 1 133 ? 34.376 4.289 25.461 1.00 30.62 133 GLY C CA 1
ATOM 3088 C C . GLY C 1 133 ? 35.208 4.289 26.734 1.00 33.09 133 GLY C C 1
ATOM 3089 O O . GLY C 1 133 ? 35.721 3.252 27.175 1.00 33.80 133 GLY C O 1
ATOM 3090 N N . PRO C 1 134 ? 35.363 5.473 27.355 1.00 34.89 134 PRO C N 1
ATOM 3091 C CA . PRO C 1 134 ? 36.077 5.590 28.627 1.00 35.09 134 PRO C CA 1
ATOM 3092 C C . PRO C 1 134 ? 35.338 4.841 29.741 1.00 33.29 134 PRO C C 1
ATOM 3093 O O . PRO C 1 134 ? 34.125 4.833 29.722 1.00 31.08 134 PRO C O 1
ATOM 3097 N N . GLN C 1 135 ? 36.078 4.273 30.694 1.00 32.70 135 GLN C N 1
ATOM 3098 C CA . GLN C 1 135 ? 35.514 3.483 31.812 1.00 33.58 135 GLN C CA 1
ATOM 3099 C C . GLN C 1 135 ? 35.585 4.282 33.115 1.00 36.52 135 GLN C C 1
ATOM 3100 O O . GLN C 1 135 ? 35.159 3.731 34.165 1.00 33.56 135 GLN C O 1
ATOM 3106 N N . TYR C 1 136 ? 36.084 5.521 33.071 1.00 35.78 136 TYR C N 1
ATOM 3107 C CA . TYR C 1 136 ? 36.386 6.300 34.305 1.00 37.53 136 TYR C CA 1
ATOM 3108 C C . TYR C 1 136 ? 35.107 6.565 35.113 1.00 38.87 136 TYR C C 1
ATOM 3109 O O . TYR C 1 136 ? 35.258 6.783 36.304 1.00 42.98 136 TYR C O 1
ATOM 3118 N N . ASN C 1 137 ? 33.913 6.583 34.507 1.00 41.34 137 ASN C N 1
ATOM 3119 C CA . ASN C 1 137 ? 32.643 6.787 35.257 1.00 48.79 137 ASN C CA 1
ATOM 3120 C C . ASN C 1 137 ? 32.006 5.448 35.665 1.00 48.34 137 ASN C C 1
ATOM 3121 O O . ASN C 1 137 ? 31.214 5.469 36.616 1.00 52.00 137 ASN C O 1
ATOM 3126 N N . ASN C 1 138 ? 32.284 4.345 34.968 1.00 41.45 138 ASN C N 1
ATOM 3127 C CA . ASN C 1 138 ? 31.662 3.025 35.254 1.00 42.48 138 ASN C CA 1
ATOM 3128 C C . ASN C 1 138 ? 32.445 2.302 36.355 1.00 42.85 138 ASN C C 1
ATOM 3129 O O . ASN C 1 138 ? 31.810 1.647 37.179 1.00 49.52 138 ASN C O 1
ATOM 3134 N N . LEU C 1 139 ? 33.779 2.394 36.358 1.00 40.40 139 LEU C N 1
ATOM 3135 C CA . LEU C 1 139 ? 34.641 1.518 37.195 1.00 35.51 139 LEU C CA 1
ATOM 3136 C C . LEU C 1 139 ? 35.560 2.374 38.038 1.00 36.60 139 LEU C C 1
ATOM 3137 O O . LEU C 1 139 ? 36.004 3.447 37.562 1.00 36.50 139 LEU C O 1
ATOM 3142 N N . THR C 1 140 ? 35.843 1.893 39.237 1.00 34.87 140 THR C N 1
ATOM 3143 C CA . THR C 1 140 ? 36.920 2.459 40.074 1.00 36.09 140 THR C CA 1
ATOM 3144 C C . THR C 1 140 ? 38.263 2.098 39.428 1.00 32.60 140 THR C C 1
ATOM 3145 O O . THR C 1 140 ? 38.337 1.128 38.611 1.00 27.86 140 THR C O 1
ATOM 3149 N N . LYS C 1 141 ? 39.281 2.867 39.780 1.00 32.52 141 LYS C N 1
ATOM 3150 C CA . LYS C 1 141 ? 40.677 2.622 39.371 1.00 32.68 141 LYS C CA 1
ATOM 3151 C C . LYS C 1 141 ? 41.046 1.226 39.861 1.00 33.35 141 LYS C C 1
ATOM 3152 O O . LYS C 1 141 ? 41.662 0.486 39.080 1.00 31.74 141 LYS C O 1
ATOM 3158 N N . ASP C 1 142 ? 40.614 0.863 41.072 1.00 30.93 142 ASP C N 1
ATOM 3159 C CA . ASP C 1 142 ? 40.943 -0.453 41.678 1.00 34.20 142 ASP C CA 1
ATOM 3160 C C . ASP C 1 142 ? 40.311 -1.589 40.872 1.00 32.96 142 ASP C C 1
ATOM 3161 O O . ASP C 1 142 ? 40.974 -2.641 40.706 1.00 34.33 142 ASP C O 1
ATOM 3166 N N . GLU C 1 143 ? 39.079 -1.406 40.392 1.00 31.74 143 GLU C N 1
ATOM 3167 C CA . GLU C 1 143 ? 38.373 -2.414 39.569 1.00 30.86 143 GLU C CA 1
ATOM 3168 C C . GLU C 1 143 ? 39.107 -2.587 38.244 1.00 29.42 143 GLU C C 1
ATOM 3169 O O . GLU C 1 143 ? 39.300 -3.710 37.816 1.00 28.47 143 GLU C O 1
ATOM 3175 N N . ILE C 1 144 ? 39.502 -1.485 37.628 1.00 30.78 144 ILE C N 1
ATOM 3176 C CA . ILE C 1 144 ? 40.299 -1.498 36.368 1.00 30.49 144 ILE C CA 1
ATOM 3177 C C . ILE C 1 144 ? 41.586 -2.312 36.576 1.00 30.40 144 ILE C C 1
ATOM 3178 O O . ILE C 1 144 ? 41.912 -3.126 35.682 1.00 26.18 144 ILE C O 1
ATOM 3183 N N . LEU C 1 145 ? 42.295 -2.126 37.697 1.00 29.90 145 LEU C N 1
ATOM 3184 C CA . LEU C 1 145 ? 43.551 -2.883 37.974 1.00 29.27 145 LEU C CA 1
ATOM 3185 C C . LEU C 1 145 ? 43.253 -4.378 38.118 1.00 28.19 145 LEU C C 1
ATOM 3186 O O . LEU C 1 145 ? 44.088 -5.176 37.664 1.00 27.20 145 LEU C O 1
ATOM 3191 N N . HIS C 1 146 ? 42.115 -4.752 38.710 1.00 28.70 146 HIS C N 1
ATOM 3192 C CA . HIS C 1 146 ? 41.644 -6.163 38.780 1.00 27.79 146 HIS C CA 1
ATOM 3193 C C . HIS C 1 146 ? 41.477 -6.710 37.355 1.00 29.26 146 HIS C C 1
ATOM 3194 O O . HIS C 1 146 ? 42.059 -7.762 37.048 1.00 27.69 146 HIS C O 1
ATOM 3201 N N . ILE C 1 147 ? 40.721 -6.005 36.507 1.00 27.19 147 ILE C N 1
ATOM 3202 C CA . ILE C 1 147 ? 40.490 -6.417 35.095 1.00 28.26 147 ILE C CA 1
ATOM 3203 C C . ILE C 1 147 ? 41.854 -6.602 34.420 1.00 27.03 147 ILE C C 1
ATOM 3204 O O . ILE C 1 147 ? 42.054 -7.637 33.776 1.00 27.77 147 ILE C O 1
ATOM 3209 N N . MET C 1 148 ? 42.759 -5.637 34.556 1.00 28.83 148 MET C N 1
ATOM 3210 C CA . MET C 1 148 ? 44.067 -5.669 33.862 1.00 27.65 148 MET C CA 1
ATOM 3211 C C . MET C 1 148 ? 44.836 -6.911 34.329 1.00 27.45 148 MET C C 1
ATOM 3212 O O . MET C 1 148 ? 45.473 -7.559 33.475 1.00 27.07 148 MET C O 1
ATOM 3217 N N . ALA C 1 149 ? 44.725 -7.271 35.606 1.00 26.56 149 ALA C N 1
ATOM 3218 C CA . ALA C 1 149 ? 45.453 -8.431 36.167 1.00 29.48 149 ALA C CA 1
ATOM 3219 C C . ALA C 1 149 ? 44.914 -9.699 35.501 1.00 28.56 149 ALA C C 1
ATOM 3220 O O . ALA C 1 149 ? 45.723 -10.558 35.100 1.00 29.47 149 ALA C O 1
ATOM 3222 N N . TRP C 1 150 ? 43.594 -9.823 35.372 1.00 24.78 150 TRP C N 1
ATOM 3223 C CA . TRP C 1 150 ? 42.989 -10.995 34.705 1.00 26.25 150 TRP C CA 1
ATOM 3224 C C . TRP C 1 150 ? 43.424 -11.034 33.231 1.00 26.77 150 TRP C C 1
ATOM 3225 O O . TRP C 1 150 ? 43.796 -12.132 32.745 1.00 26.38 150 TRP C O 1
ATOM 3236 N N . VAL C 1 151 ? 43.380 -9.895 32.530 1.00 25.61 151 VAL C N 1
ATOM 3237 C CA . VAL C 1 151 ? 43.732 -9.807 31.087 1.00 25.19 151 VAL C CA 1
ATOM 3238 C C . VAL C 1 151 ? 45.169 -10.319 30.929 1.00 26.12 151 VAL C C 1
ATOM 3239 O O . VAL C 1 151 ? 45.448 -11.088 29.961 1.00 27.83 151 VAL C O 1
ATOM 3243 N N . ARG C 1 152 ? 46.074 -9.948 31.824 1.00 25.35 152 ARG C N 1
ATOM 3244 C CA . ARG C 1 152 ? 47.494 -10.379 31.677 1.00 26.91 152 ARG C CA 1
ATOM 3245 C C . ARG C 1 152 ? 47.588 -11.892 31.972 1.00 28.67 152 ARG C C 1
ATOM 3246 O O . ARG C 1 152 ? 48.328 -12.553 31.259 1.00 31.40 152 ARG C O 1
ATOM 3254 N N . SER C 1 153 ? 46.779 -12.416 32.901 1.00 30.16 153 SER C N 1
ATOM 3255 C CA . SER C 1 153 ? 46.747 -13.837 33.341 1.00 30.71 153 SER C CA 1
ATOM 3256 C C . SER C 1 153 ? 46.375 -14.782 32.187 1.00 36.09 153 SER C C 1
ATOM 3257 O O . SER C 1 153 ? 46.793 -15.956 32.234 1.00 35.52 153 SER C O 1
ATOM 3260 N N . VAL C 1 154 ? 45.607 -14.327 31.187 1.00 38.31 154 VAL C N 1
ATOM 3261 C CA . VAL C 1 154 ? 45.093 -15.209 30.094 1.00 35.06 154 VAL C CA 1
ATOM 3262 C C . VAL C 1 154 ? 45.942 -14.997 28.840 1.00 34.29 154 VAL C C 1
ATOM 3263 O O . VAL C 1 154 ? 45.591 -15.546 27.792 1.00 33.76 154 VAL C O 1
ATOM 3267 N N . TYR C 1 155 ? 47.015 -14.225 28.946 1.00 28.92 155 TYR C N 1
ATOM 3268 C CA . TYR C 1 155 ? 47.935 -13.950 27.817 1.00 32.49 155 TYR C CA 1
ATOM 3269 C C . TYR C 1 155 ? 48.507 -15.259 27.251 1.00 33.91 155 TYR C C 1
ATOM 3270 O O . TYR C 1 155 ? 48.993 -16.095 28.032 1.00 29.74 155 TYR C O 1
ATOM 3279 N N . TRP C 1 156 ? 48.471 -15.404 25.926 1.00 34.76 156 TRP C N 1
ATOM 3280 C CA . TRP C 1 156 ? 48.904 -16.613 25.188 1.00 37.39 156 TRP C CA 1
ATOM 3281 C C . TRP C 1 156 ? 49.952 -16.243 24.140 1.00 36.69 156 TRP C C 1
ATOM 3282 O O . TRP C 1 156 ? 50.271 -17.112 23.362 1.00 36.88 156 TRP C O 1
ATOM 3293 N N . GLY C 1 157 ? 50.464 -15.007 24.136 1.00 36.54 157 GLY C N 1
ATOM 3294 C CA . GLY C 1 157 ? 51.505 -14.550 23.194 1.00 39.61 157 GLY C CA 1
ATOM 3295 C C . GLY C 1 157 ? 52.891 -14.800 23.758 1.00 43.09 157 GLY C C 1
ATOM 3296 O O . GLY C 1 157 ? 52.999 -15.566 24.732 1.00 42.04 157 GLY C O 1
ATOM 3297 N N . SER C 1 158 ? 53.898 -14.139 23.199 1.00 48.49 158 SER C N 1
ATOM 3298 C CA . SER C 1 158 ? 55.339 -14.355 23.494 1.00 51.91 158 SER C CA 1
ATOM 3299 C C . SER C 1 158 ? 55.760 -13.562 24.731 1.00 51.96 158 SER C C 1
ATOM 3300 O O . SER C 1 158 ? 55.287 -12.421 24.896 1.00 47.30 158 SER C O 1
ATOM 3303 N N . ALA C 1 159 ? 56.674 -14.139 25.512 1.00 51.82 159 ALA C N 1
ATOM 3304 C CA . ALA C 1 159 ? 57.373 -13.497 26.650 1.00 55.67 159 ALA C CA 1
ATOM 3305 C C . ALA C 1 159 ? 58.078 -12.218 26.178 1.00 50.25 159 ALA C C 1
ATOM 3306 O O . ALA C 1 159 ? 57.973 -11.207 26.887 1.00 46.88 159 ALA C O 1
ATOM 3308 N N . ASP C 1 160 ? 58.738 -12.260 25.017 1.00 52.71 160 ASP C N 1
ATOM 3309 C CA . ASP C 1 160 ? 59.515 -11.127 24.431 1.00 64.00 160 ASP C CA 1
ATOM 3310 C C . ASP C 1 160 ? 58.667 -9.848 24.394 1.00 59.86 160 ASP C C 1
ATOM 3311 O O . ASP C 1 160 ? 59.204 -8.772 24.726 1.00 57.23 160 ASP C O 1
ATOM 3316 N N . LYS C 1 161 ? 57.391 -9.968 24.006 1.00 58.02 161 LYS C N 1
ATOM 3317 C CA . LYS C 1 161 ? 56.459 -8.823 23.795 1.00 63.62 161 LYS C CA 1
ATOM 3318 C C . LYS C 1 161 ? 55.685 -8.494 25.085 1.00 53.33 161 LYS C C 1
ATOM 3319 O O . LYS C 1 161 ? 54.975 -7.479 25.069 1.00 45.31 161 LYS C O 1
ATOM 3325 N N . ALA C 1 162 ? 55.839 -9.290 26.155 1.00 47.44 162 ALA C N 1
ATOM 3326 C CA . ALA C 1 162 ? 55.174 -9.116 27.468 1.00 46.28 162 ALA C CA 1
ATOM 3327 C C . ALA C 1 162 ? 55.895 -8.043 28.295 1.00 47.07 162 ALA C C 1
ATOM 3328 O O . ALA C 1 162 ? 56.522 -8.385 29.294 1.00 46.69 162 ALA C O 1
ATOM 3330 N N . ASP C 1 163 ? 55.754 -6.765 27.931 1.00 51.66 163 ASP C N 1
ATOM 3331 C CA . ASP C 1 163 ? 56.557 -5.658 28.523 1.00 51.40 163 ASP C CA 1
ATOM 3332 C C . ASP C 1 163 ? 56.174 -5.421 29.993 1.00 47.49 163 ASP C C 1
ATOM 3333 O O . ASP C 1 163 ? 56.980 -4.809 30.700 1.00 42.56 163 ASP C O 1
ATOM 3338 N N . TRP C 1 164 ? 55.032 -5.924 30.471 1.00 43.06 164 TRP C N 1
ATOM 3339 C CA . TRP C 1 164 ? 54.622 -5.808 31.898 1.00 36.47 164 TRP C CA 1
ATOM 3340 C C . TRP C 1 164 ? 55.345 -6.852 32.761 1.00 36.87 164 TRP C C 1
ATOM 3341 O O . TRP C 1 164 ? 55.258 -6.757 33.981 1.00 36.05 164 TRP C O 1
ATOM 3352 N N . LEU C 1 165 ? 55.940 -7.892 32.173 1.00 44.59 165 LEU C N 1
ATOM 3353 C CA . LEU C 1 165 ? 56.702 -8.924 32.939 1.00 43.76 165 LEU C CA 1
ATOM 3354 C C . LEU C 1 165 ? 58.143 -8.421 33.111 1.00 43.78 165 LEU C C 1
ATOM 3355 O O . LEU C 1 165 ? 58.712 -7.900 32.125 1.00 46.91 165 LEU C O 1
ATOM 3360 N N . THR C 1 166 ? 58.716 -8.555 34.304 1.00 42.26 166 THR C N 1
ATOM 3361 C CA . THR C 1 166 ? 60.165 -8.311 34.529 1.00 54.72 166 THR C CA 1
ATOM 3362 C C . THR C 1 166 ? 60.921 -9.346 33.685 1.00 59.40 166 THR C C 1
ATOM 3363 O O . THR C 1 166 ? 60.253 -10.240 33.114 1.00 65.72 166 THR C O 1
ATOM 3367 N N . GLU C 1 167 ? 62.245 -9.262 33.581 1.00 65.02 167 GLU C N 1
ATOM 3368 C CA . GLU C 1 167 ? 62.999 -10.209 32.710 1.00 64.52 167 GLU C CA 1
ATOM 3369 C C . GLU C 1 167 ? 62.985 -11.608 33.350 1.00 57.55 167 GLU C C 1
ATOM 3370 O O . GLU C 1 167 ? 62.976 -12.606 32.585 1.00 50.54 167 GLU C O 1
ATOM 3376 N N . GLU C 1 168 ? 62.923 -11.684 34.687 1.00 47.28 168 GLU C N 1
ATOM 3377 C CA . GLU C 1 168 ? 62.886 -12.969 35.430 1.00 54.39 168 GLU C CA 1
ATOM 3378 C C . GLU C 1 168 ? 61.501 -13.612 35.306 1.00 55.37 168 GLU C C 1
ATOM 3379 O O . GLU C 1 168 ? 61.463 -14.859 35.333 1.00 51.36 168 GLU C O 1
ATOM 3385 N N . GLN C 1 169 ? 60.425 -12.817 35.165 1.00 48.23 169 GLN C N 1
ATOM 3386 C CA . GLN C 1 169 ? 59.048 -13.355 34.962 1.00 49.36 169 GLN C CA 1
ATOM 3387 C C . GLN C 1 169 ? 58.965 -13.959 33.564 1.00 46.94 169 GLN C C 1
ATOM 3388 O O . GLN C 1 169 ? 58.423 -15.066 33.451 1.00 49.34 169 GLN C O 1
ATOM 3394 N N . LYS C 1 170 ? 59.552 -13.288 32.567 1.00 49.58 170 LYS C N 1
ATOM 3395 C CA . LYS C 1 170 ? 59.659 -13.775 31.162 1.00 53.67 170 LYS C CA 1
ATOM 3396 C C . LYS C 1 170 ? 60.364 -15.140 31.140 1.00 57.73 170 LYS C C 1
ATOM 3397 O O . LYS C 1 170 ? 59.855 -16.055 30.456 1.00 53.70 170 LYS C O 1
ATOM 3403 N N . ALA C 1 171 ? 61.491 -15.266 31.851 1.00 61.10 171 ALA C N 1
ATOM 3404 C CA . ALA C 1 171 ? 62.331 -16.488 31.908 1.00 64.91 171 ALA C CA 1
ATOM 3405 C C . ALA C 1 171 ? 61.512 -17.653 32.487 1.00 66.37 171 ALA C C 1
ATOM 3406 O O . ALA C 1 171 ? 61.744 -18.799 32.052 1.00 73.11 171 ALA C O 1
ATOM 3408 N N . ASN C 1 172 ? 60.547 -17.350 33.356 1.00 61.72 172 ASN C N 1
ATOM 3409 C CA . ASN C 1 172 ? 59.653 -18.373 33.953 1.00 59.84 172 ASN C CA 1
ATOM 3410 C C . ASN C 1 172 ? 58.246 -18.194 33.378 1.00 57.48 172 ASN C C 1
ATOM 3411 O O . ASN C 1 172 ? 57.289 -18.498 34.072 1.00 54.43 172 ASN C O 1
ATOM 3416 N N . PHE C 1 173 ? 58.142 -17.731 32.134 1.00 59.27 173 PHE C N 1
ATOM 3417 C CA . PHE C 1 173 ? 56.820 -17.469 31.511 1.00 57.88 173 PHE C CA 1
ATOM 3418 C C . PHE C 1 173 ? 56.056 -18.755 31.192 1.00 53.13 173 PHE C C 1
ATOM 3419 O O . PHE C 1 173 ? 56.597 -19.614 30.522 1.00 52.21 173 PHE C O 1
ATOM 3427 N N . LYS C 1 174 ? 54.803 -18.819 31.636 1.00 51.79 174 LYS C N 1
ATOM 3428 C CA . LYS C 1 174 ? 53.877 -19.947 31.364 1.00 57.91 174 LYS C CA 1
ATOM 3429 C C . LYS C 1 174 ? 52.672 -19.399 30.591 1.00 52.48 174 LYS C C 1
ATOM 3430 O O . LYS C 1 174 ? 51.733 -18.917 31.217 1.00 44.72 174 LYS C O 1
ATOM 3436 N N . PRO C 1 175 ? 52.655 -19.494 29.250 1.00 48.14 175 PRO C N 1
ATOM 3437 C CA . PRO C 1 175 ? 51.578 -18.923 28.471 1.00 46.83 175 PRO C CA 1
ATOM 3438 C C . PRO C 1 175 ? 50.250 -19.632 28.738 1.00 47.43 175 PRO C C 1
ATOM 3439 O O . PRO C 1 175 ? 50.236 -20.794 28.978 1.00 43.95 175 PRO C O 1
ATOM 3443 N N . ALA C 1 176 ? 49.161 -18.881 28.646 1.00 40.99 176 ALA C N 1
ATOM 3444 C CA . ALA C 1 176 ? 47.817 -19.453 28.824 1.00 45.05 176 ALA C CA 1
ATOM 3445 C C . ALA C 1 176 ? 47.386 -20.164 27.542 1.00 43.01 176 ALA C C 1
ATOM 3446 O O . ALA C 1 176 ? 48.001 -19.996 26.508 1.00 43.25 176 ALA C O 1
ATOM 3448 N N . GLU C 1 177 ? 46.305 -20.917 27.631 1.00 46.79 177 GLU C N 1
ATOM 3449 C CA . GLU C 1 177 ? 45.794 -21.655 26.459 1.00 52.43 177 GLU C CA 1
ATOM 3450 C C . GLU C 1 177 ? 45.331 -20.659 25.392 1.00 46.97 177 GLU C C 1
ATOM 3451 O O . GLU C 1 177 ? 44.776 -19.629 25.745 1.00 43.69 177 GLU C O 1
ATOM 3457 N N . VAL C 1 178 ? 45.613 -20.957 24.131 1.00 43.32 178 VAL C N 1
ATOM 3458 C CA . VAL C 1 178 ? 45.143 -20.128 22.992 1.00 47.46 178 VAL C CA 1
ATOM 3459 C C . VAL C 1 178 ? 43.658 -20.454 22.809 1.00 51.90 178 VAL C C 1
ATOM 3460 O O . VAL C 1 178 ? 43.336 -21.626 22.754 1.00 48.34 178 VAL C O 1
ATOM 3464 N N . PRO C 1 179 ? 42.736 -19.472 22.788 1.00 56.52 179 PRO C N 1
ATOM 3465 C CA . PRO C 1 179 ? 41.305 -19.760 22.614 1.00 57.05 179 PRO C CA 1
ATOM 3466 C C . PRO C 1 179 ? 41.014 -20.445 21.271 1.00 55.54 179 PRO C C 1
ATOM 3467 O O . PRO C 1 179 ? 41.647 -20.114 20.323 1.00 51.20 179 PRO C O 1
ATOM 3471 N N . GLU C 1 180 ? 40.037 -21.353 21.240 1.00 62.27 180 GLU C N 1
ATOM 3472 C CA . GLU C 1 180 ? 39.724 -22.146 20.012 1.00 74.91 180 GLU C CA 1
ATOM 3473 C C . GLU C 1 180 ? 39.200 -21.217 18.905 1.00 69.87 180 GLU C C 1
ATOM 3474 O O . GLU C 1 180 ? 39.506 -21.490 17.740 1.00 73.52 180 GLU C O 1
ATOM 3480 N N . ASP C 1 181 ? 38.493 -20.139 19.265 1.00 81.95 181 ASP C N 1
ATOM 3481 C CA . ASP C 1 181 ? 37.836 -19.196 18.317 1.00 88.36 181 ASP C CA 1
ATOM 3482 C C . ASP C 1 181 ? 38.778 -18.046 17.911 1.00 85.22 181 ASP C C 1
ATOM 3483 O O . ASP C 1 181 ? 38.241 -17.014 17.447 1.00 85.58 181 ASP C O 1
ATOM 3488 N N . PHE C 1 182 ? 40.109 -18.202 18.026 1.00 77.40 182 PHE C N 1
ATOM 3489 C CA . PHE C 1 182 ? 41.101 -17.120 17.754 1.00 78.58 182 PHE C CA 1
ATOM 3490 C C . PHE C 1 182 ? 41.852 -17.361 16.432 1.00 89.14 182 PHE C C 1
ATOM 3491 O O . PHE C 1 182 ? 41.812 -16.462 15.556 1.00 103.98 182 PHE C O 1
ATOM 3499 N N . LYS C 1 183 ? 42.501 -18.510 16.265 1.00 87.56 183 LYS C N 1
ATOM 3500 C CA . LYS C 1 183 ? 43.256 -18.714 15.002 1.00 101.33 183 LYS C CA 1
ATOM 3501 C C . LYS C 1 183 ? 42.325 -19.188 13.883 1.00 101.95 183 LYS C C 1
ATOM 3502 O O . LYS C 1 183 ? 42.330 -18.532 12.819 1.00 96.33 183 LYS C O 1
ATOM 3508 N N . GLN D 1 33 ? 55.853 -15.299 -10.451 1.00 84.02 33 GLN D N 1
ATOM 3509 C CA . GLN D 1 33 ? 55.104 -14.611 -9.341 1.00 83.53 33 GLN D CA 1
ATOM 3510 C C . GLN D 1 33 ? 55.810 -14.880 -8.004 1.00 71.68 33 GLN D C 1
ATOM 3511 O O . GLN D 1 33 ? 56.490 -15.919 -7.895 1.00 70.17 33 GLN D O 1
ATOM 3517 N N . LEU D 1 34 ? 55.664 -13.971 -7.034 1.00 60.68 34 LEU D N 1
ATOM 3518 C CA . LEU D 1 34 ? 56.172 -14.151 -5.645 1.00 56.10 34 LEU D CA 1
ATOM 3519 C C . LEU D 1 34 ? 55.175 -15.033 -4.893 1.00 51.75 34 LEU D C 1
ATOM 3520 O O . LEU D 1 34 ? 54.058 -15.240 -5.434 1.00 57.64 34 LEU D O 1
ATOM 3525 N N . VAL D 1 35 ? 55.546 -15.521 -3.707 1.00 44.40 35 VAL D N 1
ATOM 3526 C CA . VAL D 1 35 ? 54.603 -16.220 -2.784 1.00 43.30 35 VAL D CA 1
ATOM 3527 C C . VAL D 1 35 ? 53.998 -15.174 -1.837 1.00 36.46 35 VAL D C 1
ATOM 3528 O O . VAL D 1 35 ? 54.751 -14.488 -1.119 1.00 32.50 35 VAL D O 1
ATOM 3532 N N . PHE D 1 36 ? 52.677 -15.060 -1.865 1.00 32.96 36 PHE D N 1
ATOM 3533 C CA . PHE D 1 36 ? 51.884 -14.123 -1.035 1.00 30.61 36 PHE D CA 1
ATOM 3534 C C . PHE D 1 36 ? 51.257 -14.948 0.071 1.00 32.22 36 PHE D C 1
ATOM 3535 O O . PHE D 1 36 ? 50.616 -15.997 -0.225 1.00 35.44 36 PHE D O 1
ATOM 3543 N N . ARG D 1 37 ? 51.481 -14.506 1.300 1.00 31.11 37 ARG D N 1
ATOM 3544 C CA . ARG D 1 37 ? 51.036 -15.196 2.538 1.00 33.91 37 ARG D CA 1
ATOM 3545 C C . ARG D 1 37 ? 49.972 -14.370 3.269 1.00 30.75 37 ARG D C 1
ATOM 3546 O O . ARG D 1 37 ? 50.117 -13.124 3.367 1.00 30.49 37 ARG D O 1
ATOM 3554 N N . ASN D 1 38 ? 48.988 -15.082 3.807 1.00 30.42 38 ASN D N 1
ATOM 3555 C CA . ASN D 1 38 ? 47.916 -14.609 4.711 1.00 31.99 38 ASN D CA 1
ATOM 3556 C C . ASN D 1 38 ? 48.560 -14.051 5.985 1.00 30.79 38 ASN D C 1
ATOM 3557 O O . ASN D 1 38 ? 49.438 -14.721 6.575 1.00 31.26 38 ASN D O 1
ATOM 3562 N N . THR D 1 39 ? 48.185 -12.828 6.353 1.00 29.60 39 THR D N 1
ATOM 3563 C CA . THR D 1 39 ? 48.772 -12.054 7.480 1.00 31.31 39 THR D CA 1
ATOM 3564 C C . THR D 1 39 ? 48.560 -12.809 8.807 1.00 33.86 39 THR D C 1
ATOM 3565 O O . THR D 1 39 ? 49.452 -12.760 9.658 1.00 32.36 39 THR D O 1
ATOM 3569 N N . VAL D 1 40 ? 47.440 -13.512 8.972 1.00 34.73 40 VAL D N 1
ATOM 3570 C CA . VAL D 1 40 ? 47.082 -14.223 10.237 1.00 37.60 40 VAL D CA 1
ATOM 3571 C C . VAL D 1 40 ? 47.723 -15.622 10.267 1.00 41.35 40 VAL D C 1
ATOM 3572 O O . VAL D 1 40 ? 48.364 -15.930 11.265 1.00 39.63 40 VAL D O 1
ATOM 3576 N N . THR D 1 41 ? 47.556 -16.433 9.219 1.00 40.28 41 THR D N 1
ATOM 3577 C CA . THR D 1 41 ? 47.830 -17.897 9.248 1.00 42.41 41 THR D CA 1
ATOM 3578 C C . THR D 1 41 ? 49.203 -18.227 8.658 1.00 43.76 41 THR D C 1
ATOM 3579 O O . THR D 1 41 ? 49.635 -19.343 8.899 1.00 44.86 41 THR D O 1
ATOM 3583 N N . GLY D 1 42 ? 49.789 -17.332 7.855 1.00 37.10 42 GLY D N 1
ATOM 3584 C CA . GLY D 1 42 ? 51.024 -17.561 7.088 1.00 38.69 42 GLY D CA 1
ATOM 3585 C C . GLY D 1 42 ? 50.823 -18.420 5.844 1.00 40.98 42 GLY D C 1
ATOM 3586 O O . GLY D 1 42 ? 51.817 -18.590 5.106 1.00 36.38 42 GLY D O 1
ATOM 3587 N N . ASP D 1 43 ? 49.606 -18.932 5.603 1.00 39.28 43 ASP D N 1
ATOM 3588 C CA . ASP D 1 43 ? 49.257 -19.800 4.445 1.00 44.11 43 ASP D CA 1
ATOM 3589 C C . ASP D 1 43 ? 49.295 -18.992 3.152 1.00 39.45 43 ASP D C 1
ATOM 3590 O O . ASP D 1 43 ? 49.083 -17.754 3.194 1.00 37.18 43 ASP D O 1
ATOM 3595 N N . VAL D 1 44 ? 49.503 -19.689 2.036 1.00 34.74 44 VAL D N 1
ATOM 3596 C CA . VAL D 1 44 ? 49.677 -19.051 0.702 1.00 34.70 44 VAL D CA 1
ATOM 3597 C C . VAL D 1 44 ? 48.301 -18.578 0.236 1.00 30.21 44 VAL D C 1
ATOM 3598 O O . VAL D 1 44 ? 47.322 -19.239 0.544 1.00 33.55 44 VAL D O 1
ATOM 3602 N N . LEU D 1 45 ? 48.241 -17.405 -0.387 1.00 30.83 45 LEU D N 1
ATOM 3603 C CA . LEU D 1 45 ? 46.985 -16.804 -0.914 1.00 31.57 45 LEU D CA 1
ATOM 3604 C C . LEU D 1 45 ? 46.789 -17.287 -2.360 1.00 32.05 45 LEU D C 1
ATOM 3605 O O . LEU D 1 45 ? 47.792 -17.401 -3.097 1.00 28.37 45 LEU D O 1
ATOM 3610 N N . ASP D 1 46 ? 45.548 -17.597 -2.722 1.00 29.62 46 ASP D N 1
ATOM 3611 C CA . ASP D 1 46 ? 45.162 -17.879 -4.123 1.00 33.84 46 ASP D CA 1
ATOM 3612 C C . ASP D 1 46 ? 44.794 -16.546 -4.772 1.00 37.07 46 ASP D C 1
ATOM 3613 O O . ASP D 1 46 ? 43.651 -16.088 -4.539 1.00 38.90 46 ASP D O 1
ATOM 3618 N N . LEU D 1 47 ? 45.696 -16.002 -5.595 1.00 38.21 47 LEU D N 1
ATOM 3619 C CA . LEU D 1 47 ? 45.527 -14.691 -6.274 1.00 43.63 47 LEU D CA 1
ATOM 3620 C C . LEU D 1 47 ? 44.654 -14.836 -7.528 1.00 45.21 47 LEU D C 1
ATOM 3621 O O . LEU D 1 47 ? 44.184 -13.804 -8.045 1.00 48.63 47 LEU D O 1
ATOM 3626 N N . SER D 1 48 ? 44.402 -16.058 -7.985 1.00 42.51 48 SER D N 1
ATOM 3627 C CA . SER D 1 48 ? 43.670 -16.314 -9.255 1.00 44.99 48 SER D CA 1
ATOM 3628 C C . SER D 1 48 ? 42.169 -16.313 -8.983 1.00 39.78 48 SER D C 1
ATOM 3629 O O . SER D 1 48 ? 41.413 -16.640 -9.891 1.00 40.00 48 SER D O 1
ATOM 3632 N N . PHE D 1 49 ? 41.745 -15.994 -7.765 1.00 39.46 49 PHE D N 1
ATOM 3633 C CA . PHE D 1 49 ? 40.316 -16.045 -7.398 1.00 41.68 49 PHE D CA 1
ATOM 3634 C C . PHE D 1 49 ? 39.516 -15.096 -8.299 1.00 46.68 49 PHE D C 1
ATOM 3635 O O . PHE D 1 49 ? 39.932 -13.940 -8.522 1.00 40.72 49 PHE D O 1
ATOM 3643 N N . GLY D 1 50 ? 38.361 -15.565 -8.776 1.00 44.78 50 GLY D N 1
ATOM 3644 C CA . GLY D 1 50 ? 37.361 -14.703 -9.434 1.00 47.61 50 GLY D CA 1
ATOM 3645 C C . GLY D 1 50 ? 37.538 -14.664 -10.945 1.00 51.07 50 GLY D C 1
ATOM 3646 O O . GLY D 1 50 ? 38.497 -15.297 -11.471 1.00 47.29 50 GLY D O 1
ATOM 3647 N N . LYS D 1 51 ? 36.656 -13.920 -11.611 1.00 51.07 51 LYS D N 1
ATOM 3648 C CA . LYS D 1 51 ? 36.534 -13.863 -13.087 1.00 58.15 51 LYS D CA 1
ATOM 3649 C C . LYS D 1 51 ? 36.126 -12.450 -13.520 1.00 55.72 51 LYS D C 1
ATOM 3650 O O . LYS D 1 51 ? 35.487 -12.327 -14.583 1.00 57.48 51 LYS D O 1
ATOM 3656 N N . LYS D 1 52 ? 36.501 -11.415 -12.760 1.00 58.57 52 LYS D N 1
ATOM 3657 C CA . LYS D 1 52 ? 36.104 -10.010 -13.066 1.00 62.73 52 LYS D CA 1
ATOM 3658 C C . LYS D 1 52 ? 36.800 -9.561 -14.360 1.00 61.09 52 LYS D C 1
ATOM 3659 O O . LYS D 1 52 ? 36.133 -8.912 -15.211 1.00 60.21 52 LYS D O 1
ATOM 3665 N N . GLY D 1 53 ? 38.072 -9.924 -14.540 1.00 51.16 53 GLY D N 1
ATOM 3666 C CA . GLY D 1 53 ? 38.790 -9.637 -15.796 1.00 48.18 53 GLY D CA 1
ATOM 3667 C C . GLY D 1 53 ? 40.171 -10.260 -15.843 1.00 45.26 53 GLY D C 1
ATOM 3668 O O . GLY D 1 53 ? 40.448 -11.182 -15.061 1.00 41.47 53 GLY D O 1
ATOM 3669 N N . GLU D 1 54 ? 40.989 -9.802 -16.783 1.00 40.96 54 GLU D N 1
ATOM 3670 C CA . GLU D 1 54 ? 42.392 -10.242 -16.954 1.00 41.88 54 GLU D CA 1
ATOM 3671 C C . GLU D 1 54 ? 43.246 -9.224 -16.224 1.00 38.11 54 GLU D C 1
ATOM 3672 O O . GLU D 1 54 ? 42.779 -8.081 -16.077 1.00 36.30 54 GLU D O 1
ATOM 3678 N N . LYS D 1 55 ? 44.420 -9.641 -15.768 1.00 37.24 55 LYS D N 1
ATOM 3679 C CA . LYS D 1 55 ? 45.338 -8.788 -14.969 1.00 36.96 55 LYS D CA 1
ATOM 3680 C C . LYS D 1 55 ? 45.692 -7.538 -15.779 1.00 35.39 55 LYS D C 1
ATOM 3681 O O . LYS D 1 55 ? 46.042 -7.671 -16.962 1.00 38.20 55 LYS D O 1
ATOM 3687 N N . THR D 1 56 ? 45.624 -6.367 -15.161 1.00 33.46 56 THR D N 1
ATOM 3688 C CA . THR D 1 56 ? 46.221 -5.114 -15.688 1.00 35.17 56 THR D CA 1
ATOM 3689 C C . THR D 1 56 ? 47.752 -5.177 -15.595 1.00 38.45 56 THR D C 1
ATOM 3690 O O . THR D 1 56 ? 48.290 -6.069 -14.916 1.00 34.94 56 THR D O 1
ATOM 3694 N N . GLU D 1 57 ? 48.439 -4.259 -16.268 1.00 40.58 57 GLU D N 1
ATOM 3695 C CA . GLU D 1 57 ? 49.923 -4.199 -16.265 1.00 44.63 57 GLU D CA 1
ATOM 3696 C C . GLU D 1 57 ? 50.369 -4.029 -14.805 1.00 37.22 57 GLU D C 1
ATOM 3697 O O . GLU D 1 57 ? 51.294 -4.737 -14.348 1.00 37.07 57 GLU D O 1
ATOM 3703 N N . ALA D 1 58 ? 49.728 -3.111 -14.085 1.00 34.95 58 ALA D N 1
ATOM 3704 C CA . ALA D 1 58 ? 50.015 -2.846 -12.662 1.00 31.34 58 ALA D CA 1
ATOM 3705 C C . ALA D 1 58 ? 49.906 -4.157 -11.888 1.00 28.36 58 ALA D C 1
ATOM 3706 O O . ALA D 1 58 ? 50.853 -4.456 -11.136 1.00 28.00 58 ALA D O 1
ATOM 3708 N N . VAL D 1 59 ? 48.830 -4.927 -12.087 1.00 27.50 59 VAL D N 1
ATOM 3709 C CA . VAL D 1 59 ? 48.652 -6.182 -11.298 1.00 30.37 59 VAL D CA 1
ATOM 3710 C C . VAL D 1 59 ? 49.767 -7.169 -11.657 1.00 33.60 59 VAL D C 1
ATOM 3711 O O . VAL D 1 59 ? 50.391 -7.718 -10.710 1.00 30.97 59 VAL D O 1
ATOM 3715 N N . GLU D 1 60 ? 50.024 -7.408 -12.943 1.00 37.41 60 GLU D N 1
ATOM 3716 C CA . GLU D 1 60 ? 51.054 -8.416 -13.330 1.00 40.58 60 GLU D CA 1
ATOM 3717 C C . GLU D 1 60 ? 52.425 -7.953 -12.817 1.00 32.68 60 GLU D C 1
ATOM 3718 O O . GLU D 1 60 ? 53.132 -8.800 -12.297 1.00 32.70 60 GLU D O 1
ATOM 3724 N N . HIS D 1 61 ? 52.761 -6.662 -12.871 1.00 32.51 61 HIS D N 1
ATOM 3725 C CA . HIS D 1 61 ? 54.044 -6.140 -12.316 1.00 35.89 61 HIS D CA 1
ATOM 3726 C C . HIS D 1 61 ? 54.103 -6.390 -10.800 1.00 36.80 61 HIS D C 1
ATOM 3727 O O . HIS D 1 61 ? 55.167 -6.830 -10.275 1.00 33.48 61 HIS D O 1
ATOM 3734 N N . PHE D 1 62 ? 52.987 -6.151 -10.107 1.00 35.23 62 PHE D N 1
ATOM 3735 C CA . PHE D 1 62 ? 52.922 -6.274 -8.631 1.00 31.83 62 PHE D CA 1
ATOM 3736 C C . PHE D 1 62 ? 53.087 -7.742 -8.266 1.00 28.47 62 PHE D C 1
ATOM 3737 O O . PHE D 1 62 ? 53.846 -8.031 -7.347 1.00 31.29 62 PHE D O 1
ATOM 3745 N N . LEU D 1 63 ? 52.423 -8.649 -8.969 1.00 27.31 63 LEU D N 1
ATOM 3746 C CA . LEU D 1 63 ? 52.522 -10.094 -8.646 1.00 31.16 63 LEU D CA 1
ATOM 3747 C C . LEU D 1 63 ? 53.960 -10.579 -8.875 1.00 36.67 63 LEU D C 1
ATOM 3748 O O . LEU D 1 63 ? 54.329 -11.535 -8.200 1.00 36.28 63 LEU D O 1
ATOM 3753 N N . ASN D 1 64 ? 54.731 -9.939 -9.763 1.00 33.00 64 ASN D N 1
ATOM 3754 C CA . ASN D 1 64 ? 56.125 -10.377 -10.072 1.00 41.53 64 ASN D CA 1
ATOM 3755 C C . ASN D 1 64 ? 57.143 -9.738 -9.129 1.00 38.86 64 ASN D C 1
ATOM 3756 O O . ASN D 1 64 ? 58.119 -10.433 -8.816 1.00 46.02 64 ASN D O 1
ATOM 3761 N N . THR D 1 65 ? 56.910 -8.490 -8.688 1.00 42.95 65 THR D N 1
ATOM 3762 C CA . THR D 1 65 ? 57.920 -7.601 -8.045 1.00 39.38 65 THR D CA 1
ATOM 3763 C C . THR D 1 65 ? 57.522 -7.110 -6.640 1.00 37.55 65 THR D C 1
ATOM 3764 O O . THR D 1 65 ? 58.421 -6.671 -5.912 1.00 36.40 65 THR D O 1
ATOM 3768 N N . GLY D 1 66 ? 56.243 -7.134 -6.266 1.00 37.57 66 GLY D N 1
ATOM 3769 C CA . GLY D 1 66 ? 55.760 -6.518 -5.014 1.00 37.88 66 GLY D CA 1
ATOM 3770 C C . GLY D 1 66 ? 55.765 -4.990 -5.045 1.00 38.84 66 GLY D C 1
ATOM 3771 O O . GLY D 1 66 ? 55.465 -4.388 -3.998 1.00 39.54 66 GLY D O 1
ATOM 3772 N N . GLU D 1 67 ? 56.081 -4.365 -6.180 1.00 36.88 67 GLU D N 1
ATOM 3773 C CA . GLU D 1 67 ? 56.079 -2.885 -6.335 1.00 40.52 67 GLU D CA 1
ATOM 3774 C C . GLU D 1 67 ? 54.730 -2.446 -6.941 1.00 40.53 67 GLU D C 1
ATOM 3775 O O . GLU D 1 67 ? 54.276 -3.092 -7.911 1.00 35.86 67 GLU D O 1
ATOM 3781 N N . ASN D 1 68 ? 54.123 -1.383 -6.396 1.00 36.89 68 ASN D N 1
ATOM 3782 C CA . ASN D 1 68 ? 52.800 -0.859 -6.830 1.00 35.49 68 ASN D CA 1
ATOM 3783 C C . ASN D 1 68 ? 53.007 0.372 -7.721 1.00 33.90 68 ASN D C 1
ATOM 3784 O O . ASN D 1 68 ? 53.264 1.483 -7.208 1.00 34.49 68 ASN D O 1
ATOM 3789 N N . LEU D 1 69 ? 52.843 0.193 -9.024 1.00 35.71 69 LEU D N 1
ATOM 3790 C CA . LEU D 1 69 ? 53.026 1.275 -10.031 1.00 38.85 69 LEU D CA 1
ATOM 3791 C C . LEU D 1 69 ? 52.149 2.489 -9.715 1.00 37.80 69 LEU D C 1
ATOM 3792 O O . LEU D 1 69 ? 52.557 3.598 -10.126 1.00 40.85 69 LEU D O 1
ATOM 3797 N N . TYR D 1 70 ? 50.973 2.310 -9.089 1.00 35.10 70 TYR D N 1
ATOM 3798 C CA . TYR D 1 70 ? 49.994 3.411 -8.888 1.00 31.81 70 TYR D CA 1
ATOM 3799 C C . TYR D 1 70 ? 50.476 4.387 -7.803 1.00 30.77 70 TYR D C 1
ATOM 3800 O O . TYR D 1 70 ? 49.861 5.442 -7.686 1.00 31.20 70 TYR D O 1
ATOM 3809 N N . ASN D 1 71 ? 51.552 4.095 -7.056 1.00 32.57 71 ASN D N 1
ATOM 3810 C CA . ASN D 1 71 ? 51.985 4.929 -5.897 1.00 32.89 71 ASN D CA 1
ATOM 3811 C C . ASN D 1 71 ? 52.329 6.351 -6.347 1.00 36.29 71 ASN D C 1
ATOM 3812 O O . ASN D 1 71 ? 52.228 7.272 -5.518 1.00 38.80 71 ASN D O 1
ATOM 3817 N N . THR D 1 72 ? 52.672 6.559 -7.612 1.00 43.13 72 THR D N 1
ATOM 3818 C CA . THR D 1 72 ? 53.111 7.886 -8.108 1.00 44.98 72 THR D CA 1
ATOM 3819 C C . THR D 1 72 ? 52.160 8.406 -9.190 1.00 44.72 72 THR D C 1
ATOM 3820 O O . THR D 1 72 ? 52.475 9.466 -9.724 1.00 49.39 72 THR D O 1
ATOM 3824 N N . ASP D 1 73 ? 51.027 7.738 -9.451 1.00 47.86 73 ASP D N 1
ATOM 3825 C CA . ASP D 1 73 ? 50.041 8.113 -10.511 1.00 43.90 73 ASP D CA 1
ATOM 3826 C C . ASP D 1 73 ? 48.838 8.819 -9.862 1.00 48.54 73 ASP D C 1
ATOM 3827 O O . ASP D 1 73 ? 47.985 8.114 -9.259 1.00 45.08 73 ASP D O 1
ATOM 3832 N N . ASP D 1 74 ? 48.756 10.151 -10.010 1.00 47.80 74 ASP D N 1
ATOM 3833 C CA . ASP D 1 74 ? 47.733 11.036 -9.372 1.00 50.46 74 ASP D CA 1
ATOM 3834 C C . ASP D 1 74 ? 46.320 10.591 -9.757 1.00 46.73 74 ASP D C 1
ATOM 3835 O O . ASP D 1 74 ? 45.423 10.657 -8.892 1.00 46.94 74 ASP D O 1
ATOM 3840 N N . GLU D 1 75 ? 46.125 10.128 -10.986 1.00 47.71 75 GLU D N 1
ATOM 3841 C CA . GLU D 1 75 ? 44.795 9.665 -11.462 1.00 48.79 75 GLU D CA 1
ATOM 3842 C C . GLU D 1 75 ? 44.414 8.370 -10.726 1.00 47.81 75 GLU D C 1
ATOM 3843 O O . GLU D 1 75 ? 43.216 8.237 -10.352 1.00 40.37 75 GLU D O 1
ATOM 3849 N N . ALA D 1 76 ? 45.364 7.435 -10.571 1.00 36.05 76 ALA D N 1
ATOM 3850 C CA . ALA D 1 76 ? 45.135 6.135 -9.896 1.00 34.95 76 ALA D CA 1
ATOM 3851 C C . ALA D 1 76 ? 44.763 6.386 -8.428 1.00 32.77 76 ALA D C 1
ATOM 3852 O O . ALA D 1 76 ? 43.829 5.749 -7.923 1.00 30.68 76 ALA D O 1
ATOM 3854 N N . ILE D 1 77 ? 45.447 7.330 -7.796 1.00 32.96 77 ILE D N 1
ATOM 3855 C CA . ILE D 1 77 ? 45.283 7.698 -6.360 1.00 36.99 77 ILE D CA 1
ATOM 3856 C C . ILE D 1 77 ? 43.869 8.246 -6.116 1.00 39.97 77 ILE D C 1
ATOM 3857 O O . ILE D 1 77 ? 43.316 7.951 -5.043 1.00 37.05 77 ILE D O 1
ATOM 3862 N N . LYS D 1 78 ? 43.312 9.015 -7.059 1.00 40.93 78 LYS D N 1
ATOM 3863 C CA . LYS D 1 78 ? 41.949 9.599 -6.943 1.00 44.54 78 LYS D CA 1
ATOM 3864 C C . LYS D 1 78 ? 40.877 8.510 -7.080 1.00 37.23 78 LYS D C 1
ATOM 3865 O O . LYS D 1 78 ? 39.910 8.555 -6.304 1.00 35.94 78 LYS D O 1
ATOM 3871 N N . ALA D 1 79 ? 40.999 7.612 -8.056 1.00 32.88 79 ALA D N 1
ATOM 3872 C CA . ALA D 1 79 ? 40.122 6.426 -8.175 1.00 32.01 79 ALA D CA 1
ATOM 3873 C C . ALA D 1 79 ? 40.198 5.590 -6.875 1.00 31.27 79 ALA D C 1
ATOM 3874 O O . ALA D 1 79 ? 39.152 5.132 -6.415 1.00 32.30 79 ALA D O 1
ATOM 3876 N N . GLY D 1 80 ? 41.376 5.446 -6.273 1.00 28.46 80 GLY D N 1
ATOM 3877 C CA . GLY D 1 80 ? 41.587 4.725 -4.998 1.00 30.08 80 GLY D CA 1
ATOM 3878 C C . GLY D 1 80 ? 40.921 5.419 -3.817 1.00 31.22 80 GLY D C 1
ATOM 3879 O O . GLY D 1 80 ? 40.414 4.721 -2.920 1.00 25.28 80 GLY D O 1
ATOM 3880 N N . GLU D 1 81 ? 40.916 6.757 -3.796 1.00 30.22 81 GLU D N 1
ATOM 3881 C CA . GLU D 1 81 ? 40.220 7.534 -2.749 1.00 36.02 81 GLU D CA 1
ATOM 3882 C C . GLU D 1 81 ? 38.737 7.138 -2.744 1.00 31.41 81 GLU D C 1
ATOM 3883 O O . GLU D 1 81 ? 38.208 6.912 -1.675 1.00 27.09 81 GLU D O 1
ATOM 3889 N N . SER D 1 82 ? 38.112 7.100 -3.908 1.00 29.95 82 SER D N 1
ATOM 3890 C CA . SER D 1 82 ? 36.674 6.780 -4.061 1.00 35.74 82 SER D CA 1
ATOM 3891 C C . SER D 1 82 ? 36.455 5.310 -3.669 1.00 32.33 82 SER D C 1
ATOM 3892 O O . SER D 1 82 ? 35.486 5.016 -2.963 1.00 26.39 82 SER D O 1
ATOM 3895 N N . LEU D 1 83 ? 37.300 4.407 -4.152 1.00 29.54 83 LEU D N 1
ATOM 3896 C CA . LEU D 1 83 ? 37.222 2.968 -3.772 1.00 30.68 83 LEU D CA 1
ATOM 3897 C C . LEU D 1 83 ? 37.375 2.839 -2.246 1.00 29.44 83 LEU D C 1
ATOM 3898 O O . LEU D 1 83 ? 36.572 2.123 -1.634 1.00 27.18 83 LEU D O 1
ATOM 3903 N N . PHE D 1 84 ? 38.325 3.554 -1.636 1.00 26.46 84 PHE D N 1
ATOM 3904 C CA . PHE D 1 84 ? 38.543 3.486 -0.170 1.00 28.58 84 PHE D CA 1
ATOM 3905 C C . PHE D 1 84 ? 37.291 3.951 0.592 1.00 27.53 84 PHE D C 1
ATOM 3906 O O . PHE D 1 84 ? 36.959 3.350 1.620 1.00 26.14 84 PHE D O 1
ATOM 3914 N N . MET D 1 85 ? 36.710 5.087 0.210 1.00 28.04 85 MET D N 1
ATOM 3915 C CA . MET D 1 85 ? 35.497 5.610 0.876 1.00 27.51 85 MET D CA 1
ATOM 3916 C C . MET D 1 85 ? 34.405 4.528 0.825 1.00 28.06 85 MET D C 1
ATOM 3917 O O . MET D 1 85 ? 33.785 4.269 1.861 1.00 27.06 85 MET D O 1
ATOM 3922 N N . THR D 1 86 ? 34.208 3.868 -0.311 1.00 28.16 86 THR D N 1
ATOM 3923 C CA . THR D 1 86 ? 33.135 2.851 -0.477 1.00 29.03 86 THR D CA 1
ATOM 3924 C C . THR D 1 86 ? 33.454 1.595 0.345 1.00 28.71 86 THR D C 1
ATOM 3925 O O . THR D 1 86 ? 32.563 1.075 1.008 1.00 24.19 86 THR D O 1
ATOM 3929 N N . ALA D 1 87 ? 34.676 1.082 0.294 1.00 28.14 87 ALA D N 1
ATOM 3930 C CA . ALA D 1 87 ? 34.969 -0.265 0.841 1.00 27.02 87 ALA D CA 1
ATOM 3931 C C . ALA D 1 87 ? 35.499 -0.207 2.279 1.00 25.54 87 ALA D C 1
ATOM 3932 O O . ALA D 1 87 ? 35.446 -1.228 2.929 1.00 25.36 87 ALA D O 1
ATOM 3934 N N . CYS D 1 88 ? 36.125 0.888 2.717 1.00 24.99 88 CYS D N 1
ATOM 3935 C CA . CYS D 1 88 ? 37.049 0.890 3.882 1.00 23.46 88 CYS D CA 1
ATOM 3936 C C . CYS D 1 88 ? 36.662 1.948 4.933 1.00 24.42 88 CYS D C 1
ATOM 3937 O O . CYS D 1 88 ? 36.925 1.728 6.127 1.00 22.65 88 CYS D O 1
ATOM 3940 N N . SER D 1 89 ? 36.098 3.079 4.537 1.00 24.46 89 SER D N 1
ATOM 3941 C CA . SER D 1 89 ? 35.992 4.271 5.418 1.00 27.22 89 SER D CA 1
ATOM 3942 C C . SER D 1 89 ? 34.996 4.005 6.558 1.00 27.42 89 SER D C 1
ATOM 3943 O O . SER D 1 89 ? 35.137 4.613 7.616 1.00 26.95 89 SER D O 1
ATOM 3946 N N . GLY D 1 90 ? 34.032 3.113 6.364 1.00 28.77 90 GLY D N 1
ATOM 3947 C CA . GLY D 1 90 ? 33.102 2.715 7.439 1.00 27.53 90 GLY D CA 1
ATOM 3948 C C . GLY D 1 90 ? 33.843 2.236 8.674 1.00 27.19 90 GLY D C 1
ATOM 3949 O O . GLY D 1 90 ? 33.401 2.553 9.807 1.00 27.72 90 GLY D O 1
ATOM 3950 N N . CYS D 1 91 ? 34.961 1.531 8.500 1.00 25.77 91 CYS D N 1
ATOM 3951 C CA . CYS D 1 91 ? 35.699 0.940 9.648 1.00 26.17 91 CYS D CA 1
ATOM 3952 C C . CYS D 1 91 ? 37.011 1.669 9.907 1.00 23.80 91 CYS D C 1
ATOM 3953 O O . CYS D 1 91 ? 37.494 1.579 11.046 1.00 26.59 91 CYS D O 1
ATOM 3956 N N . HIS D 1 92 ? 37.581 2.368 8.930 1.00 25.54 92 HIS D N 1
ATOM 3957 C CA . HIS D 1 92 ? 38.930 2.991 9.087 1.00 26.69 92 HIS D CA 1
ATOM 3958 C C . HIS D 1 92 ? 38.854 4.539 9.045 1.00 26.32 92 HIS D C 1
ATOM 3959 O O . HIS D 1 92 ? 39.918 5.181 9.198 1.00 28.34 92 HIS D O 1
ATOM 3966 N N . GLY D 1 93 ? 37.668 5.121 8.879 1.00 26.86 93 GLY D N 1
ATOM 3967 C CA . GLY D 1 93 ? 37.441 6.585 8.868 1.00 27.26 93 GLY D CA 1
ATOM 3968 C C . GLY D 1 93 ? 37.643 7.178 7.483 1.00 28.62 93 GLY D C 1
ATOM 3969 O O . GLY D 1 93 ? 38.331 6.545 6.648 1.00 30.50 93 GLY D O 1
ATOM 3970 N N . HIS D 1 94 ? 37.053 8.341 7.224 1.00 30.64 94 HIS D N 1
ATOM 3971 C CA . HIS D 1 94 ? 37.113 9.035 5.915 1.00 34.20 94 HIS D CA 1
ATOM 3972 C C . HIS D 1 94 ? 38.517 9.628 5.666 1.00 32.82 94 HIS D C 1
ATOM 3973 O O . HIS D 1 94 ? 38.806 9.896 4.499 1.00 33.63 94 HIS D O 1
ATOM 3980 N N . HIS D 1 95 ? 39.379 9.759 6.676 1.00 31.48 95 HIS D N 1
ATOM 3981 C CA . HIS D 1 95 ? 40.781 10.244 6.506 1.00 34.62 95 HIS D CA 1
ATOM 3982 C C . HIS D 1 95 ? 41.798 9.141 6.855 1.00 34.40 95 HIS D C 1
ATOM 3983 O O . HIS D 1 95 ? 42.978 9.474 7.074 1.00 31.45 95 HIS D O 1
ATOM 3990 N N . ALA D 1 96 ? 41.369 7.870 6.917 1.00 34.69 96 ALA D N 1
ATOM 3991 C CA . ALA D 1 96 ? 42.197 6.723 7.366 1.00 31.66 96 ALA D CA 1
ATOM 3992 C C . ALA D 1 96 ? 42.754 6.996 8.754 1.00 29.07 96 ALA D C 1
ATOM 3993 O O . ALA D 1 96 ? 43.831 6.488 9.041 1.00 33.43 96 ALA D O 1
ATOM 3995 N N . GLU D 1 97 ? 42.037 7.762 9.580 1.00 30.74 97 GLU D N 1
ATOM 3996 C CA . GLU D 1 97 ? 42.433 8.125 10.969 1.00 32.50 97 GLU D CA 1
ATOM 3997 C C . GLU D 1 97 ? 42.052 7.011 11.963 1.00 31.85 97 GLU D C 1
ATOM 3998 O O . GLU D 1 97 ? 42.525 7.043 13.124 1.00 33.98 97 GLU D O 1
ATOM 4004 N N . GLY D 1 98 ? 41.313 6.004 11.515 1.00 31.54 98 GLY D N 1
ATOM 4005 C CA . GLY D 1 98 ? 40.872 4.900 12.385 1.00 31.47 98 GLY D CA 1
ATOM 4006 C C . GLY D 1 98 ? 39.451 5.140 12.862 1.00 32.78 98 GLY D C 1
ATOM 4007 O O . GLY D 1 98 ? 39.033 6.314 13.005 1.00 34.33 98 GLY D O 1
ATOM 4008 N N . LYS D 1 99 ? 38.723 4.073 13.124 1.00 32.14 99 LYS D N 1
ATOM 4009 C CA . LYS D 1 99 ? 37.368 4.160 13.729 1.00 33.04 99 LYS D CA 1
ATOM 4010 C C . LYS D 1 99 ? 37.168 2.851 14.501 1.00 35.77 99 LYS D C 1
ATOM 4011 O O . LYS D 1 99 ? 37.642 2.784 15.639 1.00 36.09 99 LYS D O 1
ATOM 4017 N N . LEU D 1 100 ? 36.636 1.808 13.860 1.00 34.01 100 LEU D N 1
ATOM 4018 C CA . LEU D 1 100 ? 36.579 0.457 14.456 1.00 30.70 100 LEU D CA 1
ATOM 4019 C C . LEU D 1 100 ? 37.934 -0.221 14.246 1.00 30.09 100 LEU D C 1
ATOM 4020 O O . LEU D 1 100 ? 38.417 -0.861 15.169 1.00 29.12 100 LEU D O 1
ATOM 4025 N N . GLY D 1 101 ? 38.537 -0.050 13.070 1.00 32.00 101 GLY D N 1
ATOM 4026 C CA . GLY D 1 101 ? 39.895 -0.540 12.784 1.00 31.34 101 GLY D CA 1
ATOM 4027 C C . GLY D 1 101 ? 40.935 0.567 12.915 1.00 28.77 101 GLY D C 1
ATOM 4028 O O . GLY D 1 101 ? 40.608 1.744 13.064 1.00 26.36 101 GLY D O 1
ATOM 4029 N N . PRO D 1 102 ? 42.231 0.201 12.925 1.00 30.35 102 PRO D N 1
ATOM 4030 C CA . PRO D 1 102 ? 43.294 1.164 13.186 1.00 27.67 102 PRO D CA 1
ATOM 4031 C C . PRO D 1 102 ? 43.428 2.267 12.128 1.00 28.56 102 PRO D C 1
ATOM 4032 O O . PRO D 1 102 ? 42.931 2.143 11.016 1.00 25.22 102 PRO D O 1
ATOM 4036 N N . ALA D 1 103 ? 44.063 3.361 12.524 1.00 29.18 103 ALA D N 1
ATOM 4037 C CA . ALA D 1 103 ? 44.552 4.415 11.617 1.00 32.25 103 ALA D CA 1
ATOM 4038 C C . ALA D 1 103 ? 45.486 3.731 10.618 1.00 30.53 103 ALA D C 1
ATOM 4039 O O . ALA D 1 103 ? 46.181 2.800 11.025 1.00 34.42 103 ALA D O 1
ATOM 4041 N N . LEU D 1 104 ? 45.440 4.118 9.350 1.00 33.72 104 LEU D N 1
ATOM 4042 C CA . LEU D 1 104 ? 46.274 3.506 8.282 1.00 32.58 104 LEU D CA 1
ATOM 4043 C C . LEU D 1 104 ? 47.314 4.507 7.795 1.00 36.87 104 LEU D C 1
ATOM 4044 O O . LEU D 1 104 ? 48.233 4.070 7.073 1.00 46.42 104 LEU D O 1
ATOM 4049 N N . GLY D 1 105 ? 47.188 5.776 8.181 1.00 38.99 105 GLY D N 1
ATOM 4050 C CA . GLY D 1 105 ? 48.063 6.871 7.708 1.00 41.52 105 GLY D CA 1
ATOM 4051 C C . GLY D 1 105 ? 49.262 7.113 8.611 1.00 38.93 105 GLY D C 1
ATOM 4052 O O . GLY D 1 105 ? 50.106 7.938 8.240 1.00 35.64 105 GLY D O 1
ATOM 4053 N N . ASP D 1 106 ? 49.346 6.428 9.752 1.00 39.87 106 ASP D N 1
ATOM 4054 C CA . ASP D 1 106 ? 50.418 6.629 10.764 1.00 40.25 106 ASP D CA 1
ATOM 4055 C C . ASP D 1 106 ? 51.567 5.634 10.523 1.00 38.46 106 ASP D C 1
ATOM 4056 O O . ASP D 1 106 ? 51.407 4.727 9.689 1.00 38.19 106 ASP D O 1
ATOM 4061 N N . ASP D 1 107 ? 52.658 5.731 11.283 1.00 35.93 107 ASP D N 1
ATOM 4062 C CA . ASP D 1 107 ? 53.845 4.880 11.051 1.00 37.56 107 ASP D CA 1
ATOM 4063 C C . ASP D 1 107 ? 53.918 3.784 12.101 1.00 35.29 107 ASP D C 1
ATOM 4064 O O . ASP D 1 107 ? 54.919 3.064 12.070 1.00 32.49 107 ASP D O 1
ATOM 4069 N N . TYR D 1 108 ? 52.896 3.592 12.944 1.00 32.89 108 TYR D N 1
ATOM 4070 C CA . TYR D 1 108 ? 52.802 2.335 13.719 1.00 34.24 108 TYR D CA 1
ATOM 4071 C C . TYR D 1 108 ? 51.913 1.335 12.961 1.00 32.45 108 TYR D C 1
ATOM 4072 O O . TYR D 1 108 ? 50.821 1.679 12.432 1.00 30.94 108 TYR D O 1
ATOM 4081 N N . TYR D 1 109 ? 52.323 0.075 12.960 1.00 29.56 109 TYR D N 1
ATOM 4082 C CA . TYR D 1 109 ? 51.528 -1.001 12.326 1.00 33.11 109 TYR D CA 1
ATOM 4083 C C . TYR D 1 109 ? 51.278 -2.098 13.333 1.00 31.84 109 TYR D C 1
ATOM 4084 O O . TYR D 1 109 ? 52.198 -2.472 14.034 1.00 34.71 109 TYR D O 1
ATOM 4093 N N . THR D 1 110 ? 50.051 -2.589 13.404 1.00 28.79 110 THR D N 1
ATOM 4094 C CA . THR D 1 110 ? 49.779 -3.844 14.149 1.00 27.28 110 THR D CA 1
ATOM 4095 C C . THR D 1 110 ? 50.638 -4.934 13.508 1.00 29.20 110 THR D C 1
ATOM 4096 O O . THR D 1 110 ? 51.276 -5.710 14.231 1.00 29.64 110 THR D O 1
ATOM 4100 N N . TYR D 1 111 ? 50.688 -4.976 12.179 1.00 27.35 111 TYR D N 1
ATOM 4101 C CA . TYR D 1 111 ? 51.495 -5.978 11.453 1.00 27.62 111 TYR D CA 1
ATOM 4102 C C . TYR D 1 111 ? 52.551 -5.191 10.715 1.00 26.67 111 TYR D C 1
ATOM 4103 O O . TYR D 1 111 ? 52.224 -4.468 9.781 1.00 28.72 111 TYR D O 1
ATOM 4112 N N . PRO D 1 112 ? 53.824 -5.245 11.171 1.00 29.89 112 PRO D N 1
ATOM 4113 C CA . PRO D 1 112 ? 54.885 -4.406 10.604 1.00 31.00 112 PRO D CA 1
ATOM 4114 C C . PRO D 1 112 ? 55.128 -4.612 9.100 1.00 29.07 112 PRO D C 1
ATOM 4115 O O . PRO D 1 112 ? 55.532 -3.680 8.428 1.00 29.26 112 PRO D O 1
ATOM 4119 N N . LYS D 1 113 ? 54.826 -5.795 8.575 1.00 31.11 113 LYS D N 1
ATOM 4120 C CA . LYS D 1 113 ? 54.929 -6.057 7.113 1.00 30.76 113 LYS D CA 1
ATOM 4121 C C . LYS D 1 113 ? 54.015 -5.107 6.314 1.00 32.40 113 LYS D C 1
ATOM 4122 O O . LYS D 1 113 ? 54.325 -4.898 5.125 1.00 32.65 113 LYS D O 1
ATOM 4128 N N . ASN D 1 114 ? 52.974 -4.509 6.921 1.00 31.08 114 ASN D N 1
ATOM 4129 C CA . ASN D 1 114 ? 52.073 -3.548 6.217 1.00 29.72 114 ASN D CA 1
ATOM 4130 C C . ASN D 1 114 ? 52.797 -2.227 5.884 1.00 30.48 114 ASN D C 1
ATOM 4131 O O . ASN D 1 114 ? 52.223 -1.429 5.122 1.00 28.38 114 ASN D O 1
ATOM 4136 N N . ALA D 1 115 ? 54.031 -1.995 6.363 1.00 31.34 115 ALA D N 1
ATOM 4137 C CA . ALA D 1 115 ? 54.876 -0.843 5.935 1.00 31.22 115 ALA D CA 1
ATOM 4138 C C . ALA D 1 115 ? 55.443 -1.069 4.520 1.00 32.96 115 ALA D C 1
ATOM 4139 O O . ALA D 1 115 ? 55.950 -0.069 3.932 1.00 30.05 115 ALA D O 1
ATOM 4141 N N . ASN D 1 116 ? 55.336 -2.288 3.960 1.00 31.75 116 ASN D N 1
ATOM 4142 C CA . ASN D 1 116 ? 55.689 -2.528 2.533 1.00 33.16 116 ASN D CA 1
ATOM 4143 C C . ASN D 1 116 ? 54.429 -2.947 1.758 1.00 32.53 116 ASN D C 1
ATOM 4144 O O . ASN D 1 116 ? 53.410 -3.349 2.394 1.00 24.52 116 ASN D O 1
ATOM 4149 N N . ASP D 1 117 ? 54.465 -2.763 0.439 1.00 29.37 117 ASP D N 1
ATOM 4150 C CA . ASP D 1 117 ? 53.279 -2.930 -0.443 1.00 31.90 117 ASP D CA 1
ATOM 4151 C C . ASP D 1 117 ? 52.948 -4.424 -0.560 1.00 32.88 117 ASP D C 1
ATOM 4152 O O . ASP D 1 117 ? 51.772 -4.734 -0.662 1.00 28.60 117 ASP D O 1
ATOM 4157 N N . LYS D 1 118 ? 53.931 -5.326 -0.505 1.00 31.32 118 LYS D N 1
ATOM 4158 C CA . LYS D 1 118 ? 53.620 -6.780 -0.530 1.00 33.08 118 LYS D CA 1
ATOM 4159 C C . LYS D 1 118 ? 52.778 -7.151 0.704 1.00 30.06 118 LYS D C 1
ATOM 4160 O O . LYS D 1 118 ? 51.706 -7.730 0.515 1.00 27.77 118 LYS D O 1
ATOM 4166 N N . GLY D 1 119 ? 53.244 -6.813 1.902 1.00 27.41 119 GLY D N 1
ATOM 4167 C CA . GLY D 1 119 ? 52.508 -7.016 3.167 1.00 26.71 119 GLY D CA 1
ATOM 4168 C C . GLY D 1 119 ? 51.123 -6.390 3.137 1.00 24.53 119 GLY D C 1
ATOM 4169 O O . GLY D 1 119 ? 50.149 -7.080 3.479 1.00 26.82 119 GLY D O 1
ATOM 4170 N N . LEU D 1 120 ? 51.036 -5.119 2.779 1.00 23.68 120 LEU D N 1
ATOM 4171 C CA . LEU D 1 120 ? 49.761 -4.362 2.752 1.00 27.29 120 LEU D CA 1
ATOM 4172 C C . LEU D 1 120 ? 48.749 -5.113 1.878 1.00 26.05 120 LEU D C 1
ATOM 4173 O O . LEU D 1 120 ? 47.603 -5.327 2.328 1.00 23.73 120 LEU D O 1
ATOM 4178 N N . PHE D 1 121 ? 49.158 -5.477 0.665 1.00 22.78 121 PHE D N 1
ATOM 4179 C CA . PHE D 1 121 ? 48.317 -6.243 -0.273 1.00 22.53 121 PHE D CA 1
ATOM 4180 C C . PHE D 1 121 ? 47.838 -7.515 0.411 1.00 22.64 121 PHE D C 1
ATOM 4181 O O . PHE D 1 121 ? 46.645 -7.755 0.376 1.00 24.80 121 PHE D O 1
ATOM 4189 N N . GLU D 1 122 ? 48.734 -8.306 0.995 1.00 22.51 122 GLU D N 1
ATOM 4190 C CA . GLU D 1 122 ? 48.353 -9.584 1.664 1.00 25.26 122 GLU D CA 1
ATOM 4191 C C . GLU D 1 122 ? 47.293 -9.342 2.753 1.00 24.25 122 GLU D C 1
ATOM 4192 O O . GLU D 1 122 ? 46.337 -10.157 2.864 1.00 21.54 122 GLU D O 1
ATOM 4198 N N . THR D 1 123 ? 47.437 -8.279 3.542 1.00 22.16 123 THR D N 1
ATOM 4199 C CA . THR D 1 123 ? 46.500 -7.984 4.644 1.00 21.96 123 THR D CA 1
ATOM 4200 C C . THR D 1 123 ? 45.121 -7.694 4.045 1.00 23.50 123 THR D C 1
ATOM 4201 O O . THR D 1 123 ? 44.118 -8.217 4.562 1.00 26.81 123 THR D O 1
ATOM 4205 N N . ILE D 1 124 ? 45.066 -6.895 2.979 1.00 23.76 124 ILE D N 1
ATOM 4206 C CA . ILE D 1 124 ? 43.771 -6.458 2.402 1.00 23.67 124 ILE D CA 1
ATOM 4207 C C . ILE D 1 124 ? 43.113 -7.658 1.704 1.00 24.40 124 ILE D C 1
ATOM 4208 O O . ILE D 1 124 ? 41.945 -7.965 1.985 1.00 24.08 124 ILE D O 1
ATOM 4213 N N . TYR D 1 125 ? 43.847 -8.320 0.840 1.00 21.20 125 TYR D N 1
ATOM 4214 C CA . TYR D 1 125 ? 43.341 -9.462 0.039 1.00 24.69 125 TYR D CA 1
ATOM 4215 C C . TYR D 1 125 ? 42.896 -10.604 0.957 1.00 26.34 125 TYR D C 1
ATOM 4216 O O . TYR D 1 125 ? 41.738 -11.085 0.801 1.00 24.03 125 TYR D O 1
ATOM 4225 N N . GLY D 1 126 ? 43.744 -10.990 1.911 1.00 26.35 126 GLY D N 1
ATOM 42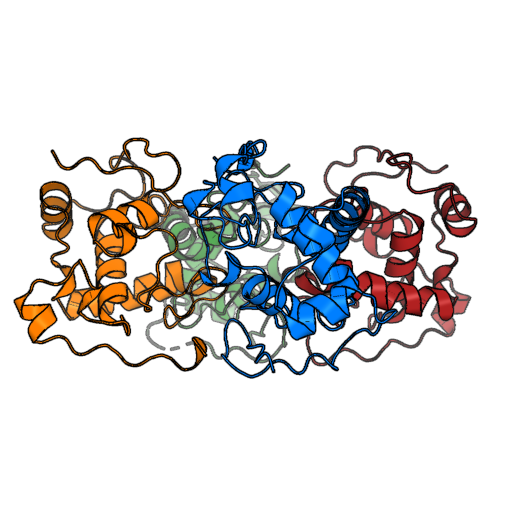26 C CA . GLY D 1 126 ? 43.541 -12.199 2.746 1.00 25.85 126 GLY D CA 1
ATOM 4227 C C . GLY D 1 126 ? 42.820 -11.904 4.056 1.00 28.25 126 GLY D C 1
ATOM 4228 O O . GLY D 1 126 ? 42.358 -12.840 4.698 1.00 24.99 126 GLY D O 1
ATOM 4229 N N . GLY D 1 127 ? 42.743 -10.641 4.474 1.00 26.39 127 GLY D N 1
ATOM 4230 C CA . GLY D 1 127 ? 42.124 -10.308 5.763 1.00 25.04 127 GLY D CA 1
ATOM 4231 C C . GLY D 1 127 ? 43.115 -10.372 6.923 1.00 25.80 127 GLY D C 1
ATOM 4232 O O . GLY D 1 127 ? 44.286 -10.808 6.763 1.00 23.70 127 GLY D O 1
ATOM 4233 N N . ALA D 1 128 ? 42.651 -9.940 8.082 1.00 25.61 128 ALA D N 1
ATOM 4234 C CA . ALA D 1 128 ? 43.390 -10.016 9.352 1.00 27.45 128 ALA D CA 1
ATOM 4235 C C . ALA D 1 128 ? 42.432 -10.620 10.377 1.00 27.63 128 ALA D C 1
ATOM 4236 O O . ALA D 1 128 ? 41.591 -11.452 9.987 1.00 28.25 128 ALA D O 1
ATOM 4238 N N . ARG D 1 129 ? 42.370 -10.193 11.509 1.00 29.00 129 ARG D N 1
ATOM 4239 C CA . ARG D 1 129 ? 41.614 -10.837 12.614 1.00 32.70 129 ARG D CA 1
ATOM 4240 C C . ARG D 1 129 ? 40.308 -10.085 12.849 1.00 34.19 129 ARG D C 1
ATOM 4241 O O . ARG D 1 129 ? 40.096 -9.058 12.200 1.00 34.95 129 ARG D O 1
ATOM 4249 N N . SER D 1 130 ? 39.492 -10.413 13.753 1.00 36.93 130 SER D N 1
ATOM 4250 C CA . SER D 1 130 ? 38.155 -9.894 14.129 1.00 38.01 130 SER D CA 1
ATOM 4251 C C . SER D 1 130 ? 37.420 -9.415 12.868 1.00 34.82 130 SER D C 1
ATOM 4252 O O . SER D 1 130 ? 37.172 -10.238 11.977 1.00 45.15 130 SER D O 1
ATOM 4255 N N . MET D 1 131 ? 37.146 -8.126 12.763 1.00 32.16 131 MET D N 1
ATOM 4256 C CA . MET D 1 131 ? 36.202 -7.571 11.760 1.00 32.65 131 MET D CA 1
ATOM 4257 C C . MET D 1 131 ? 36.927 -7.243 10.439 1.00 29.21 131 MET D C 1
ATOM 4258 O O . MET D 1 131 ? 36.285 -6.719 9.522 1.00 30.63 131 MET D O 1
ATOM 4263 N N . MET D 1 132 ? 38.225 -7.529 10.326 1.00 26.67 132 MET D N 1
ATOM 4264 C CA . MET D 1 132 ? 38.979 -7.231 9.080 1.00 26.35 132 MET D CA 1
ATOM 4265 C C . MET D 1 132 ? 38.905 -8.499 8.215 1.00 26.06 132 MET D C 1
ATOM 4266 O O . MET D 1 132 ? 39.777 -9.333 8.330 1.00 22.62 132 MET D O 1
ATOM 4271 N N . GLY D 1 133 ? 37.842 -8.648 7.422 1.00 26.42 133 GLY D N 1
ATOM 4272 C CA . GLY D 1 133 ? 37.672 -9.813 6.543 1.00 27.70 133 GLY D CA 1
ATOM 4273 C C . GLY D 1 133 ? 38.501 -9.655 5.276 1.00 26.92 133 GLY D C 1
ATOM 4274 O O . GLY D 1 133 ? 38.979 -8.566 4.961 1.00 28.44 133 GLY D O 1
ATOM 4275 N N . PRO D 1 134 ? 38.722 -10.767 4.557 1.00 27.62 134 PR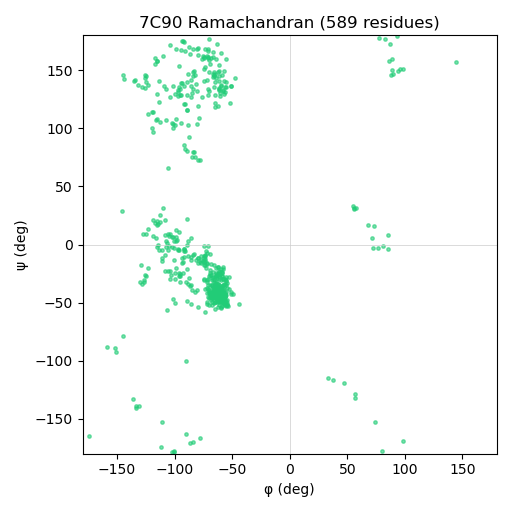O D N 1
ATOM 4276 C CA . PRO D 1 134 ? 39.394 -10.735 3.268 1.00 26.51 134 PRO D CA 1
ATOM 4277 C C . PRO D 1 134 ? 38.568 -9.906 2.284 1.00 24.55 134 PRO D C 1
ATOM 4278 O O . PRO D 1 134 ? 37.357 -9.865 2.367 1.00 25.55 134 PRO D O 1
ATOM 4282 N N . GLN D 1 135 ? 39.253 -9.253 1.371 1.00 27.14 135 GLN D N 1
ATOM 4283 C CA . GLN D 1 135 ? 38.638 -8.396 0.327 1.00 28.67 135 GLN D CA 1
ATOM 4284 C C . GLN D 1 135 ? 38.654 -9.081 -1.048 1.00 27.39 135 GLN D C 1
ATOM 4285 O O . GLN D 1 135 ? 38.100 -8.484 -1.955 1.00 26.57 135 GLN D O 1
ATOM 4291 N N . TYR D 1 136 ? 39.198 -10.299 -1.205 1.00 29.47 136 TYR D N 1
ATOM 4292 C CA . TYR D 1 136 ? 39.375 -10.956 -2.537 1.00 30.70 136 TYR D CA 1
ATOM 4293 C C . TYR D 1 136 ? 38.019 -11.160 -3.214 1.00 32.13 136 TYR D C 1
ATOM 4294 O O . TYR D 1 136 ? 37.963 -11.207 -4.451 1.00 30.42 136 TYR D O 1
ATOM 4303 N N . ASN D 1 137 ? 36.938 -11.251 -2.446 1.00 32.56 137 ASN D N 1
ATOM 4304 C CA . ASN D 1 137 ? 35.574 -11.366 -3.021 1.00 37.05 137 ASN D CA 1
ATOM 4305 C C . ASN D 1 137 ? 34.904 -9.989 -3.197 1.00 36.71 137 ASN D C 1
ATOM 4306 O O . ASN D 1 137 ? 33.822 -9.935 -3.790 1.00 40.22 137 ASN D O 1
ATOM 4311 N N . ASN D 1 138 ? 35.463 -8.912 -2.652 1.00 30.07 138 ASN D N 1
ATOM 4312 C CA . ASN D 1 138 ? 34.804 -7.584 -2.654 1.00 30.79 138 ASN D CA 1
ATOM 4313 C C . ASN D 1 138 ? 35.358 -6.696 -3.765 1.00 29.40 138 ASN D C 1
ATOM 4314 O O . ASN D 1 138 ? 34.656 -5.780 -4.169 1.00 27.36 138 ASN D O 1
ATOM 4319 N N . LEU D 1 139 ? 36.622 -6.893 -4.141 1.00 28.61 139 LEU D N 1
ATOM 4320 C CA . LEU D 1 139 ? 37.425 -5.918 -4.911 1.00 29.36 139 LEU D CA 1
ATOM 4321 C C . LEU D 1 139 ? 38.329 -6.709 -5.842 1.00 28.13 139 LEU D C 1
ATOM 4322 O O . LEU D 1 139 ? 38.780 -7.768 -5.431 1.00 29.18 139 LEU D O 1
ATOM 4327 N N . THR D 1 140 ? 38.613 -6.208 -7.032 1.00 26.39 140 THR D N 1
ATOM 4328 C CA . THR D 1 140 ? 39.623 -6.840 -7.916 1.00 26.65 140 THR D CA 1
ATOM 4329 C C . THR D 1 140 ? 41.023 -6.525 -7.372 1.00 26.45 140 THR D C 1
ATOM 4330 O O . THR D 1 140 ? 41.175 -5.576 -6.560 1.00 24.63 140 THR D O 1
ATOM 4334 N N . LYS D 1 141 ? 42.029 -7.290 -7.767 1.00 25.67 141 LYS D N 1
ATOM 4335 C CA . LYS D 1 141 ? 43.425 -6.981 -7.371 1.00 27.34 141 LYS D CA 1
ATOM 4336 C C . LYS D 1 141 ? 43.793 -5.563 -7.841 1.00 27.41 141 LYS D C 1
ATOM 4337 O O . LYS D 1 141 ? 44.543 -4.898 -7.125 1.00 26.28 141 LYS D O 1
ATOM 4343 N N . ASP D 1 142 ? 43.302 -5.106 -8.993 1.00 28.61 142 ASP D N 1
ATOM 4344 C CA . ASP D 1 142 ? 43.632 -3.751 -9.513 1.00 27.95 142 ASP D CA 1
ATOM 4345 C C . ASP D 1 142 ? 43.009 -2.681 -8.611 1.00 28.21 142 ASP D C 1
ATOM 4346 O O . ASP D 1 142 ? 43.694 -1.697 -8.319 1.00 27.30 142 ASP D O 1
ATOM 4351 N N . GLU D 1 143 ? 41.766 -2.871 -8.149 1.00 27.40 143 GLU D N 1
ATOM 4352 C CA . GLU D 1 143 ? 41.102 -1.909 -7.227 1.00 26.08 143 GLU D CA 1
ATOM 4353 C C . GLU D 1 143 ? 41.884 -1.861 -5.924 1.00 25.18 143 GLU D C 1
ATOM 4354 O O . GLU D 1 143 ? 42.085 -0.772 -5.394 1.00 25.90 143 GLU D O 1
ATOM 4360 N N . ILE D 1 144 ? 42.329 -3.012 -5.427 1.00 22.47 144 ILE D N 1
ATOM 4361 C CA . ILE D 1 144 ? 43.109 -3.039 -4.171 1.00 22.21 144 ILE D CA 1
ATOM 4362 C C . ILE D 1 144 ? 44.386 -2.205 -4.354 1.00 24.04 144 ILE D C 1
ATOM 4363 O O . ILE D 1 144 ? 44.684 -1.398 -3.418 1.00 20.90 144 ILE D O 1
ATOM 4368 N N . LEU D 1 145 ? 45.125 -2.365 -5.467 1.00 22.65 145 LEU D N 1
ATOM 4369 C CA . LEU D 1 145 ? 46.351 -1.550 -5.719 1.00 24.82 145 LEU D CA 1
ATOM 4370 C C . LEU D 1 145 ? 45.990 -0.051 -5.825 1.00 23.35 145 LEU D C 1
ATOM 4371 O O . LEU D 1 145 ? 46.821 0.801 -5.392 1.00 24.52 145 LEU D O 1
ATOM 4376 N N . HIS D 1 146 ? 44.813 0.280 -6.367 1.00 25.34 146 HIS D N 1
ATOM 4377 C CA . HIS D 1 146 ? 44.321 1.689 -6.409 1.00 26.96 146 HIS D CA 1
ATOM 4378 C C . HIS D 1 146 ? 44.147 2.210 -4.985 1.00 27.59 146 HIS D C 1
ATOM 4379 O O . HIS D 1 146 ? 44.676 3.313 -4.686 1.00 24.33 146 HIS D O 1
ATOM 4386 N N . ILE D 1 147 ? 43.508 1.413 -4.113 1.00 25.48 147 ILE D N 1
ATOM 4387 C CA . ILE D 1 147 ? 43.265 1.777 -2.684 1.00 25.96 147 ILE D CA 1
ATOM 4388 C C . ILE D 1 147 ? 44.607 1.952 -1.966 1.00 26.31 147 ILE D C 1
ATOM 4389 O O . ILE D 1 147 ? 44.792 2.939 -1.228 1.00 28.03 147 ILE D O 1
ATOM 4394 N N . MET D 1 148 ? 45.524 1.013 -2.160 1.00 25.43 148 MET D N 1
ATOM 4395 C CA . MET D 1 148 ? 46.824 1.031 -1.452 1.00 26.25 148 MET D CA 1
ATOM 4396 C C . MET D 1 148 ? 47.573 2.308 -1.836 1.00 22.69 148 MET D C 1
ATOM 4397 O O . MET D 1 148 ? 48.139 2.935 -0.968 1.00 27.45 148 MET D O 1
ATOM 4402 N N . ALA D 1 149 ? 47.531 2.693 -3.099 1.00 25.01 149 ALA D N 1
ATOM 4403 C CA . ALA D 1 149 ? 48.177 3.917 -3.609 1.00 26.57 149 ALA D CA 1
ATOM 4404 C C . ALA D 1 149 ? 47.616 5.142 -2.880 1.00 27.83 149 ALA D C 1
ATOM 4405 O O . ALA D 1 149 ? 48.435 5.975 -2.453 1.00 30.68 149 ALA D O 1
ATOM 4407 N N . TRP D 1 150 ? 46.302 5.203 -2.654 1.00 25.97 150 TRP D N 1
ATOM 4408 C CA . TRP D 1 150 ? 45.658 6.329 -1.928 1.00 26.21 150 TRP D CA 1
ATOM 4409 C C . TRP D 1 150 ? 46.056 6.301 -0.463 1.00 26.15 150 TRP D C 1
ATOM 4410 O O . TRP D 1 150 ? 46.367 7.357 0.100 1.00 26.26 150 TRP D O 1
ATOM 4421 N N . VAL D 1 151 ? 46.078 5.121 0.149 1.00 28.76 151 VAL D N 1
ATOM 4422 C CA . VAL D 1 151 ? 46.507 4.983 1.568 1.00 28.39 151 VAL D CA 1
ATOM 4423 C C . VAL D 1 151 ? 47.939 5.504 1.742 1.00 30.24 151 VAL D C 1
ATOM 4424 O O . VAL D 1 151 ? 48.204 6.198 2.754 1.00 29.22 151 VAL D O 1
ATOM 4428 N N . ARG D 1 152 ? 48.851 5.161 0.835 1.00 27.48 152 ARG D N 1
ATOM 4429 C CA . ARG D 1 152 ? 50.253 5.656 0.922 1.00 28.06 152 ARG D CA 1
ATOM 4430 C C . ARG D 1 152 ? 50.274 7.187 0.721 1.00 27.93 152 ARG D C 1
ATOM 4431 O O . ARG D 1 152 ? 50.979 7.848 1.469 1.00 33.29 152 ARG D O 1
ATOM 4439 N N . SER D 1 153 ? 49.486 7.737 -0.193 1.00 28.87 153 SER D N 1
ATOM 4440 C CA . SER D 1 153 ? 49.432 9.191 -0.498 1.00 31.58 153 SER D CA 1
ATOM 4441 C C . SER D 1 153 ? 49.071 10.036 0.740 1.00 36.27 153 SER D C 1
ATOM 4442 O O . SER D 1 153 ? 49.560 11.179 0.798 1.00 41.14 153 SER D O 1
ATOM 4445 N N . VAL D 1 154 ? 48.290 9.522 1.709 1.00 34.94 154 VAL D N 1
ATOM 4446 C CA . VAL D 1 154 ? 47.797 10.328 2.871 1.00 34.92 154 VAL D CA 1
ATOM 4447 C C . VAL D 1 154 ? 48.676 10.109 4.098 1.00 35.53 154 VAL D C 1
ATOM 4448 O O . VAL D 1 154 ? 48.354 10.667 5.167 1.00 34.98 154 VAL D O 1
ATOM 4452 N N . TYR D 1 155 ? 49.748 9.347 3.954 1.00 34.12 155 TYR D N 1
ATOM 4453 C CA . TYR D 1 155 ? 50.646 9.001 5.084 1.00 36.94 155 TYR D CA 1
ATOM 4454 C C . TYR D 1 155 ? 51.162 10.293 5.736 1.00 37.50 155 TYR D C 1
ATOM 4455 O O . TYR D 1 155 ? 51.570 11.218 5.021 1.00 37.03 155 TYR D O 1
ATOM 4464 N N . TRP D 1 156 ? 51.143 10.321 7.059 1.00 35.36 156 TRP D N 1
ATOM 4465 C CA . TRP D 1 156 ? 51.601 11.489 7.845 1.00 37.63 156 TRP D CA 1
ATOM 4466 C C . TRP D 1 156 ? 52.712 11.046 8.798 1.00 37.75 156 TRP D C 1
ATOM 4467 O O . TRP D 1 156 ? 53.069 11.812 9.675 1.00 39.79 156 TRP D O 1
ATOM 4478 N N . GLY D 1 157 ? 53.257 9.847 8.580 1.00 36.86 157 GLY D N 1
ATOM 4479 C CA . GLY D 1 157 ? 54.334 9.304 9.426 1.00 35.57 157 GLY D CA 1
ATOM 4480 C C . GLY D 1 157 ? 55.714 9.747 8.969 1.00 36.36 157 GLY D C 1
ATOM 4481 O O . GLY D 1 157 ? 55.805 10.581 8.103 1.00 32.76 157 GLY D O 1
ATOM 4482 N N . SER D 1 158 ? 56.766 9.170 9.539 1.00 41.06 158 SER D N 1
ATOM 4483 C CA . SER D 1 158 ? 58.139 9.580 9.150 1.00 43.79 158 SER D CA 1
ATOM 4484 C C . SER D 1 158 ? 58.613 8.872 7.878 1.00 44.52 158 SER D C 1
ATOM 4485 O O . SER D 1 158 ? 58.242 7.731 7.650 1.00 38.10 158 SER D O 1
ATOM 4488 N N . ALA D 1 159 ? 59.465 9.548 7.111 1.00 44.27 159 ALA D N 1
ATOM 4489 C CA . ALA D 1 159 ? 60.044 8.995 5.869 1.00 46.97 159 ALA D CA 1
ATOM 4490 C C . ALA D 1 159 ? 60.850 7.745 6.200 1.00 43.99 159 ALA D C 1
ATOM 4491 O O . ALA D 1 159 ? 60.720 6.787 5.493 1.00 47.16 159 ALA D O 1
ATOM 4493 N N . ASP D 1 160 ? 61.577 7.741 7.311 1.00 47.15 160 ASP D N 1
ATOM 4494 C CA . ASP D 1 160 ? 62.422 6.590 7.714 1.00 59.20 160 ASP D CA 1
ATOM 4495 C C . ASP D 1 160 ? 61.625 5.303 7.958 1.00 56.39 160 ASP D C 1
ATOM 4496 O O . ASP D 1 160 ? 62.242 4.250 7.879 1.00 50.38 160 ASP D O 1
ATOM 4501 N N . LYS D 1 161 ? 60.342 5.384 8.306 1.00 50.03 161 LYS D N 1
ATOM 4502 C CA . LYS D 1 161 ? 59.550 4.162 8.532 1.00 50.68 161 LYS D CA 1
ATOM 4503 C C . LYS D 1 161 ? 58.751 3.794 7.273 1.00 48.32 161 LYS D C 1
ATOM 4504 O O . LYS D 1 161 ? 58.170 2.715 7.285 1.00 49.71 161 LYS D O 1
ATOM 4510 N N . ALA D 1 162 ? 58.789 4.622 6.228 1.00 37.50 162 ALA D N 1
ATOM 4511 C CA . ALA D 1 162 ? 58.038 4.403 4.970 1.00 39.22 162 ALA D CA 1
ATOM 4512 C C . ALA D 1 162 ? 58.764 3.438 4.025 1.00 36.93 162 ALA D C 1
ATOM 4513 O O . ALA D 1 162 ? 59.194 3.879 2.982 1.00 39.29 162 ALA D O 1
ATOM 4515 N N . ASP D 1 163 ? 58.734 2.147 4.334 1.00 38.65 163 ASP D N 1
ATOM 4516 C CA . ASP D 1 163 ? 59.434 1.064 3.596 1.00 39.60 163 ASP D CA 1
ATOM 4517 C C . ASP D 1 163 ? 59.016 0.927 2.129 1.00 40.53 163 ASP D C 1
ATOM 4518 O O . ASP D 1 163 ? 59.814 0.406 1.398 1.00 43.21 163 ASP D O 1
ATOM 4523 N N . TRP D 1 164 ? 57.831 1.371 1.708 1.00 36.41 164 TRP D N 1
ATOM 4524 C CA . TRP D 1 164 ? 57.418 1.248 0.283 1.00 37.38 164 TRP D CA 1
ATOM 4525 C C . TRP D 1 164 ? 58.095 2.308 -0.597 1.00 36.37 164 TRP D C 1
ATOM 4526 O O . TRP D 1 164 ? 58.067 2.169 -1.803 1.00 32.39 164 TRP D O 1
ATOM 4537 N N . LEU D 1 165 ? 58.651 3.344 0.013 1.00 38.45 165 LEU D N 1
ATOM 4538 C CA . LEU D 1 165 ? 59.286 4.453 -0.730 1.00 42.26 165 LEU D CA 1
ATOM 4539 C C . LEU D 1 165 ? 60.722 4.110 -1.105 1.00 40.12 165 LEU D C 1
ATOM 4540 O O . LEU D 1 165 ? 61.382 3.423 -0.350 1.00 37.06 165 LEU D O 1
ATOM 4545 N N . THR D 1 166 ? 61.159 4.636 -2.244 1.00 42.87 166 THR D N 1
ATOM 4546 C CA . THR D 1 166 ? 62.565 4.529 -2.700 1.00 42.86 166 THR D CA 1
ATOM 4547 C C . THR D 1 166 ? 63.374 5.647 -2.022 1.00 45.89 166 THR D C 1
ATOM 4548 O O . THR D 1 166 ? 62.771 6.541 -1.430 1.00 36.06 166 THR D O 1
ATOM 4552 N N . GLU D 1 167 ? 64.701 5.602 -2.105 1.00 47.29 167 GLU D N 1
ATOM 4553 C CA . GLU D 1 167 ? 65.516 6.667 -1.464 1.00 48.00 167 GLU D CA 1
ATOM 4554 C C . GLU D 1 167 ? 65.254 7.995 -2.167 1.00 43.08 167 GLU D C 1
ATOM 4555 O O . GLU D 1 167 ? 65.176 8.981 -1.479 1.00 49.25 167 GLU D O 1
ATOM 4561 N N . GLU D 1 168 ? 65.089 7.994 -3.488 1.00 47.10 168 GLU D N 1
ATOM 4562 C CA . GLU D 1 168 ? 64.770 9.248 -4.221 1.00 53.35 168 GLU D CA 1
ATOM 4563 C C . GLU D 1 168 ? 63.498 9.827 -3.597 1.00 53.65 168 GLU D C 1
ATOM 4564 O O . GLU D 1 168 ? 63.535 10.961 -3.140 1.00 49.68 168 GLU D O 1
ATOM 4570 N N . GLN D 1 169 ? 62.461 8.998 -3.490 1.00 55.09 169 GLN D N 1
ATOM 4571 C CA . GLN D 1 169 ? 61.154 9.380 -2.898 1.00 52.09 169 GLN D CA 1
ATOM 4572 C C . GLN D 1 169 ? 61.331 9.843 -1.452 1.00 52.04 169 GLN D C 1
ATOM 4573 O O . GLN D 1 169 ? 60.771 10.875 -1.115 1.00 55.42 169 GLN D O 1
ATOM 4579 N N . LYS D 1 170 ? 62.105 9.114 -0.655 1.00 48.80 170 LYS D N 1
ATOM 4580 C CA . LYS D 1 170 ? 62.335 9.450 0.772 1.00 50.17 170 LYS D CA 1
ATOM 4581 C C . LYS D 1 170 ? 63.032 10.806 0.888 1.00 55.73 170 LYS D C 1
ATOM 4582 O O . LYS D 1 170 ? 62.716 11.560 1.795 1.00 54.53 170 LYS D O 1
ATOM 4588 N N . ALA D 1 171 ? 63.955 11.101 -0.014 1.00 59.35 171 ALA D N 1
ATOM 4589 C CA . ALA D 1 171 ? 64.648 12.400 0.029 1.00 64.65 171 ALA D CA 1
ATOM 4590 C C . ALA D 1 171 ? 63.632 13.523 -0.190 1.00 63.21 171 ALA D C 1
ATOM 4591 O O . ALA D 1 171 ? 63.715 14.523 0.507 1.00 61.35 171 ALA D O 1
ATOM 4593 N N . ASN D 1 172 ? 62.705 13.329 -1.121 1.00 62.75 172 ASN D N 1
ATOM 4594 C CA . ASN D 1 172 ? 61.716 14.375 -1.465 1.00 70.13 172 ASN D CA 1
ATOM 4595 C C . ASN D 1 172 ? 60.369 14.135 -0.778 1.00 70.68 172 ASN D C 1
ATOM 4596 O O . ASN D 1 172 ? 59.422 14.820 -1.137 1.00 77.50 172 ASN D O 1
ATOM 4601 N N . PHE D 1 173 ? 60.290 13.231 0.191 1.00 67.94 173 PHE D N 1
ATOM 4602 C CA . PHE D 1 173 ? 58.973 12.976 0.823 1.00 66.95 173 PHE D CA 1
ATOM 4603 C C . PHE D 1 173 ? 58.697 13.955 1.957 1.00 64.61 173 PHE D C 1
ATOM 4604 O O . PHE D 1 173 ? 59.505 14.082 2.862 1.00 67.18 173 PHE D O 1
ATOM 4612 N N . LYS D 1 174 ? 57.549 14.610 1.875 1.00 63.04 174 LYS D N 1
ATOM 4613 C CA . LYS D 1 174 ? 57.052 15.504 2.947 1.00 63.48 174 LYS D CA 1
ATOM 4614 C C . LYS D 1 174 ? 55.771 14.860 3.485 1.00 55.03 174 LYS D C 1
ATOM 4615 O O . LYS D 1 174 ? 54.946 14.438 2.689 1.00 50.43 174 LYS D O 1
ATOM 4621 N N . PRO D 1 175 ? 55.630 14.677 4.804 1.00 56.95 175 PRO D N 1
ATOM 4622 C CA . PRO D 1 175 ? 54.450 14.058 5.373 1.00 58.46 175 PRO D CA 1
ATOM 4623 C C . PRO D 1 175 ? 53.178 14.871 5.149 1.00 57.02 175 PRO D C 1
ATOM 4624 O O . PRO D 1 175 ? 53.231 16.053 5.262 1.00 56.87 175 PRO D O 1
ATOM 4628 N N . ALA D 1 176 ? 52.080 14.160 4.916 1.00 52.76 176 ALA D N 1
ATOM 4629 C CA . ALA D 1 176 ? 50.741 14.744 4.709 1.00 51.94 176 ALA D CA 1
ATOM 4630 C C . ALA D 1 176 ? 50.223 15.313 6.026 1.00 48.94 176 ALA D C 1
ATOM 4631 O O . ALA D 1 176 ? 50.669 14.933 7.105 1.00 49.15 176 ALA D O 1
ATOM 4633 N N . GLU D 1 177 ? 49.252 16.192 5.917 1.00 53.50 177 GLU D N 1
ATOM 4634 C CA . GLU D 1 177 ? 48.671 16.818 7.121 1.00 58.03 177 GLU D CA 1
ATOM 4635 C C . GLU D 1 177 ? 48.072 15.722 8.008 1.00 50.46 177 GLU D C 1
ATOM 4636 O O . GLU D 1 177 ? 47.395 14.854 7.489 1.00 46.51 177 GLU D O 1
ATOM 4642 N N . VAL D 1 178 ? 48.422 15.741 9.290 1.00 49.50 178 VAL D N 1
ATOM 4643 C CA . VAL D 1 178 ? 47.818 14.809 10.275 1.00 55.87 178 VAL D CA 1
ATOM 4644 C C . VAL D 1 178 ? 46.348 15.206 10.331 1.00 55.34 178 VAL D C 1
ATOM 4645 O O . VAL D 1 178 ? 46.078 16.377 10.508 1.00 49.71 178 VAL D O 1
ATOM 4649 N N . PRO D 1 179 ? 45.387 14.285 10.174 1.00 60.58 179 PRO D N 1
ATOM 4650 C CA . PRO D 1 179 ? 43.993 14.668 10.222 1.00 58.51 179 PRO D CA 1
ATOM 4651 C C . PRO D 1 179 ? 43.648 15.048 11.663 1.00 59.95 179 PRO D C 1
ATOM 4652 O O . PRO D 1 179 ? 44.161 14.448 12.557 1.00 54.90 179 PRO D O 1
ATOM 4656 N N . GLU D 1 180 ? 42.711 15.981 11.836 1.00 65.03 180 GLU D N 1
ATOM 4657 C CA . GLU D 1 180 ? 42.294 16.443 13.186 1.00 76.32 180 GLU D CA 1
ATOM 4658 C C . GLU D 1 180 ? 41.319 15.448 13.832 1.00 76.94 180 GLU D C 1
ATOM 4659 O O . GLU D 1 180 ? 41.051 15.604 15.010 1.00 83.33 180 GLU D O 1
ATOM 4665 N N . ASP D 1 181 ? 40.812 14.487 13.062 1.00 77.15 181 ASP D N 1
ATOM 4666 C CA . ASP D 1 181 ? 39.880 13.414 13.477 1.00 85.11 181 ASP D CA 1
ATOM 4667 C C . ASP D 1 181 ? 40.557 12.538 14.536 1.00 86.31 181 ASP D C 1
ATOM 4668 O O . ASP D 1 181 ? 39.867 12.092 15.451 1.00 69.00 181 ASP D O 1
ATOM 4673 N N . PHE D 1 182 ? 41.820 12.194 14.266 1.00 93.94 182 PHE D N 1
ATOM 4674 C CA . PHE D 1 182 ? 42.709 11.352 15.112 1.00 97.37 182 PHE D CA 1
ATOM 4675 C C . PHE D 1 182 ? 43.647 12.251 15.919 1.00 101.77 182 PHE D C 1
ATOM 4676 O O . PHE D 1 182 ? 43.211 12.776 16.958 1.00 123.04 182 PHE D O 1
#

Solvent-accessible surface area: 29343 Å² total; per-residue (Å²): 206,62,66,8,117,25,21,16,50,37,95,96,23,76,25,75,122,21,87,153,41,149,134,31,140,4,5,97,52,1,44,100,73,13,91,3,66,30,36,102,53,104,142,4,32,144,47,0,77,42,44,0,10,27,19,26,1,31,29,20,2,61,102,0,29,11,69,6,9,61,10,50,0,8,26,73,32,42,40,71,55,17,6,54,9,58,2,14,0,6,14,20,6,10,0,22,23,44,19,51,29,64,27,62,98,16,6,11,31,21,40,0,1,25,2,0,0,19,5,16,49,35,5,21,9,38,22,123,101,0,85,34,26,72,141,137,65,53,88,125,53,173,60,27,150,85,8,148,93,18,179,201,68,51,11,116,25,21,27,68,34,93,94,25,90,32,80,131,21,41,140,49,148,160,36,140,4,6,83,45,1,55,99,73,15,94,5,62,34,30,101,57,96,145,5,29,136,45,0,81,73,39,0,32,22,26,25,3,31,28,21,1,90,92,0,14,5,67,32,14,52,11,48,0,26,41,77,38,29,26,102,61,14,8,56,8,54,1,14,1,5,12,20,4,10,0,21,41,58,26,51,16,53,24,75,56,3,2,22,30,24,50,0,1,27,3,0,0,16,7,18,49,32,4,27,9,43,20,126,113,0,83,34,27,80,121,138,55,40,93,119,50,183,64,38,163,83,24,162,72,49,130,115,83,9,117,27,20,32,84,37,95,113,27,130,51,110,174,109,55,138,4,5,104,51,2,33,101,68,14,92,6,62,30,35,102,59,98,150,6,20,122,44,0,76,51,44,0,15,20,20,24,1,30,30,20,4,53,114,0,33,13,64,4,10,67,11,52,0,9,27,92,31,43,38,71,53,15,7,56,7,51,1,14,0,5,12,18,19,10,1,28,32,52,19,57,26,63,28,111,135,37,13,80,36,27,56,0,0,26,2,0,0,19,6,17,51,30,5,24,13,47,23,120,110,0,86,33,30,70,128,127,67,35,95,102,51,164,81,33,159,78,18,174,120,29,140,172,69,76,3,120,28,22,25,58,44,94,105,25,91,24,94,95,48,200,140,68,175,116,54,111,6,3,72,51,0,13,84,73,14,90,4,66,31,32,100,58,114,149,4,22,137,48,0,69,56,37,0,31,23,26,24,2,38,30,22,2,99,98,0,22,4,75,35,15,52,9,48,0,29,45,78,34,30,28,105,61,16,7,57,8,48,2,15,0,5,12,20,6,11,1,22,40,65,24,50,19,48,24,84,62,6,7,43,33,27,54,0,0,28,2,0,0,16,8,15,54,34,4,25,7,50,26,132,118,0,82,31,28,64,144,144,61,53,84,118,42,183,77,22,150,89,17,174,68,68

Radius of gyration: 25.72 Å; Cα contacts (8 Å, |Δi|>4): 1072; chains: 4; bounding box: 69×41×66 Å

B-factor: mean 40.95, std 16.85, range [17.87, 123.04]